Protein AF-0000000084814447 (afdb_homodimer)

pLDDT: mean 82.99, std 22.34, range [22.36, 98.75]

Foldseek 3Di:
DPVVPPVVVVVVLQQQLLQVLLQVVLPDPPAPPVVVVVPVDDDPPPPLPPQALQVLADDQVVLQVLLVVQPFGWDDSVCLNLAAAEEFEEDDAPVVLLLLQCVLCVSLHQAYQYEYEQATLNGHGDDPNCVVVVVSCVSCVNRYDYDYQDCVVLNPDGPVSNVLVVQLCSCPVGQVVQDDSRHHDWFHKYKRFYSQKHFHPSVSSSSSTTDAAQAAWEWAFEAEQAPFFTFPDTRRDDIMGTDDDVPRDGRSNNVVDDPHRYDYHGTYGYHLHDQALVVSLSCQSSNSNNVQNDPVLSPLQLVLVCSQQQADSSRDPPGGTDGDPPDPPDRPSCVVPCVVRVLRVALNPSNRNRPHGDDDPPDD/DPVVPPVVVVVVLQLQLLQVLLQVVLPDPPAPPVVVVVPVDDDPPPPLPPQALQVLADDQVVLQVLLVVQPFGWDDSVCLNLAAAEEFEEDDAPVVLLLLQCVLCVSLHQAYQYEYEQATSSGHGHDPNCVVVVVSCVSCVNRYDYDYQDCPVLNPDTSNSNVLVVQLCSCPVGQVVQDDSRHHDWFHKYKRFYSQKHFHPSVSSSSSTTDAAQAAWEWAFEAEQAPFFTFPDTRRDDIMGTDDDVPRDGRSNNVVDDPHRYDYHGTYGYHLHDQALVVSLSVQSSNSNNVQNDPVLSPLQLVLVCSQQQADSSRDPPGGTDGDPPDPPDRPSCVVPCVVRVLRVALNPQNRNRPPGDDDPPDD

InterPro domains:
  IPR006813 Glycosyl transferase, family 17 [PF04724] (81-345)
  IPR006813 Glycosyl transferase, family 17 [PTHR12224] (62-347)

Secondary structure (DSSP, 8-state):
-GGGSHHHHHHHHHHHHHHHHHHHHHH--THHHHHHHHTTS-----------GGGGPPPHHHHHHHHHTTT-PBPPHHHHHH--EEEEEEESS-HHHHHHHHHHHGGG-SEEEEEE-SB-TTS-B---HHHHTGGGGGGGGGGEEEEE--GGGGSSS-HHHHHHHHHHHHHHTTGGG--GGG---TT-EEEEE-TTEEE-HHHHHHHHHB---S-EEEEEEEEESSTTEEEEEEE---EEEE--GGGSPPHHHHHT--S-EEEEEEEEEEET--SSHHHHHHHHHHSS-GGG--GGGG-HHHHHHHHHHT--TT--TT-PPEE-TT---S-HHHHHTTTTTHHHH---STTTT-TT--------/-GGGSHHHHHHHHHHHHHHHHHHHHHH--THHHHHHHHTTS-----------GGGGPPPHHHHHHHHHTTT-PBPPHHHHHH--EEEEEEESS-HHHHHHHHHHHGGG-SEEEEEE-SB-TTS-B---HHHHTGGGGGGGGGGEEEEE--GGGGSSS-HHHHHHHHHHHHHHTTGGG--GGG---TT-EEEEE-TTEEE-HHHHHHHHHB---S-EEEEEEEEESSTTEEEEEEE---EEEE--GGGSPPHHHHTT--S-EEEEEEEEEEET--SSHHHHHHHHHHSS-GGG--GGGG-HHHHHHHHHHT--TT--TT-PPEE-TT---S-HHHHHTTTTTHHHH---STTTT-TT--------

Nearest PDB structures (foldseek):
  6ts2-assembly3_C  TM=4.412E-01  e=1.290E-02  Thermochaetoides thermophila DSM 1495
  5vm8-assembly3_A  TM=3.603E-01  e=4.529E+00  Neisseria gonorrhoeae
  8cev-assembly1_A  TM=2.292E-01  e=5.739E+00  Monkeypox virus
  8b07-assembly1_A  TM=2.409E-01  e=5.739E+00  Monkeypox virus
  6ts2-assembly3_C  TM=4.505E-01  e=1.113E-02  Thermochaetoides thermophila DSM 1495

Solvent-accessible surface area (backbone atoms only — not comparable to full-atom values): 39729 Å² total; per-residue (Å²): 130,75,80,67,60,63,69,58,54,57,57,53,52,51,58,57,16,32,40,60,16,40,48,57,61,53,69,63,78,73,67,68,69,64,59,60,70,67,62,74,64,77,80,73,84,63,76,77,77,75,62,58,51,70,74,60,60,60,54,71,71,56,22,41,58,55,17,42,55,71,78,34,48,45,38,56,64,75,52,40,76,70,48,46,32,36,40,35,32,59,54,69,81,58,60,68,47,43,48,48,40,47,64,56,39,47,53,63,38,58,32,40,39,38,34,32,43,51,47,43,90,58,69,27,81,42,72,50,52,62,74,75,45,48,74,81,44,55,96,46,51,93,30,52,47,78,47,72,58,72,53,79,78,38,68,68,67,54,56,64,49,32,51,39,46,54,44,30,38,62,48,70,69,40,54,84,70,39,57,76,94,64,34,83,48,80,66,17,33,38,34,40,31,55,54,48,34,39,70,34,68,68,46,46,41,42,60,57,34,22,52,73,59,66,40,30,31,28,21,11,50,32,20,44,30,20,64,35,15,37,48,97,52,85,34,78,38,31,29,35,29,38,39,44,75,92,70,32,74,46,50,46,66,53,70,63,63,72,96,47,48,74,40,66,78,24,26,41,25,50,45,75,57,54,51,32,55,64,55,46,32,51,49,46,44,51,31,18,40,44,88,63,53,41,70,73,55,49,31,61,70,51,46,38,49,24,48,46,59,27,44,34,72,82,66,50,83,93,51,56,39,44,55,39,79,88,58,66,87,58,62,62,46,46,66,78,37,36,85,83,38,37,25,44,69,43,28,71,55,87,36,21,49,24,79,79,48,77,65,77,76,76,82,129,131,75,78,70,59,63,66,60,54,58,57,53,51,57,56,56,11,44,34,60,12,35,40,57,61,42,70,61,78,72,67,68,70,64,58,61,70,67,61,73,65,75,80,71,86,62,76,77,79,76,62,59,49,71,74,59,59,61,55,69,70,56,22,42,57,55,18,42,55,71,77,34,49,45,38,58,64,76,53,39,76,69,48,45,34,36,40,35,31,61,52,70,81,57,59,69,46,42,48,49,39,48,63,54,39,47,53,64,39,58,33,41,38,39,34,32,44,51,47,38,85,56,69,21,77,42,73,49,51,63,75,75,45,47,74,82,43,55,95,46,50,92,28,52,45,78,45,70,58,74,54,77,77,37,67,69,68,55,48,60,48,32,52,39,45,55,43,29,37,61,49,72,70,39,54,84,71,38,56,77,94,64,34,81,47,81,64,16,34,38,33,43,32,55,54,48,34,40,69,35,68,70,47,46,41,42,61,56,35,22,52,71,60,66,40,29,31,27,21,11,48,31,19,44,31,20,65,35,16,38,49,95,52,85,34,80,39,32,28,35,30,37,39,45,76,92,72,32,77,46,51,45,66,54,71,63,63,69,99,45,47,74,40,67,79,24,25,39,26,50,45,74,57,54,52,32,54,65,55,47,32,49,49,44,48,42,33,12,45,58,86,62,54,42,72,71,54,47,31,60,71,49,46,37,48,24,48,46,58,28,43,34,71,82,66,50,82,92,51,56,38,43,53,37,78,86,59,66,87,59,62,61,47,45,65,77,36,35,86,81,39,36,25,43,68,44,26,73,57,88,37,22,49,24,76,79,48,75,65,77,76,75,84,129

Radius of gyration: 28.44 Å; Cα contacts (8 Å, |Δi|>4): 1309; chains: 2; bounding box: 79×79×68 Å

Sequence (728 aa):
MNKSRTSHQIKYLAVLASVVFIWLMWQLDLHQEVIEKTRQFGRPSGTPYYGHTSSNVLTPEKASDYCDHYRLKPADYDLVRNRKVFDLLLINTELEMLEVRMGQMAPYVDYFVILESDTTFTDHPKPLYVQENWDLFKPWHDKMIVRTIDLEELKAGGTWDREAKSRNAMYEQVFPTLVDEQAAATDDVLIVSDVDEIPKPEILRALRNCNIPPRVTIHSRIYYYSYQWLGNIDWAHPQATVYRGSDTVLPNDLRSSANDHHFAHGGWHCSYCFSTVEEMAQKITSFSHTEMDRPEFKDPDWVVDVARRGLDIFARDGSNFDRMENNRDVPEYVRDNAGRFKFLLDRDPPDGNFRDYRPKSKSAMNKSRTSHQIKYLAVLASVVFIWLMWQLDLHQEVIEKTRQFGRPSGTPYYGHTSSNVLTPEKASDYCDHYRLKPADYDLVRNRKVFDLLLINTELEMLEVRMGQMAPYVDYFVILESDTTFTDHPKPLYVQENWDLFKPWHDKMIVRTIDLEELKAGGTWDREAKSRNAMYEQVFPTLVDEQAAATDDVLIVSDVDEIPKPEILRALRNCNIPPRVTIHSRIYYYSYQWLGNIDWAHPQATVYRGSDTVLPNDLRSSANDHHFAHGGWHCSYCFSTVEEMAQKITSFSHTEMDRPEFKDPDWVVDVARRGLDIFARDGSNFDRMENNRDVPEYVRDNAGRFKFLLDRDPPDGNFRDYRPKSKSA

Structure (mmCIF, N/CA/C/O backbone):
data_AF-0000000084814447-model_v1
#
loop_
_entity.id
_entity.type
_entity.pdbx_description
1 polymer 'Glycosyltransferase family 17'
#
loop_
_atom_site.group_PDB
_atom_site.id
_atom_site.type_symbol
_atom_site.label_atom_id
_atom_site.label_alt_id
_atom_site.label_comp_id
_atom_site.label_asym_id
_atom_site.label_entity_id
_atom_site.label_seq_id
_atom_site.pdbx_PDB_ins_code
_atom_site.Cartn_x
_atom_site.Cartn_y
_atom_site.Cartn_z
_atom_site.occupancy
_atom_site.B_iso_or_equiv
_atom_site.auth_seq_id
_atom_site.auth_comp_id
_atom_site.auth_asym_id
_atom_site.auth_atom_id
_atom_site.pdbx_PDB_model_num
ATOM 1 N N . MET A 1 1 ? -14.156 22.547 -32.625 1 22.36 1 MET A N 1
ATOM 2 C CA . MET A 1 1 ? -14.094 23.719 -31.75 1 22.36 1 MET A CA 1
ATOM 3 C C . MET A 1 1 ? -14.859 23.453 -30.453 1 22.36 1 MET A C 1
ATOM 5 O O . MET A 1 1 ? -14.664 24.156 -29.469 1 22.36 1 MET A O 1
ATOM 9 N N . ASN A 1 2 ? -15.969 22.609 -30.531 1 23.33 2 ASN A N 1
ATOM 10 C CA . ASN A 1 2 ? -17.016 22.594 -29.5 1 23.33 2 ASN A CA 1
ATOM 11 C C . ASN A 1 2 ? -16.594 21.766 -28.281 1 23.33 2 ASN A C 1
ATOM 13 O O . ASN A 1 2 ? -17.422 21.484 -27.406 1 23.33 2 ASN A O 1
ATOM 17 N N . LYS A 1 3 ? -15.609 20.828 -28.438 1 31.02 3 LYS A N 1
ATOM 18 C CA . LYS A 1 3 ? -15.375 19.828 -27.406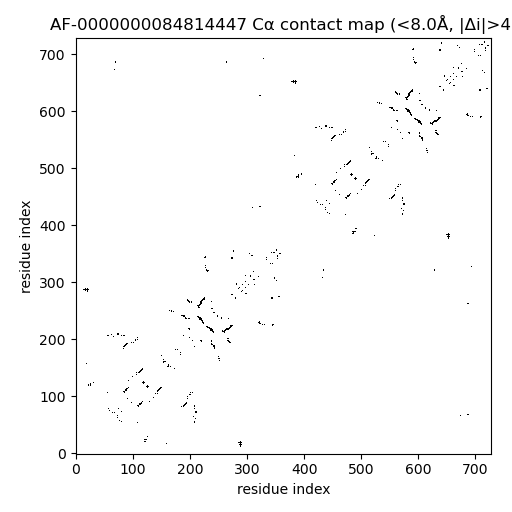 1 31.02 3 LYS A CA 1
ATOM 19 C C . LYS A 1 3 ? -14.805 20.453 -26.141 1 31.02 3 LYS A C 1
ATOM 21 O O . LYS A 1 3 ? -14.453 19.75 -25.188 1 31.02 3 LYS A O 1
ATOM 26 N N . SER A 1 4 ? -14.406 21.828 -26.266 1 32.66 4 SER A N 1
ATOM 27 C CA . SER A 1 4 ? -13.656 22.453 -25.188 1 32.66 4 SER A CA 1
ATOM 28 C C . SER A 1 4 ? -14.555 22.781 -24 1 32.66 4 SER A C 1
ATOM 30 O O . SER A 1 4 ? -14.086 23.25 -22.969 1 32.66 4 SER A O 1
ATOM 32 N N . ARG A 1 5 ? -15.953 22.906 -24.281 1 34.66 5 ARG A N 1
ATOM 33 C CA . ARG A 1 5 ? -16.875 23.547 -23.359 1 34.66 5 ARG A CA 1
ATOM 34 C C . ARG A 1 5 ? -17.203 22.625 -22.188 1 34.66 5 ARG A C 1
ATOM 36 O O . ARG A 1 5 ? -17.656 23.078 -21.125 1 34.66 5 ARG A O 1
ATOM 43 N N . THR A 1 6 ? -17.219 21.297 -22.516 1 35.03 6 THR A N 1
ATOM 44 C CA . THR A 1 6 ? -17.922 20.438 -21.578 1 35.03 6 THR A CA 1
ATOM 45 C C . THR A 1 6 ? -17.125 20.25 -20.297 1 35.03 6 THR A C 1
ATOM 47 O O . THR A 1 6 ? -17.703 20.047 -19.219 1 35.03 6 THR A O 1
ATOM 50 N N . SER A 1 7 ? -15.75 20.312 -20.438 1 36.31 7 SER A N 1
ATOM 51 C CA . SER A 1 7 ? -14.969 19.906 -19.281 1 36.31 7 SER A CA 1
ATOM 52 C C . SER A 1 7 ? -14.922 21 -18.219 1 36.31 7 SER A C 1
ATOM 54 O O . SER A 1 7 ? -14.641 20.719 -17.047 1 36.31 7 SER A O 1
ATOM 56 N N . HIS A 1 8 ? -15.062 22.312 -18.625 1 37.41 8 HIS A N 1
ATOM 57 C CA . HIS A 1 8 ? -15.023 23.438 -17.703 1 37.41 8 HIS A CA 1
ATOM 58 C C . HIS A 1 8 ? -16.297 23.516 -16.875 1 37.41 8 HIS A C 1
ATOM 60 O O . HIS A 1 8 ? -16.281 24.047 -15.758 1 37.41 8 HIS A O 1
ATOM 66 N N . GLN A 1 9 ? -17.469 23.141 -17.516 1 32.59 9 GLN A N 1
ATOM 67 C CA . GLN A 1 9 ? -18.734 23.266 -16.812 1 32.59 9 GLN A CA 1
ATOM 68 C C . GLN A 1 9 ? -18.844 22.281 -15.648 1 32.59 9 GLN A C 1
ATOM 70 O O . GLN A 1 9 ? -19.5 22.578 -14.641 1 32.59 9 GLN A O 1
ATOM 75 N N . ILE A 1 10 ? -18.156 21.125 -15.773 1 35.06 10 ILE A N 1
ATOM 76 C CA . ILE A 1 10 ? -18.312 20.141 -14.711 1 35.06 10 ILE A CA 1
ATOM 77 C C . ILE A 1 10 ? -17.516 20.594 -13.477 1 35.06 10 ILE A C 1
ATOM 79 O O . ILE A 1 10 ? -17.922 20.312 -12.344 1 35.06 10 ILE A O 1
ATOM 83 N N . LYS A 1 11 ? -16.391 21.312 -13.656 1 34.94 11 LYS A N 1
ATOM 84 C CA . LYS A 1 11 ? -15.648 21.812 -12.5 1 34.94 11 LYS A CA 1
ATOM 85 C C . LYS A 1 11 ? -16.422 22.906 -11.773 1 34.94 11 LYS A C 1
ATOM 87 O O . LYS A 1 11 ? -16.422 22.969 -10.547 1 34.94 11 LYS A O 1
ATOM 92 N N . TYR A 1 12 ? -17.156 23.812 -12.523 1 35.28 12 TYR A N 1
ATOM 93 C CA . TYR A 1 12 ? -17.891 24.906 -11.906 1 35.28 12 TYR A CA 1
ATOM 94 C C . TYR A 1 12 ? -19.078 24.375 -11.117 1 35.28 12 TYR A C 1
ATOM 96 O O . TYR A 1 12 ? -19.438 24.938 -10.078 1 35.28 12 TYR A O 1
ATOM 104 N N . LEU A 1 13 ? -19.625 23.266 -11.578 1 34.75 13 LEU A N 1
ATOM 105 C CA . LEU A 1 13 ? -20.797 22.75 -10.883 1 34.75 13 LEU A CA 1
ATOM 106 C C . LEU A 1 13 ? -20.406 22.125 -9.555 1 34.75 13 LEU A C 1
ATOM 108 O O . LEU A 1 13 ? -21.141 22.234 -8.57 1 34.75 13 LEU A O 1
ATOM 112 N N . ALA A 1 14 ? -19.125 21.703 -9.453 1 33.38 14 ALA A N 1
ATOM 113 C CA . ALA A 1 14 ? -18.703 21.125 -8.18 1 33.38 14 ALA A CA 1
ATOM 114 C C . ALA A 1 14 ? -18.484 22.188 -7.121 1 33.38 14 ALA A C 1
ATOM 116 O O . ALA A 1 14 ? -18.875 22.016 -5.961 1 33.38 14 ALA A O 1
ATOM 117 N N . VAL A 1 15 ? -18.062 23.375 -7.512 1 34.5 15 VAL A N 1
ATOM 118 C CA . VAL A 1 15 ? -17.828 24.469 -6.574 1 34.5 15 VAL A CA 1
ATOM 119 C C . VAL A 1 15 ? -19.156 25.062 -6.121 1 34.5 15 VAL A C 1
ATOM 121 O O . VAL A 1 15 ? -19.344 25.312 -4.93 1 34.5 15 VAL A O 1
ATOM 124 N N . LEU A 1 16 ? -20.156 25.266 -6.969 1 35.91 16 LEU A N 1
ATOM 125 C CA . LEU A 1 16 ? -21.438 25.875 -6.609 1 35.91 16 LEU A CA 1
ATOM 126 C C . LEU A 1 16 ? -22.234 24.953 -5.691 1 35.91 16 LEU A C 1
ATOM 128 O O . LEU A 1 16 ? -22.859 25.422 -4.734 1 35.91 16 LEU A O 1
ATOM 132 N N . ALA A 1 17 ? -22.094 23.719 -5.773 1 34.62 17 ALA A N 1
ATOM 133 C CA . ALA A 1 17 ? -22.859 22.797 -4.949 1 34.62 17 ALA A CA 1
ATOM 134 C C . ALA A 1 17 ? -22.344 22.781 -3.514 1 34.62 17 ALA A C 1
ATOM 136 O O . ALA A 1 17 ? -23.125 22.656 -2.568 1 34.62 17 ALA A O 1
ATOM 137 N N . SER A 1 18 ? -21.156 23.266 -3.221 1 33.25 18 SER A N 1
ATOM 138 C CA . SER A 1 18 ? -20.641 23.312 -1.858 1 33.25 18 SER A CA 1
ATOM 139 C C . SER A 1 18 ? -21.203 24.5 -1.089 1 33.25 18 SER A C 1
ATOM 141 O O . SER A 1 18 ? -21.5 24.391 0.105 1 33.25 18 SER A O 1
ATOM 143 N N . VAL A 1 19 ? -21.547 25.625 -1.717 1 35.56 19 VAL A N 1
ATOM 144 C CA . VAL A 1 19 ? -21.984 26.828 -1.019 1 35.56 19 VAL A CA 1
ATOM 145 C C . VAL A 1 19 ? -23.453 26.672 -0.615 1 35.56 19 VAL A C 1
ATOM 147 O O . VAL A 1 19 ? -23.828 27.031 0.504 1 35.56 19 VAL A O 1
ATOM 150 N N . VAL A 1 20 ? -24.328 26.188 -1.343 1 38.56 20 VAL A N 1
ATOM 151 C CA . VAL A 1 20 ? -25.75 26.094 -1.028 1 38.56 20 VAL A CA 1
ATOM 152 C C . VAL A 1 20 ? -25.984 25.094 0.099 1 38.56 20 VAL A C 1
ATOM 154 O O . VAL A 1 20 ? -26.859 25.281 0.937 1 38.56 20 VAL A O 1
ATOM 157 N N . PHE A 1 21 ? -25.109 24.141 0.256 1 34.59 21 PHE A N 1
ATOM 158 C CA . PHE A 1 21 ? -25.266 23.094 1.257 1 34.59 21 PHE A CA 1
ATOM 159 C C . PHE A 1 21 ? -25.031 23.641 2.658 1 34.59 21 PHE A C 1
ATOM 161 O O . PHE A 1 21 ? -25.797 23.359 3.578 1 34.59 21 PHE A O 1
ATOM 168 N N . ILE A 1 22 ? -24.266 24.672 2.861 1 34.66 22 ILE A N 1
ATOM 169 C CA . ILE A 1 22 ? -24.062 25.297 4.16 1 34.66 22 ILE A CA 1
ATOM 170 C C . ILE A 1 22 ? -25.344 26.016 4.598 1 34.66 22 ILE A C 1
ATOM 172 O O . ILE A 1 22 ? -25.75 25.922 5.758 1 34.66 22 ILE A O 1
ATOM 176 N N . TRP A 1 23 ? -26.172 26.516 3.727 1 38.78 23 TRP A N 1
ATOM 177 C CA . TRP A 1 23 ? -27.375 27.266 4.082 1 38.78 23 TRP A CA 1
ATOM 178 C C . TRP A 1 23 ? -28.453 26.344 4.633 1 38.78 23 TRP A C 1
ATOM 180 O O . TRP A 1 23 ? -29.062 26.625 5.668 1 38.78 23 TRP A O 1
ATOM 190 N N . LEU A 1 24 ? -28.641 25.156 4.082 1 33.94 24 LEU A N 1
ATOM 191 C CA . LEU A 1 24 ? -29.781 24.328 4.461 1 33.94 24 LEU A CA 1
ATOM 192 C C . LEU A 1 24 ? -29.516 23.594 5.766 1 33.94 24 LEU A C 1
ATOM 194 O O . LEU A 1 24 ? -30.406 23.422 6.59 1 33.94 24 LEU A O 1
ATOM 198 N N . MET A 1 25 ? -28.344 23.266 6.031 1 33.88 25 MET A N 1
ATOM 199 C CA . MET A 1 25 ? -28.047 22.562 7.277 1 33.88 25 MET A CA 1
ATOM 200 C C . MET A 1 25 ? -28.328 23.469 8.477 1 33.88 25 MET A C 1
ATOM 202 O O . MET A 1 25 ? -28.484 22.984 9.602 1 33.88 25 MET A O 1
ATOM 206 N N . TRP A 1 26 ? -28.312 24.797 8.266 1 34 26 TRP A N 1
ATOM 207 C CA . TRP A 1 26 ? -28.594 25.781 9.312 1 34 26 TRP A CA 1
ATOM 208 C C . TRP A 1 26 ? -30.031 25.656 9.797 1 34 26 TRP A C 1
ATOM 210 O O . TRP A 1 26 ? -30.312 25.828 10.984 1 34 26 TRP A O 1
ATOM 220 N N . GLN A 1 27 ? -30.938 25.344 8.898 1 32.97 27 GLN A N 1
ATOM 221 C CA . GLN A 1 27 ? -32.312 25.344 9.391 1 32.97 27 GLN A CA 1
ATOM 222 C C . GLN A 1 27 ? -32.562 24.125 10.289 1 32.97 27 GLN A C 1
ATOM 224 O O . GLN A 1 27 ? -33.344 24.203 11.227 1 32.97 27 GLN A O 1
ATOM 229 N N . LEU A 1 28 ? -32.031 22.844 9.898 1 33.19 28 LEU A N 1
ATOM 230 C CA . LEU A 1 28 ? -32.594 21.734 10.656 1 33.19 28 LEU A CA 1
ATOM 231 C C . LEU A 1 28 ? -31.812 21.547 11.961 1 33.19 28 LEU A C 1
ATOM 233 O O . LEU A 1 28 ? -30.578 21.562 11.977 1 33.19 28 LEU A O 1
ATOM 237 N N . ASP A 1 29 ? -32.281 21.906 13.242 1 32.41 29 ASP A N 1
ATOM 238 C CA . ASP A 1 29 ? -32.031 21.891 14.68 1 32.41 29 ASP A CA 1
ATOM 239 C C . ASP A 1 29 ? -31.5 20.531 15.133 1 32.41 29 ASP A C 1
ATOM 241 O O . ASP A 1 29 ? -31.609 20.188 16.312 1 32.41 29 ASP A O 1
ATOM 245 N N . LEU A 1 30 ? -31.141 19.594 14.242 1 33.5 30 LEU A N 1
ATOM 246 C CA . LEU A 1 30 ? -30.859 18.219 14.641 1 33.5 30 LEU A CA 1
ATOM 247 C C . LEU A 1 30 ? -29.578 18.141 15.453 1 33.5 30 LEU A C 1
ATOM 249 O O . LEU A 1 30 ? -29.094 17.047 15.766 1 33.5 30 LEU A O 1
ATOM 253 N N . HIS A 1 31 ? -29 19.109 16.031 1 32.94 31 HIS A N 1
ATOM 254 C CA . HIS A 1 31 ? -27.703 19.25 16.672 1 32.94 31 HIS A CA 1
ATOM 255 C C . HIS A 1 31 ? -27.672 18.547 18.031 1 32.94 31 HIS A C 1
ATOM 257 O O . HIS A 1 31 ? -26.688 17.906 18.375 1 32.94 31 HIS A O 1
ATOM 263 N N . GLN A 1 32 ? -28.75 18.547 18.844 1 33.72 32 GLN A N 1
ATOM 264 C CA . GLN A 1 32 ? -28.609 18.25 20.266 1 33.72 32 GLN A CA 1
ATOM 265 C C . GLN A 1 32 ? -28.438 16.75 20.516 1 33.72 32 GLN A C 1
ATOM 267 O O . GLN A 1 32 ? -27.672 16.344 21.391 1 33.72 32 GLN A O 1
ATOM 272 N N . GLU A 1 33 ? -29.219 15.93 19.828 1 34.44 33 GLU A N 1
ATOM 273 C CA . GLU A 1 33 ? -29.297 14.531 20.234 1 34.44 33 GLU A CA 1
ATOM 274 C C . GLU A 1 33 ? -28.031 13.773 19.875 1 34.44 33 GLU A C 1
ATOM 276 O O . GLU A 1 33 ? -27.703 12.758 20.516 1 34.44 33 GLU A O 1
ATOM 281 N N . VAL A 1 34 ? -27.297 14.203 18.938 1 33.41 34 VAL A N 1
ATOM 282 C CA . VAL A 1 34 ? -26.188 13.375 18.453 1 33.41 34 VAL A CA 1
ATOM 283 C C . VAL A 1 34 ? -25.031 13.445 19.438 1 33.41 34 VAL A C 1
ATOM 285 O O . VAL A 1 34 ? -24.297 12.469 19.609 1 33.41 34 VAL A O 1
ATOM 288 N N . ILE A 1 35 ? -24.844 14.477 20.266 1 34.03 35 ILE A N 1
ATOM 289 C CA . ILE A 1 35 ? -23.719 14.625 21.188 1 34.03 35 ILE A CA 1
ATOM 290 C C . ILE A 1 35 ? -23.906 13.719 22.391 1 34.03 35 ILE A C 1
ATOM 292 O O . ILE A 1 35 ? -22.938 13.156 22.922 1 34.03 35 ILE A O 1
ATOM 296 N N . GLU A 1 36 ? -25.078 13.5 22.875 1 33.44 36 GLU A N 1
ATOM 297 C CA . GLU A 1 36 ? -25.25 12.789 24.141 1 33.44 36 GLU A CA 1
ATOM 298 C C . GLU A 1 36 ? -24.891 11.32 24 1 33.44 36 GLU A C 1
ATOM 300 O O . GLU A 1 36 ? -24.297 10.734 24.906 1 33.44 36 GLU A O 1
ATOM 305 N N . LYS A 1 37 ? -25.219 10.688 22.906 1 34.72 37 LYS A N 1
ATOM 306 C CA . LYS A 1 37 ? -24.969 9.25 22.844 1 34.72 37 LYS A CA 1
ATOM 307 C C . LYS A 1 37 ? -23.469 8.977 22.625 1 34.72 37 LYS A C 1
ATOM 309 O O . LYS A 1 37 ? -23.016 7.859 22.875 1 34.72 37 LYS A O 1
ATOM 314 N N . THR A 1 38 ? -22.703 9.891 22.141 1 34.09 38 THR A N 1
ATOM 315 C CA . THR A 1 38 ? -21.281 9.625 21.969 1 34.09 38 THR A CA 1
ATOM 316 C C . THR A 1 38 ? -20.547 9.719 23.312 1 34.09 38 THR A C 1
ATOM 318 O O . THR A 1 38 ? -19.391 9.32 23.422 1 34.09 38 THR A O 1
ATOM 321 N N . ARG A 1 39 ? -21.109 10.219 24.422 1 32.88 39 ARG A N 1
ATOM 322 C CA . ARG A 1 39 ? -20.484 10.398 25.734 1 32.88 39 ARG A CA 1
ATOM 323 C C . ARG A 1 39 ? -20.312 9.055 26.438 1 32.88 39 ARG A C 1
ATOM 325 O O . ARG A 1 39 ? -19.531 8.953 27.391 1 32.88 39 ARG A O 1
ATOM 332 N N . GLN A 1 40 ? -21.281 8.133 26.328 1 32.44 40 GLN A N 1
ATOM 333 C CA . GLN A 1 40 ? -21.172 7.004 27.25 1 32.44 40 GLN A CA 1
ATOM 334 C C . GLN A 1 40 ? -19.984 6.105 26.875 1 32.44 40 GLN A C 1
ATOM 336 O O . GLN A 1 40 ? -19.828 5.023 27.453 1 32.44 40 GLN A O 1
ATOM 341 N N . PHE A 1 41 ? -19.391 6.258 25.844 1 32.69 41 PHE A N 1
ATOM 342 C CA . PHE A 1 41 ? -18.344 5.289 25.531 1 32.69 41 PHE A CA 1
ATOM 343 C C . PHE A 1 41 ? -17.125 5.484 26.422 1 32.69 41 PHE A C 1
ATOM 345 O O . PHE A 1 41 ? -16.797 6.617 26.781 1 32.69 41 PHE A O 1
ATOM 352 N N . GLY A 1 42 ? -16.641 4.273 27.094 1 31.81 42 GLY A N 1
ATOM 353 C CA . GLY A 1 42 ? -15.633 4.035 28.109 1 31.81 42 GLY A CA 1
ATOM 354 C C . GLY A 1 42 ? -14.312 4.719 27.828 1 31.81 42 GLY A C 1
ATOM 355 O O . GLY A 1 42 ? -14.031 5.074 26.672 1 31.81 42 GLY A O 1
ATOM 356 N N . ARG A 1 43 ? -13.672 5.195 28.922 1 33.16 43 ARG A N 1
ATOM 357 C CA . ARG A 1 43 ? -12.359 5.832 29.047 1 33.16 43 ARG A CA 1
ATOM 358 C C . ARG A 1 43 ? -11.281 4.996 28.375 1 33.16 43 ARG A C 1
ATOM 360 O O . ARG A 1 43 ? -11.125 3.811 28.672 1 33.16 43 ARG A O 1
ATOM 367 N N . PRO A 1 44 ? -10.844 5.348 27.188 1 34.75 44 PRO A N 1
ATOM 368 C CA . PRO A 1 44 ? -9.711 4.621 26.609 1 34.75 44 PRO A CA 1
ATOM 369 C C . PRO A 1 44 ? -8.547 4.461 27.594 1 34.75 44 PRO A C 1
ATOM 371 O O . PRO A 1 44 ? -8.25 5.383 28.359 1 34.75 44 PRO A O 1
ATOM 374 N N . SER A 1 45 ? -8.359 3.344 28.234 1 33.75 45 SER A N 1
ATOM 375 C CA . SER A 1 45 ? -7.094 3.1 28.922 1 33.75 45 SER A CA 1
ATOM 376 C C . SER A 1 45 ? -5.906 3.482 28.047 1 33.75 45 SER A C 1
ATOM 378 O O . SER A 1 45 ? -5.539 2.744 27.141 1 33.75 45 SER A O 1
ATOM 380 N N . GLY A 1 46 ? -5.875 4.664 27.5 1 36.56 46 GLY A N 1
ATOM 381 C CA . GLY A 1 46 ? -4.848 5.18 26.609 1 36.56 46 GLY A CA 1
ATOM 382 C C . GLY A 1 46 ? -3.445 5.039 27.172 1 36.56 46 GLY A C 1
ATOM 383 O O . GLY A 1 46 ? -3.203 5.367 28.328 1 36.56 46 GLY A O 1
ATOM 384 N N . THR A 1 47 ? -2.709 4.008 26.953 1 35.28 47 THR A N 1
ATOM 385 C CA . THR A 1 47 ? -1.287 4.121 27.25 1 35.28 47 THR A CA 1
ATOM 386 C C . THR A 1 47 ? -0.75 5.488 26.828 1 35.28 47 THR A C 1
ATOM 388 O O . THR A 1 47 ? -0.852 5.863 25.656 1 35.28 47 THR A O 1
ATOM 391 N N . PRO A 1 48 ? -0.589 6.387 27.797 1 37.12 48 PRO A N 1
ATOM 392 C CA . PRO A 1 48 ? 0.016 7.688 27.5 1 37.12 48 PRO A CA 1
ATOM 393 C C . PRO A 1 48 ? 1.281 7.566 26.656 1 37.12 48 PRO A C 1
ATOM 395 O O . PRO A 1 48 ? 2.137 6.723 26.922 1 37.12 48 PRO A O 1
ATOM 398 N N . TYR A 1 49 ? 1.248 7.648 25.438 1 37.75 49 TYR A N 1
ATOM 399 C CA . TYR A 1 49 ? 2.475 7.805 24.656 1 37.75 49 TYR A CA 1
ATOM 400 C C . TYR A 1 49 ? 3.305 8.969 25.188 1 37.75 49 TYR A C 1
ATOM 402 O O . TYR A 1 49 ? 2.875 10.125 25.109 1 37.75 49 TYR A O 1
ATOM 410 N N . TYR A 1 50 ? 4.141 8.758 26.156 1 38.28 50 TYR A N 1
ATOM 411 C CA . TYR A 1 50 ? 5.047 9.766 26.703 1 38.28 50 TYR A CA 1
ATOM 412 C C . TYR A 1 50 ? 6.191 10.047 25.734 1 38.28 50 TYR A C 1
ATOM 414 O O . TYR A 1 50 ? 7.277 10.453 26.156 1 38.28 50 TYR A O 1
ATOM 422 N N . GLY A 1 51 ? 6.254 9.641 24.5 1 41.03 51 GLY A N 1
ATOM 423 C CA . GLY A 1 51 ? 7.531 9.93 23.859 1 41.03 51 GLY A CA 1
ATOM 424 C C . GLY A 1 51 ? 7.699 11.383 23.484 1 41.03 51 GLY A C 1
ATOM 425 O O . GLY A 1 51 ? 6.75 12.031 23.031 1 41.03 51 GLY A O 1
ATOM 426 N N . HIS A 1 52 ? 8.648 12.07 24.094 1 49.16 52 HIS A N 1
ATOM 427 C CA . HIS A 1 52 ? 9.102 13.438 23.828 1 49.16 52 HIS A CA 1
ATOM 428 C C . HIS A 1 52 ? 9.477 13.625 22.375 1 49.16 52 HIS A C 1
ATOM 430 O O . HIS A 1 52 ? 10.055 12.734 21.75 1 49.16 52 HIS A O 1
ATOM 436 N N . THR A 1 53 ? 8.836 14.633 21.578 1 56.16 53 THR A N 1
ATOM 437 C CA . THR A 1 53 ? 9.133 15.078 20.219 1 56.16 53 THR A CA 1
ATOM 438 C C . THR A 1 53 ? 10.641 15.117 19.984 1 56.16 53 THR A C 1
ATOM 440 O O . THR A 1 53 ? 11.102 14.938 18.859 1 56.16 53 THR A O 1
ATOM 443 N N . SER A 1 54 ? 11.391 15.273 21.078 1 55.47 54 SER A N 1
ATOM 444 C CA . SER A 1 54 ? 12.836 15.406 20.953 1 55.47 54 SER A CA 1
ATOM 445 C C . SER A 1 54 ? 13.469 14.109 20.469 1 55.47 54 SER A C 1
ATOM 447 O O . SER A 1 54 ? 14.523 14.125 19.844 1 55.47 54 SER A O 1
ATOM 449 N N . SER A 1 55 ? 12.789 13.016 20.641 1 67.06 55 SER A N 1
ATOM 450 C CA . SER A 1 55 ? 13.312 11.711 20.25 1 67.06 55 SER A CA 1
ATOM 451 C C . SER A 1 55 ? 13.258 11.531 18.734 1 67.06 55 SER A C 1
ATOM 453 O O . SER A 1 55 ? 13.867 10.602 18.203 1 67.06 55 SER A O 1
ATOM 455 N N . ASN A 1 56 ? 12.766 12.547 18.094 1 83.81 56 ASN A N 1
ATOM 456 C CA . ASN A 1 56 ? 12.594 12.383 16.641 1 83.81 56 ASN A CA 1
ATOM 457 C C . ASN A 1 56 ? 13.672 13.133 15.867 1 83.81 56 ASN A C 1
ATOM 459 O O . ASN A 1 56 ? 13.648 13.164 14.633 1 83.81 56 ASN A O 1
ATOM 463 N N . VAL A 1 57 ? 14.625 13.703 16.672 1 93.56 57 VAL A N 1
ATOM 464 C CA . VAL A 1 57 ? 15.766 14.359 16.047 1 93.56 57 VAL A CA 1
ATOM 465 C C . VAL A 1 57 ? 16.844 13.328 15.719 1 93.56 57 VAL A C 1
ATOM 467 O O . VAL A 1 57 ? 17.297 12.602 16.594 1 93.56 57 VAL A O 1
ATOM 470 N N . LEU A 1 58 ? 17.188 13.273 14.5 1 94.88 58 LEU A N 1
ATOM 471 C CA . LEU A 1 58 ? 18.188 12.328 14.039 1 94.88 58 LEU A CA 1
ATOM 472 C C . LEU A 1 58 ? 19.594 12.922 14.148 1 94.88 58 LEU A C 1
ATOM 474 O O . LEU A 1 58 ? 19.766 14.141 14.039 1 94.88 58 LEU A O 1
ATOM 478 N N . THR A 1 59 ? 20.594 12.062 14.391 1 94.06 59 THR A N 1
ATOM 479 C CA . THR A 1 59 ? 21.984 12.508 14.273 1 94.06 59 THR A CA 1
ATOM 480 C C . THR A 1 59 ? 22.281 12.961 12.844 1 94.06 59 THR A C 1
ATOM 482 O O . THR A 1 59 ? 21.594 12.57 11.906 1 94.06 59 THR A O 1
ATOM 485 N N . PRO A 1 60 ? 23.281 13.789 12.711 1 94.31 60 PRO A N 1
ATOM 486 C CA . PRO A 1 60 ? 23.594 14.289 11.367 1 94.31 60 PRO A CA 1
ATOM 487 C C . PRO A 1 60 ? 23.812 13.164 10.352 1 94.31 60 PRO A C 1
ATOM 489 O O . PRO A 1 60 ? 23.328 13.25 9.219 1 94.31 60 PRO A O 1
ATOM 492 N N . GLU A 1 61 ? 24.469 12.125 10.75 1 92.75 61 GLU A N 1
ATOM 493 C CA . GLU A 1 61 ? 24.75 11.008 9.852 1 92.75 61 GLU A CA 1
ATOM 494 C C . GLU A 1 61 ? 23.453 10.289 9.469 1 92.75 61 GLU A C 1
ATOM 496 O O . GLU A 1 61 ? 23.219 10.016 8.289 1 92.75 61 GLU A O 1
ATOM 501 N N . LYS A 1 62 ? 22.625 10.039 10.43 1 94.44 62 LYS A N 1
ATOM 502 C CA . LYS A 1 62 ? 21.359 9.367 10.172 1 94.44 62 LYS A CA 1
ATOM 503 C C . LYS A 1 62 ? 20.422 10.25 9.344 1 94.44 62 LYS A C 1
ATOM 505 O O . LYS A 1 62 ? 19.688 9.75 8.492 1 94.44 62 LYS A O 1
ATOM 510 N N . ALA A 1 63 ? 20.516 11.555 9.656 1 96.88 63 ALA A N 1
ATOM 511 C CA . ALA A 1 63 ? 19.672 12.492 8.922 1 96.88 63 ALA A CA 1
ATOM 512 C C . ALA A 1 63 ? 20.062 12.539 7.445 1 96.88 63 ALA A C 1
ATOM 514 O O . ALA A 1 63 ? 19.203 12.633 6.57 1 96.88 63 ALA A O 1
ATOM 515 N N . SER A 1 64 ? 21.359 12.477 7.188 1 96.06 64 SER A N 1
ATOM 516 C CA . SER A 1 64 ? 21.844 12.492 5.809 1 96.06 64 SER A CA 1
ATOM 517 C C . SER A 1 64 ? 21.281 11.312 5.023 1 96.06 64 SER A C 1
ATOM 519 O O . SER A 1 64 ? 20.75 11.484 3.922 1 96.06 64 SER A O 1
ATOM 521 N N . ASP A 1 65 ? 21.359 10.133 5.59 1 93.88 65 ASP A N 1
ATOM 522 C CA . ASP A 1 65 ? 20.844 8.93 4.941 1 93.88 65 ASP A CA 1
ATOM 523 C C . ASP A 1 65 ? 19.328 8.992 4.789 1 93.88 65 ASP A C 1
ATOM 525 O O . ASP A 1 65 ? 18.797 8.719 3.713 1 93.88 65 ASP A O 1
ATOM 529 N N . TYR A 1 66 ? 18.688 9.422 5.82 1 96.19 66 TYR A N 1
ATOM 530 C CA . TYR A 1 66 ? 17.234 9.422 5.855 1 96.19 66 TYR A CA 1
ATOM 531 C C . TYR A 1 66 ? 16.656 10.398 4.836 1 96.19 66 TYR A C 1
ATOM 533 O O . TYR A 1 66 ? 15.727 10.062 4.102 1 96.19 66 TYR A O 1
ATOM 541 N N . CYS A 1 67 ? 17.188 11.578 4.828 1 97.94 67 CYS A N 1
ATOM 542 C CA . CYS A 1 67 ? 16.688 12.609 3.934 1 97.94 67 CYS A CA 1
ATOM 543 C C . CYS A 1 67 ? 16.969 12.258 2.479 1 97.94 67 CYS A C 1
ATOM 545 O O . CYS A 1 67 ? 16.188 12.594 1.591 1 97.94 67 CYS A O 1
ATOM 547 N N . ASP A 1 68 ? 18 11.492 2.232 1 96.12 68 ASP A N 1
ATOM 548 C CA . ASP A 1 68 ? 18.328 11.07 0.876 1 96.12 68 ASP A CA 1
ATOM 549 C C . ASP A 1 68 ? 17.266 10.125 0.319 1 96.12 68 ASP A C 1
ATOM 551 O O . ASP A 1 68 ? 17.031 10.086 -0.891 1 96.12 68 ASP A O 1
ATOM 555 N N . HIS A 1 69 ? 16.641 9.383 1.239 1 94.94 69 HIS A N 1
ATOM 556 C CA . HIS A 1 69 ? 15.555 8.5 0.821 1 94.94 69 HIS A CA 1
ATOM 557 C C . HIS A 1 69 ? 14.469 9.281 0.083 1 94.94 69 HIS A C 1
ATOM 559 O O . HIS A 1 69 ? 13.727 8.703 -0.715 1 94.94 69 HIS A O 1
ATOM 565 N N . TYR A 1 70 ? 14.406 10.586 0.344 1 96.12 70 TYR A N 1
ATOM 566 C CA . TYR A 1 70 ? 13.359 11.43 -0.224 1 96.12 70 TYR A CA 1
ATOM 567 C C . TYR A 1 70 ? 13.953 12.5 -1.128 1 96.12 70 TYR A C 1
ATOM 569 O O . TYR A 1 70 ? 13.297 13.508 -1.418 1 96.12 70 TYR A O 1
ATOM 577 N N . ARG A 1 71 ? 15.211 12.297 -1.521 1 95.88 71 ARG A N 1
ATOM 578 C CA . ARG A 1 71 ? 15.914 13.211 -2.414 1 95.88 71 ARG A CA 1
ATOM 579 C C . ARG A 1 71 ? 16.016 14.602 -1.802 1 95.88 71 ARG A C 1
ATOM 581 O O . ARG A 1 71 ? 15.852 15.609 -2.498 1 95.88 71 ARG A O 1
ATOM 588 N N . LEU A 1 72 ? 16.188 14.656 -0.481 1 97.75 72 LEU A N 1
ATOM 589 C CA . LEU A 1 72 ? 16.391 15.891 0.278 1 97.75 72 LEU A CA 1
ATOM 590 C C . LEU A 1 72 ? 17.75 15.875 0.98 1 97.75 72 LEU A C 1
ATOM 592 O O . LEU A 1 72 ? 18.359 14.812 1.142 1 97.75 72 LEU A O 1
ATOM 596 N N . LYS A 1 73 ? 18.203 17.031 1.318 1 97.94 73 LYS A N 1
ATOM 597 C CA . LYS A 1 73 ? 19.359 17.172 2.188 1 97.94 73 LYS A CA 1
ATOM 598 C C . LYS A 1 73 ? 18.938 17.375 3.643 1 97.94 73 LYS A C 1
ATOM 600 O O . LYS A 1 73 ? 17.844 17.844 3.916 1 97.94 73 LYS A O 1
ATOM 605 N N . PRO A 1 74 ? 19.797 16.891 4.562 1 97.88 74 PRO A N 1
ATOM 606 C CA . PRO A 1 74 ? 19.469 17.156 5.965 1 97.88 74 PRO A CA 1
ATOM 607 C C . PRO A 1 74 ? 19.469 18.641 6.312 1 97.88 74 PRO A C 1
ATOM 609 O O . PRO A 1 74 ? 20.281 19.406 5.773 1 97.88 74 PRO A O 1
ATOM 612 N N . ALA A 1 75 ? 18.547 19.047 7.16 1 97.38 75 ALA A N 1
ATOM 613 C CA . ALA A 1 75 ? 18.594 20.406 7.719 1 97.38 75 ALA A CA 1
ATOM 614 C C . ALA A 1 75 ? 19.734 20.531 8.727 1 97.38 75 ALA A C 1
ATOM 616 O O . ALA A 1 75 ? 20.266 19.531 9.211 1 97.38 75 ALA A O 1
ATOM 617 N N . ASP A 1 76 ? 20.094 21.797 8.953 1 95.81 76 ASP A N 1
ATOM 618 C CA . ASP A 1 76 ? 21.125 22.047 9.945 1 95.81 76 ASP A CA 1
ATOM 619 C C . ASP A 1 76 ? 20.734 21.469 11.305 1 95.81 76 ASP A C 1
ATOM 621 O O . ASP A 1 76 ? 19.609 21.641 11.766 1 95.81 76 ASP A O 1
ATOM 625 N N . TYR A 1 77 ? 21.703 20.812 11.898 1 94.12 77 TYR A N 1
ATOM 626 C CA . TYR A 1 77 ? 21.406 20.078 13.125 1 94.12 77 TYR A CA 1
ATOM 627 C C . TYR A 1 77 ? 20.953 21.031 14.234 1 94.12 77 TYR A C 1
ATOM 629 O O . TYR A 1 77 ? 20.047 20.688 15.008 1 94.12 77 TYR A O 1
ATOM 637 N N . ASP A 1 78 ? 21.562 22.172 14.344 1 92.38 78 ASP A N 1
ATOM 638 C CA . ASP A 1 78 ? 21.172 23.156 15.359 1 92.38 78 ASP A CA 1
ATOM 639 C C . ASP A 1 78 ? 19.75 23.672 15.125 1 92.38 78 ASP A C 1
ATOM 641 O O . ASP A 1 78 ? 19.031 23.953 16.078 1 92.38 78 ASP A O 1
ATOM 645 N N . LEU A 1 79 ? 19.422 23.766 13.914 1 92.88 79 LEU A N 1
ATOM 646 C CA . LEU A 1 79 ? 18.062 24.156 13.57 1 92.88 79 LEU A CA 1
ATOM 647 C C . LEU A 1 79 ? 17.062 23.078 13.984 1 92.88 79 LEU A C 1
ATOM 649 O O . LEU A 1 79 ? 16.031 23.375 14.594 1 92.88 79 LEU A O 1
ATOM 653 N N . VAL A 1 80 ? 17.359 21.812 13.656 1 94.38 80 VAL A N 1
ATOM 654 C CA . VAL A 1 80 ? 16.438 20.688 13.852 1 94.38 80 VAL A CA 1
ATOM 655 C C . VAL A 1 80 ? 16.156 20.516 15.336 1 94.38 80 VAL A C 1
ATOM 657 O O . VAL A 1 80 ? 15.039 20.188 15.727 1 94.38 80 VAL A O 1
ATOM 660 N N . ARG A 1 81 ? 17.125 20.766 16.141 1 92.25 81 ARG A N 1
ATOM 661 C CA . ARG A 1 81 ? 17 20.547 17.578 1 92.25 81 ARG A CA 1
ATOM 662 C C . ARG A 1 81 ? 15.977 21.516 18.188 1 92.25 81 ARG A C 1
ATOM 664 O O . ARG A 1 81 ? 15.391 21.219 19.234 1 92.25 81 ARG A O 1
ATOM 671 N N . ASN A 1 82 ? 15.773 22.625 17.562 1 92.44 82 ASN A N 1
ATOM 672 C CA . ASN A 1 82 ? 14.859 23.641 18.078 1 92.44 82 ASN A CA 1
ATOM 673 C C . ASN A 1 82 ? 13.633 23.797 17.172 1 92.44 82 ASN A C 1
ATOM 675 O O . ASN A 1 82 ? 12.742 24.594 17.469 1 92.44 82 ASN A O 1
ATOM 679 N N . ARG A 1 83 ? 13.586 23.078 16.141 1 96.19 83 ARG A N 1
ATOM 680 C CA . ARG A 1 83 ? 12.523 23.188 15.141 1 96.19 83 ARG A CA 1
ATOM 681 C C . ARG A 1 83 ? 11.203 22.641 15.68 1 96.19 83 ARG A C 1
ATOM 683 O O . ARG A 1 83 ? 11.156 21.516 16.188 1 96.19 83 ARG A O 1
ATOM 690 N N . LYS A 1 84 ? 10.188 23.422 15.547 1 97.62 84 LYS A N 1
ATOM 691 C CA . LYS A 1 84 ? 8.859 22.953 15.938 1 97.62 84 LYS A CA 1
ATOM 692 C C . LYS A 1 84 ? 8.047 22.531 14.719 1 97.62 84 LYS A C 1
ATOM 694 O O . LYS A 1 84 ? 8.227 23.078 13.625 1 97.62 84 LYS A O 1
ATOM 699 N N . VAL A 1 85 ? 7.207 21.531 14.898 1 98.31 85 VAL A N 1
ATOM 700 C CA . VAL A 1 85 ? 6.246 21.094 13.891 1 98.31 85 VAL A CA 1
ATOM 701 C C . VAL A 1 85 ? 4.832 21.453 14.336 1 98.31 85 VAL A C 1
ATOM 703 O O . VAL A 1 85 ? 4.363 20.984 15.375 1 98.31 85 VAL A O 1
ATOM 706 N N . PHE A 1 86 ? 4.156 22.328 13.547 1 98.62 86 PHE A N 1
ATOM 707 C CA . PHE A 1 86 ? 2.773 22.734 13.789 1 98.62 86 PHE A CA 1
ATOM 708 C C . PHE A 1 86 ? 1.826 22.016 12.844 1 98.62 86 PHE A C 1
ATOM 710 O O . PHE A 1 86 ? 2.072 21.953 11.633 1 98.62 86 PHE A O 1
ATOM 717 N N . ASP A 1 87 ? 0.835 21.438 13.359 1 98.5 87 ASP A N 1
ATOM 718 C CA . AS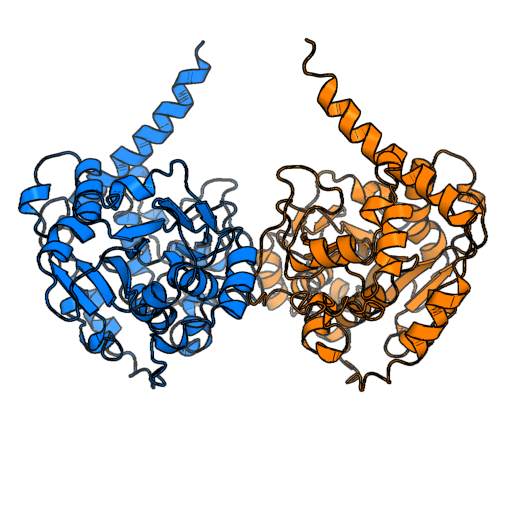P A 1 87 ? -0.238 20.812 12.594 1 98.5 87 ASP A CA 1
ATOM 719 C C . ASP A 1 87 ? -1.492 21.672 12.586 1 98.5 87 ASP A C 1
ATOM 721 O O . ASP A 1 87 ? -2.156 21.828 13.617 1 98.5 87 ASP A O 1
ATOM 725 N N . LEU A 1 88 ? -1.822 22.234 11.391 1 98.06 88 LEU A N 1
ATOM 726 C CA . LEU A 1 88 ? -2.934 23.172 11.266 1 98.06 88 LEU A CA 1
ATOM 727 C C . LEU A 1 88 ? -4.16 22.484 10.672 1 98.06 88 LEU A C 1
ATOM 729 O O . LEU A 1 88 ? -4.09 21.906 9.578 1 98.06 88 LEU A O 1
ATOM 733 N N . LEU A 1 89 ? -5.227 22.562 11.391 1 94.75 89 LEU A N 1
ATOM 734 C CA . LEU A 1 89 ? -6.414 21.938 10.812 1 94.75 89 LEU A CA 1
ATOM 735 C C . LEU A 1 89 ? -7.676 22.703 11.211 1 94.75 89 LEU A C 1
ATOM 737 O O . LEU A 1 89 ? -7.711 23.344 12.266 1 94.75 89 LEU A O 1
ATOM 741 N N . LEU A 1 90 ? -8.625 22.609 10.297 1 91.44 90 LEU A N 1
ATOM 742 C CA . LEU A 1 90 ? -10 23.031 10.555 1 91.44 90 LEU A CA 1
ATOM 743 C C . LEU A 1 90 ? -10.859 21.859 10.977 1 91.44 90 LEU A C 1
ATOM 745 O O . LEU A 1 90 ? -10.727 20.75 10.43 1 91.44 90 LEU A O 1
ATOM 749 N N . ILE A 1 91 ? -11.656 22.078 12.008 1 91.19 91 ILE A N 1
ATOM 750 C CA . ILE A 1 91 ? -12.492 20.969 12.469 1 91.19 91 ILE A CA 1
ATOM 751 C C . ILE A 1 91 ? -13.953 21.391 12.461 1 91.19 91 ILE A C 1
ATOM 753 O O . ILE A 1 91 ? -14.273 22.547 12.75 1 91.19 91 ILE A O 1
ATOM 757 N N . ASN A 1 92 ? -14.734 20.547 12.07 1 84 92 ASN A N 1
ATOM 758 C CA . ASN A 1 92 ? -16.172 20.734 12.164 1 84 92 ASN A CA 1
ATOM 759 C C . ASN A 1 92 ? -16.812 19.75 13.141 1 84 92 ASN A C 1
ATOM 761 O O . ASN A 1 92 ? -16.938 20.031 14.328 1 84 92 ASN A O 1
ATOM 765 N N . THR A 1 93 ? -17.109 18.562 12.695 1 86.69 93 THR A N 1
ATOM 766 C CA . THR A 1 93 ? -17.828 17.625 13.555 1 86.69 93 THR A CA 1
ATOM 767 C C . THR A 1 93 ? -17.016 16.344 13.766 1 86.69 93 THR A C 1
ATOM 769 O O . THR A 1 93 ? -17.406 15.469 14.531 1 86.69 93 THR A O 1
ATOM 772 N N . GLU A 1 94 ? -15.875 16.25 13.227 1 91.31 94 GLU A N 1
ATOM 773 C CA . GLU A 1 94 ? -15.18 14.977 13.125 1 91.31 94 GLU A CA 1
ATOM 774 C C . GLU A 1 94 ? -14.281 14.734 14.336 1 91.31 94 GLU A C 1
ATOM 776 O O . GLU A 1 94 ? -13.078 14.516 14.188 1 91.31 94 GLU A O 1
ATOM 781 N N . LEU A 1 95 ? -14.883 14.578 15.484 1 94.56 95 LEU A N 1
ATOM 782 C CA . LEU A 1 95 ? -14.133 14.469 16.734 1 94.56 95 LEU A CA 1
ATOM 783 C C . LEU A 1 95 ? -13.375 13.148 16.797 1 94.56 95 LEU A C 1
ATOM 785 O O . LEU A 1 95 ? -12.242 13.102 17.281 1 94.56 95 LEU A O 1
ATOM 789 N N . GLU A 1 96 ? -13.953 12.078 16.312 1 95.56 96 GLU A N 1
ATOM 790 C CA . GLU A 1 96 ? -13.281 10.781 16.359 1 95.56 96 GLU A CA 1
ATOM 791 C C . GLU A 1 96 ? -12.055 10.773 15.453 1 95.56 96 GLU A C 1
ATOM 793 O O . GLU A 1 96 ? -11.008 10.227 15.82 1 95.56 96 GLU A O 1
ATOM 798 N N . MET A 1 97 ? -12.227 11.367 14.312 1 96.81 97 MET A N 1
ATOM 799 C CA . MET A 1 97 ? -11.086 11.438 13.406 1 96.81 97 MET A CA 1
ATOM 800 C C . MET A 1 97 ? -10 12.344 13.977 1 96.81 97 MET A C 1
ATOM 802 O O . MET A 1 97 ? -8.805 12.078 13.781 1 96.81 97 MET A O 1
ATOM 806 N N . LEU A 1 98 ? -10.422 13.414 14.656 1 97.44 98 LEU A N 1
ATOM 807 C CA . LEU A 1 98 ? -9.453 14.266 15.32 1 97.44 98 LEU A CA 1
ATOM 808 C C . LEU A 1 98 ? -8.656 13.484 16.359 1 97.44 98 LEU A C 1
ATOM 810 O O . LEU A 1 98 ? -7.441 13.648 16.469 1 97.44 98 LEU A O 1
ATOM 814 N N . GLU A 1 99 ? -9.352 12.672 17.078 1 97.44 99 GLU A N 1
ATOM 815 C CA . GLU A 1 99 ? -8.664 11.828 18.047 1 97.44 99 GLU A CA 1
ATOM 816 C C . GLU A 1 99 ? -7.637 10.93 17.375 1 97.44 99 GLU A C 1
ATOM 818 O O . GLU A 1 99 ? -6.5 10.812 17.844 1 97.44 99 GLU A O 1
ATOM 823 N N . VAL A 1 100 ? -8.055 10.258 16.328 1 98.06 100 VAL A N 1
ATOM 824 C CA . VAL A 1 100 ? -7.152 9.383 15.578 1 98.06 100 VAL A CA 1
ATOM 825 C C . VAL A 1 100 ? -5.926 10.172 15.117 1 98.06 100 VAL A C 1
ATOM 827 O O . VAL A 1 100 ? -4.793 9.711 15.281 1 98.06 100 VAL A O 1
ATOM 830 N N . ARG A 1 101 ? -6.215 11.352 14.578 1 98.12 101 ARG A N 1
ATOM 831 C CA . ARG A 1 101 ? -5.141 12.203 14.062 1 98.12 101 ARG A CA 1
ATOM 832 C C . ARG A 1 101 ? -4.164 12.578 15.172 1 98.12 101 ARG A C 1
ATOM 834 O O . ARG A 1 101 ? -2.951 12.43 15.016 1 98.12 101 ARG A O 1
ATOM 841 N N . MET A 1 102 ? -4.676 13.078 16.25 1 97.56 102 MET A N 1
ATOM 842 C CA . MET A 1 102 ? -3.82 13.539 17.344 1 97.56 102 MET A CA 1
ATOM 843 C C . MET A 1 102 ? -3.061 12.367 17.953 1 97.56 102 MET A C 1
ATOM 845 O O . MET A 1 102 ? -1.862 12.477 18.234 1 97.56 102 MET A O 1
ATOM 849 N N . GLY A 1 103 ? -3.775 11.273 18.172 1 97.44 103 GLY A N 1
ATOM 850 C CA . GLY A 1 103 ? -3.098 10.102 18.688 1 97.44 103 GLY A CA 1
ATOM 851 C C . GLY A 1 103 ? -1.971 9.617 17.797 1 97.44 103 GLY A C 1
ATOM 852 O O . GLY A 1 103 ? -0.913 9.211 18.281 1 97.44 103 GLY A O 1
ATOM 853 N N . GLN A 1 104 ? -2.197 9.648 16.547 1 97.75 104 GLN A N 1
ATOM 854 C CA . GLN A 1 104 ? -1.236 9.148 15.562 1 97.75 104 GLN A CA 1
ATOM 855 C C . GLN A 1 104 ? -0.045 10.094 15.43 1 97.75 104 GLN A C 1
ATOM 857 O O . GLN A 1 104 ? 1.098 9.648 15.305 1 97.75 104 GLN A O 1
ATOM 862 N N . MET A 1 105 ? -0.291 11.414 15.516 1 98.06 105 MET A N 1
ATOM 863 C CA . MET A 1 105 ? 0.724 12.383 15.117 1 98.06 105 MET A CA 1
ATOM 864 C C . MET A 1 105 ? 1.421 12.969 16.344 1 98.06 105 MET A C 1
ATOM 866 O O . MET A 1 105 ? 2.488 13.578 16.219 1 98.06 105 MET A O 1
ATOM 870 N N . ALA A 1 106 ? 0.901 12.82 17.531 1 97.31 106 ALA A N 1
ATOM 871 C CA . ALA A 1 106 ? 1.336 13.516 18.734 1 97.31 106 ALA A CA 1
ATOM 872 C C . ALA A 1 106 ? 2.828 13.305 18.984 1 97.31 106 ALA A C 1
ATOM 874 O O . ALA A 1 106 ? 3.537 14.242 19.359 1 97.31 106 ALA A O 1
ATOM 875 N N . PRO A 1 107 ? 3.354 12.078 18.734 1 96 107 PRO A N 1
ATOM 876 C CA . PRO A 1 107 ? 4.785 11.898 19 1 96 107 PRO A CA 1
ATOM 877 C C . PRO A 1 107 ? 5.66 12.734 18.062 1 96 107 PRO A C 1
ATOM 879 O O . PRO A 1 107 ? 6.84 12.953 18.359 1 96 107 PRO A O 1
ATOM 882 N N . TYR A 1 108 ? 5.121 13.266 17.031 1 97 108 TYR A N 1
ATOM 883 C CA . TYR A 1 108 ? 5.949 13.867 16 1 97 108 TYR A CA 1
ATOM 884 C C . TYR A 1 108 ? 5.641 15.352 15.844 1 97 108 TYR A C 1
ATOM 886 O O . TYR A 1 108 ? 6.332 16.062 15.109 1 97 108 TYR A O 1
ATOM 894 N N . VAL A 1 109 ? 4.617 15.805 16.5 1 97.44 109 VAL A N 1
ATOM 895 C CA . VAL A 1 109 ? 4.141 17.172 16.359 1 97.44 109 VAL A CA 1
ATOM 896 C C . VAL A 1 109 ? 4.297 17.922 17.688 1 97.44 109 VAL A C 1
ATOM 898 O O . VAL A 1 109 ? 4.074 17.344 18.75 1 97.44 109 VAL A O 1
ATOM 901 N N . ASP A 1 110 ? 4.652 19.188 17.609 1 97.56 110 ASP A N 1
ATOM 902 C CA . ASP A 1 110 ? 4.809 20 18.828 1 97.56 110 ASP A CA 1
ATOM 903 C C . ASP A 1 110 ? 3.486 20.656 19.219 1 97.56 110 ASP A C 1
ATOM 905 O O . ASP A 1 110 ? 3.123 20.672 20.391 1 97.56 110 ASP A O 1
ATOM 909 N N . TYR A 1 111 ? 2.791 21.156 18.219 1 98.19 111 TYR A N 1
ATOM 910 C CA . TYR A 1 111 ? 1.518 21.797 18.531 1 98.19 111 TYR A CA 1
ATOM 911 C C . TYR A 1 111 ? 0.479 21.469 17.453 1 98.19 111 TYR A C 1
ATOM 913 O O . TYR A 1 111 ? 0.784 21.469 16.266 1 98.19 111 TYR A O 1
ATOM 921 N N . PHE A 1 112 ? -0.688 21.125 17.922 1 98.31 112 PHE A N 1
ATOM 922 C CA . PHE A 1 112 ? -1.875 21.047 17.078 1 98.31 112 PHE A CA 1
ATOM 923 C C . PHE A 1 112 ? -2.65 22.359 17.109 1 98.31 112 PHE A C 1
ATOM 925 O O . PHE A 1 112 ? -3.223 22.734 18.141 1 98.31 112 PHE A O 1
ATOM 932 N N . VAL A 1 113 ? -2.641 23.062 15.969 1 98.12 113 VAL A N 1
ATOM 933 C CA . VAL A 1 113 ? -3.414 24.281 15.844 1 98.12 113 VAL A CA 1
ATOM 934 C C . VAL A 1 113 ? -4.789 23.969 15.258 1 98.12 113 VAL A C 1
ATOM 936 O O . VAL A 1 113 ? -4.918 23.703 14.062 1 98.12 113 VAL A O 1
ATOM 939 N N . ILE A 1 114 ? -5.777 24.062 16.094 1 97.12 114 ILE A N 1
ATOM 940 C CA . ILE A 1 114 ? -7.121 23.609 15.734 1 97.12 114 ILE A CA 1
ATOM 941 C C . ILE A 1 114 ? -8.078 24.797 15.734 1 97.12 114 ILE A C 1
ATOM 943 O O . ILE A 1 114 ? -8.258 25.469 16.766 1 97.12 114 ILE A O 1
ATOM 947 N N . LEU A 1 115 ? -8.625 25.078 14.562 1 94.31 115 LEU A N 1
ATOM 948 C CA . LEU A 1 115 ? -9.609 26.156 14.445 1 94.31 115 LEU A CA 1
ATOM 949 C C . LEU A 1 115 ? -11.016 25.594 14.281 1 94.31 115 LEU A C 1
ATOM 951 O O . LEU A 1 115 ? -11.219 24.641 13.508 1 94.31 115 LEU A O 1
ATOM 955 N N . GLU A 1 116 ? -11.93 26.047 15.023 1 92.06 116 GLU A N 1
ATOM 956 C CA . GLU A 1 116 ? -13.344 25.703 14.883 1 92.06 116 GLU A CA 1
ATOM 957 C C . GLU A 1 116 ? -14.203 26.969 14.805 1 92.06 116 GLU A C 1
ATOM 959 O O . GLU A 1 116 ? -13.773 28.047 15.219 1 92.06 116 GLU A O 1
ATOM 964 N N . SER A 1 117 ? -15.234 26.812 14.148 1 86 117 SER A N 1
ATOM 965 C CA . SER A 1 117 ? -16.156 27.938 13.992 1 86 117 SER A CA 1
ATOM 966 C C . SER A 1 117 ? -17.422 27.734 14.812 1 86 117 SER A C 1
ATOM 968 O O . SER A 1 117 ? -17.922 26.609 14.93 1 86 117 SER A O 1
ATOM 970 N N . ASP A 1 118 ? -17.938 28.859 15.328 1 85.12 118 ASP A N 1
ATOM 971 C CA . ASP A 1 118 ? -19.188 28.781 16.078 1 85.12 118 ASP A CA 1
ATOM 972 C C . ASP A 1 118 ? -20.391 29.141 15.203 1 85.12 118 ASP A C 1
ATOM 974 O O . ASP A 1 118 ? -21.5 29.312 15.703 1 85.12 118 ASP A O 1
ATOM 978 N N . THR A 1 119 ? -20.078 29.391 13.977 1 78.38 119 THR A N 1
ATOM 979 C CA . THR A 1 119 ? -21.141 29.672 13.016 1 78.38 119 THR A CA 1
ATOM 980 C C . THR A 1 119 ? -20.922 28.922 11.711 1 78.38 119 THR A C 1
ATOM 982 O O . THR A 1 119 ? -19.781 28.562 11.391 1 78.38 119 THR A O 1
ATOM 985 N N . THR A 1 120 ? -21.984 28.562 11.078 1 72.31 120 THR A N 1
ATOM 986 C CA . THR A 1 120 ? -21.891 27.969 9.742 1 72.31 120 THR A CA 1
ATOM 987 C C . THR A 1 120 ? -21.594 29.047 8.703 1 72.31 120 THR A C 1
ATOM 989 O O . THR A 1 120 ? -21.609 30.234 9.016 1 72.31 120 THR A O 1
ATOM 992 N N . PHE A 1 121 ? -21.312 28.672 7.52 1 66 121 PHE A N 1
ATOM 993 C CA . PHE A 1 121 ? -21.062 29.625 6.441 1 66 121 PHE A CA 1
ATOM 994 C C . PHE A 1 121 ? -22.297 30.453 6.148 1 66 121 PHE A C 1
ATOM 996 O O . PHE A 1 121 ? -22.203 31.562 5.602 1 66 121 PHE A O 1
ATOM 1003 N N . THR A 1 122 ? -23.484 29.844 6.512 1 65.94 122 THR A N 1
ATOM 1004 C CA . THR A 1 122 ? -24.734 30.562 6.324 1 65.94 122 THR A CA 1
ATOM 1005 C C . THR A 1 122 ? -25.109 31.328 7.59 1 65.94 122 THR A C 1
ATOM 1007 O O . THR A 1 122 ? -26.281 31.672 7.781 1 65.94 122 THR A O 1
ATOM 1010 N N . ASP A 1 123 ? -24.266 31.406 8.516 1 67.5 123 ASP A N 1
ATOM 1011 C CA . ASP A 1 123 ? -24.375 32.281 9.68 1 67.5 123 ASP A CA 1
ATOM 1012 C C . ASP A 1 123 ? -25.328 31.672 10.719 1 67.5 123 ASP A C 1
ATOM 1014 O O . ASP A 1 123 ? -26.016 32.406 11.43 1 67.5 123 ASP A O 1
ATOM 1018 N N . HIS A 1 124 ? -25.391 30.438 10.711 1 76.69 124 HIS A N 1
ATOM 1019 C CA . HIS A 1 124 ? -26.125 29.781 11.797 1 76.69 124 HIS A CA 1
ATOM 1020 C C . HIS A 1 124 ? -25.172 29.328 12.898 1 76.69 124 HIS A C 1
ATOM 1022 O O . HIS A 1 124 ? -24.062 28.859 12.609 1 76.69 124 HIS A O 1
ATOM 1028 N N . PRO A 1 125 ? -25.719 29.578 14.055 1 81.62 125 PRO A N 1
ATOM 1029 C CA . PRO A 1 125 ? -24.859 29.156 15.164 1 81.62 125 PRO A CA 1
ATOM 1030 C C . PRO A 1 125 ? -24.656 27.641 15.188 1 81.62 125 PRO A C 1
ATOM 1032 O O . PRO A 1 125 ? -25.562 26.875 14.852 1 81.62 125 PRO A O 1
ATOM 1035 N N . LYS A 1 126 ? -23.516 27.188 15.453 1 82.25 126 LYS A N 1
ATOM 1036 C CA . LYS A 1 126 ? -23.203 25.781 15.641 1 82.25 126 LYS A CA 1
ATOM 1037 C C . LYS A 1 126 ? -22.297 25.562 16.844 1 82.25 126 LYS A C 1
ATOM 1039 O O . LYS A 1 126 ? -21.547 26.469 17.234 1 82.25 126 LYS A O 1
ATOM 1044 N N . PRO A 1 127 ? -22.359 24.453 17.484 1 87 127 PRO A N 1
ATOM 1045 C CA . PRO A 1 127 ? -21.531 24.172 18.672 1 87 127 PRO A CA 1
ATOM 1046 C C . PRO A 1 127 ? -20.047 24.188 18.359 1 87 127 PRO A C 1
ATOM 1048 O O . PRO A 1 127 ? -19.641 23.922 17.219 1 87 127 PRO A O 1
ATOM 1051 N N . LEU A 1 128 ? -19.328 24.641 19.391 1 92.12 128 LEU A N 1
ATOM 1052 C CA . LEU A 1 128 ? -17.891 24.438 19.359 1 92.12 128 LEU A CA 1
ATOM 1053 C C . LEU A 1 128 ? -17.531 23.016 19.812 1 92.12 128 LEU A C 1
ATOM 1055 O O . LEU A 1 128 ? -17.297 22.781 20.984 1 92.12 128 LEU A O 1
ATOM 1059 N N . TYR A 1 129 ? -17.422 22.172 18.906 1 91.44 129 TYR A N 1
ATOM 1060 C CA . TYR A 1 129 ? -17.391 20.734 19.141 1 91.44 129 TYR A CA 1
ATOM 1061 C C . TYR A 1 129 ? -16.141 20.344 19.938 1 91.44 129 TYR A C 1
ATOM 1063 O O . TYR A 1 129 ? -16.219 19.516 20.844 1 91.44 129 TYR A O 1
ATOM 1071 N N . VAL A 1 130 ? -15 20.922 19.625 1 94.94 130 VAL A N 1
ATOM 1072 C CA . VAL A 1 130 ? -13.758 20.562 20.312 1 94.94 130 VAL A CA 1
ATOM 1073 C C . VAL A 1 130 ? -13.781 21.078 21.75 1 94.94 130 VAL A C 1
ATOM 1075 O O . VAL A 1 130 ? -13.523 20.312 22.688 1 94.94 130 VAL A O 1
ATOM 1078 N N . GLN A 1 131 ? -14.203 22.297 21.844 1 94 131 GLN A N 1
ATOM 1079 C CA . GLN A 1 131 ? -14.242 22.906 23.188 1 94 131 GLN A CA 1
ATOM 1080 C C . GLN A 1 131 ? -15.266 22.203 24.078 1 94 131 GLN A C 1
ATOM 1082 O O . GLN A 1 131 ? -15.031 22.016 25.266 1 94 131 GLN A O 1
ATOM 1087 N N . GLU A 1 132 ? -16.312 21.812 23.516 1 94.31 132 GLU A N 1
ATOM 1088 C CA . GLU A 1 132 ? -17.375 21.156 24.266 1 94.31 132 GLU A CA 1
ATOM 1089 C C . GLU A 1 132 ? -17.016 19.719 24.609 1 94.31 132 GLU A C 1
ATOM 1091 O O . GLU A 1 132 ? -17.641 19.094 25.469 1 94.31 132 GLU A O 1
ATOM 1096 N N . ASN A 1 133 ? -16.047 19.172 23.922 1 94.75 133 ASN A N 1
ATOM 1097 C CA . ASN A 1 133 ? -15.578 17.812 24.188 1 94.75 133 ASN A CA 1
ATOM 1098 C C . ASN A 1 133 ? -14.094 17.781 24.531 1 94.75 133 ASN A C 1
ATOM 1100 O O . ASN A 1 133 ? -13.367 16.875 24.125 1 94.75 133 ASN A O 1
ATOM 1104 N N . TRP A 1 134 ? -13.711 18.719 25.297 1 94.94 134 TRP A N 1
ATOM 1105 C CA . TRP A 1 134 ? -12.312 18.984 25.594 1 94.94 134 TRP A CA 1
ATOM 1106 C C . TRP A 1 134 ? -11.664 17.797 26.281 1 94.94 134 TRP A C 1
ATOM 1108 O O . TRP A 1 134 ? -10.5 17.469 26.016 1 94.94 134 TRP A O 1
ATOM 1118 N N . ASP A 1 135 ? -12.367 17.016 27.062 1 94.81 135 ASP A N 1
ATOM 1119 C CA . ASP A 1 135 ? -11.844 15.922 27.859 1 94.81 135 ASP A CA 1
ATOM 1120 C C . ASP A 1 135 ? -11.43 14.742 26.984 1 94.81 135 ASP A C 1
ATOM 1122 O O . ASP A 1 135 ? -10.594 13.93 27.375 1 94.81 135 ASP A O 1
ATOM 1126 N N . LEU A 1 136 ? -12 14.68 25.812 1 93.62 136 LEU A N 1
ATOM 1127 C CA . LEU A 1 136 ? -11.664 13.609 24.875 1 93.62 136 LEU A CA 1
ATOM 1128 C C . LEU A 1 136 ? -10.203 13.695 24.453 1 93.62 136 LEU A C 1
ATOM 1130 O O . LEU A 1 136 ? -9.609 12.695 24.047 1 93.62 136 LEU A O 1
ATOM 1134 N N . PHE A 1 137 ? -9.703 14.844 24.656 1 96.81 137 PHE A N 1
ATOM 1135 C CA . PHE A 1 137 ? -8.367 15.086 24.125 1 96.81 137 PHE A CA 1
ATOM 1136 C C . PHE A 1 137 ? -7.371 15.344 25.25 1 96.81 137 PHE A C 1
ATOM 1138 O O . PHE A 1 137 ? -6.285 15.875 25.016 1 96.81 137 PHE A O 1
ATOM 1145 N N . LYS A 1 138 ? -7.617 14.938 26.39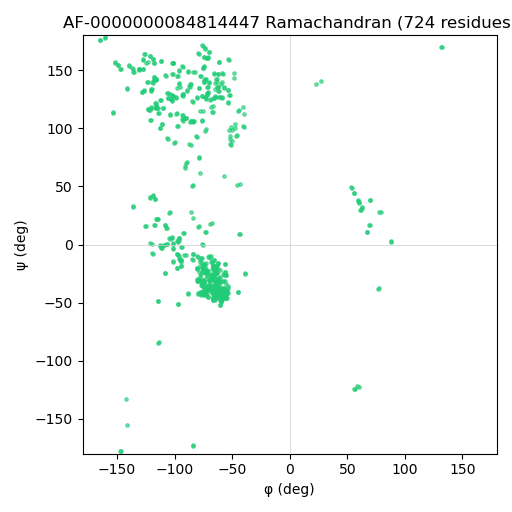1 1 96.44 138 LYS A N 1
ATOM 1146 C CA . LYS A 1 138 ? -6.867 15.219 27.609 1 96.44 138 LYS A CA 1
ATOM 1147 C C . LYS A 1 138 ? -5.398 14.844 27.453 1 96.44 138 LYS A C 1
ATOM 1149 O O . LYS A 1 138 ? -4.512 15.602 27.859 1 96.44 138 LYS A O 1
ATOM 1154 N N . PRO A 1 139 ? -5.113 13.703 26.812 1 95.62 139 PRO A N 1
ATOM 1155 C CA . PRO A 1 139 ? -3.703 13.312 26.703 1 95.62 139 PRO A CA 1
ATOM 1156 C C . PRO A 1 139 ? -2.865 14.32 25.922 1 95.62 139 PRO A C 1
ATOM 1158 O O . PRO A 1 139 ? -1.64 14.344 26.062 1 95.62 139 PRO A O 1
ATOM 1161 N N . TRP A 1 140 ? -3.547 15.227 25.172 1 97.06 140 TRP A N 1
ATOM 1162 C CA . TRP A 1 140 ? -2.773 16.062 24.25 1 97.06 140 TRP A CA 1
ATOM 1163 C C . TRP A 1 140 ? -3.041 17.531 24.5 1 97.06 140 TRP A C 1
ATOM 1165 O O . TRP A 1 140 ? -2.67 18.391 23.688 1 97.06 140 TRP A O 1
ATOM 1175 N N . HIS A 1 141 ? -3.627 17.891 25.641 1 97.5 141 HIS A N 1
ATOM 1176 C CA . HIS A 1 141 ? -3.965 19.266 25.969 1 97.5 141 HIS A CA 1
ATOM 1177 C C . HIS A 1 141 ? -2.738 20.172 25.875 1 97.5 141 HIS A C 1
ATOM 1179 O O . HIS A 1 141 ? -2.828 21.297 25.391 1 97.5 141 HIS A O 1
ATOM 1185 N N . ASP A 1 142 ? -1.649 19.672 26.312 1 96.19 142 ASP A N 1
ATOM 1186 C CA . ASP A 1 142 ? -0.426 20.469 26.375 1 96.19 142 ASP A CA 1
ATOM 1187 C C . ASP A 1 142 ? 0.066 20.828 24.969 1 96.19 142 ASP A C 1
ATOM 1189 O O . ASP A 1 142 ? 0.868 21.75 24.812 1 96.19 142 ASP A O 1
ATOM 1193 N N . LYS A 1 143 ? -0.435 20.094 23.969 1 97.38 143 LYS A N 1
ATOM 1194 C CA . LYS A 1 143 ? -0.001 20.344 22.594 1 97.38 143 LYS A CA 1
ATOM 1195 C C . LYS A 1 143 ? -1.09 21.047 21.781 1 97.38 143 LYS A C 1
ATOM 1197 O O . LYS A 1 143 ? -0.891 21.359 20.609 1 97.38 143 LYS A O 1
ATOM 1202 N N . MET A 1 144 ? -2.199 21.344 22.344 1 97.62 144 MET A N 1
ATOM 1203 C CA . MET A 1 144 ? -3.35 21.844 21.609 1 97.62 144 MET A CA 1
ATOM 1204 C C . MET A 1 144 ? -3.443 23.359 21.719 1 97.62 144 MET A C 1
ATOM 1206 O O . MET A 1 144 ? -3.346 23.922 22.812 1 97.62 144 MET A O 1
ATOM 1210 N N . ILE A 1 145 ? -3.502 23.984 20.641 1 97.62 145 ILE A N 1
ATOM 1211 C CA . ILE A 1 145 ? -3.854 25.391 20.516 1 97.62 145 ILE A CA 1
ATOM 1212 C C . ILE A 1 145 ? -5.195 25.531 19.797 1 97.62 145 ILE A C 1
ATOM 1214 O O . ILE A 1 145 ? -5.27 25.422 18.578 1 97.62 145 ILE A O 1
ATOM 1218 N N . VAL A 1 146 ? -6.238 25.75 20.578 1 96.5 146 VAL A N 1
ATOM 1219 C CA . VAL A 1 146 ? -7.59 25.766 20.031 1 96.5 146 VAL A CA 1
ATOM 1220 C C . VAL A 1 146 ? -8.102 27.203 19.969 1 96.5 146 VAL A C 1
ATOM 1222 O O . VAL A 1 146 ? -8.016 27.953 20.953 1 96.5 146 VAL A O 1
ATOM 1225 N N . ARG A 1 147 ? -8.539 27.625 18.797 1 94.81 147 ARG A N 1
ATOM 1226 C CA . ARG A 1 147 ? -9.07 28.969 18.578 1 94.81 147 ARG A CA 1
ATOM 1227 C C . ARG A 1 147 ? -10.414 28.906 17.844 1 94.81 147 ARG A C 1
ATOM 1229 O O . ARG A 1 147 ? -10.68 27.969 17.094 1 94.81 147 ARG A O 1
ATOM 1236 N N . THR A 1 148 ? -11.227 29.906 18.125 1 92.38 148 THR A N 1
ATOM 1237 C CA . THR A 1 148 ? -12.453 30.094 17.359 1 92.38 148 THR A CA 1
ATOM 1238 C C . THR A 1 148 ? -12.219 31.062 16.203 1 92.38 148 THR A C 1
ATOM 1240 O O . THR A 1 148 ? -11.664 32.156 16.406 1 92.38 148 THR A O 1
ATOM 1243 N N . ILE A 1 149 ? -12.617 30.609 15.07 1 88.38 149 ILE A N 1
ATOM 1244 C CA . ILE A 1 149 ? -12.414 31.438 13.891 1 88.38 149 ILE A CA 1
ATOM 1245 C C . ILE A 1 149 ? -13.242 32.719 14.008 1 88.38 149 ILE A C 1
ATOM 1247 O O . ILE A 1 149 ? -14.391 32.688 14.461 1 88.38 149 ILE A O 1
ATOM 1251 N N . ASP A 1 150 ? -12.625 33.812 13.719 1 81.62 150 ASP A N 1
ATOM 1252 C CA . ASP A 1 150 ? -13.352 35.094 13.594 1 81.62 150 ASP A CA 1
ATOM 1253 C C . ASP A 1 150 ? -13.945 35.25 12.195 1 81.62 150 ASP A C 1
ATOM 1255 O O . ASP A 1 150 ? -13.219 35.469 11.227 1 81.62 150 ASP A O 1
ATOM 1259 N N . LEU A 1 151 ? -15.148 35.094 12.109 1 74.31 151 LEU A N 1
ATOM 1260 C CA . LEU A 1 151 ? -15.805 35.031 10.812 1 74.31 151 LEU A CA 1
ATOM 1261 C C . LEU A 1 151 ? -16.109 36.406 10.281 1 74.31 151 LEU A C 1
ATOM 1263 O O . LEU A 1 151 ? -16.547 36.562 9.141 1 74.31 151 LEU A O 1
ATOM 1267 N N . GLU A 1 152 ? -16 37.375 11.117 1 68.88 152 GLU A N 1
ATOM 1268 C CA . GLU A 1 152 ? -16.312 38.75 10.656 1 68.88 152 GLU A CA 1
ATOM 1269 C C . GLU A 1 152 ? -15.492 39.094 9.406 1 68.88 152 GLU A C 1
ATOM 1271 O O . GLU A 1 152 ? -16.016 39.719 8.484 1 68.88 152 GLU A O 1
ATOM 1276 N N . GLU A 1 153 ? -14.414 38.625 9.414 1 63.22 153 GLU A N 1
ATOM 1277 C CA . GLU A 1 153 ? -13.547 38.906 8.273 1 63.22 153 GLU A CA 1
ATOM 1278 C C . GLU A 1 153 ? -13.898 38.062 7.074 1 63.22 153 GLU A C 1
ATOM 1280 O O . GLU A 1 153 ? -13.523 38.375 5.941 1 63.22 153 GLU A O 1
ATOM 1285 N N . LEU A 1 154 ? -14.695 37 7.328 1 64.5 154 LEU A N 1
ATOM 1286 C CA . LEU A 1 154 ? -14.984 36.031 6.293 1 64.5 154 LEU A CA 1
ATOM 1287 C C . LEU A 1 154 ? -16.297 36.344 5.578 1 64.5 154 LEU A C 1
ATOM 1289 O O . LEU A 1 154 ? -16.609 35.75 4.547 1 64.5 154 LEU A O 1
ATOM 1293 N N . LYS A 1 155 ? -17.078 37.219 6.152 1 62.91 155 LYS A N 1
ATOM 1294 C CA . LYS A 1 155 ? -18.422 37.5 5.664 1 62.91 155 LYS A CA 1
ATOM 1295 C C . LYS A 1 155 ? -18.375 38.062 4.242 1 62.91 155 LYS A C 1
ATOM 1297 O O . LYS A 1 155 ? -19.344 37.938 3.49 1 62.91 155 LYS A O 1
ATOM 1302 N N . ALA A 1 156 ? -17.219 38.594 3.861 1 58.84 156 ALA A N 1
ATOM 1303 C CA . ALA A 1 156 ? -17.203 39.125 2.51 1 58.84 156 ALA A CA 1
ATOM 1304 C C . ALA A 1 156 ? -16.75 38.094 1.494 1 58.84 156 ALA A C 1
ATOM 1306 O O . ALA A 1 156 ? -15.727 37.438 1.702 1 58.84 156 ALA A O 1
ATOM 1307 N N . GLY A 1 157 ? -17.781 37.562 0.577 1 61.31 157 GLY A N 1
ATOM 1308 C CA . GLY A 1 157 ? -17.359 36.781 -0.57 1 61.31 157 GLY A CA 1
ATOM 1309 C C . GLY A 1 157 ? -18.125 35.469 -0.713 1 61.31 157 GLY A C 1
ATOM 1310 O O . GLY A 1 157 ? -18.969 35.156 0.13 1 61.31 157 GLY A O 1
ATOM 1311 N N . GLY A 1 158 ? -17.984 34.781 -1.79 1 61.78 158 GLY A N 1
ATOM 1312 C CA . GLY A 1 158 ? -18.625 33.531 -2.121 1 61.78 158 GLY A CA 1
ATOM 1313 C C . GLY A 1 158 ? -18.109 32.375 -1.298 1 61.78 158 GLY A C 1
ATOM 1314 O O . GLY A 1 158 ? -17.219 32.531 -0.458 1 61.78 158 GLY A O 1
ATOM 1315 N N . THR A 1 159 ? -18.797 31.188 -1.268 1 61.97 159 THR A N 1
ATOM 1316 C CA . THR A 1 159 ? -18.484 29.984 -0.515 1 61.97 159 THR A CA 1
ATOM 1317 C C . THR A 1 159 ? -17 29.641 -0.627 1 61.97 159 THR A C 1
ATOM 1319 O O . THR A 1 159 ? -16.359 29.328 0.376 1 61.97 159 THR A O 1
ATOM 1322 N N . TRP A 1 160 ? -16.484 29.797 -1.786 1 64.62 160 TRP A N 1
ATOM 1323 C CA . TRP A 1 160 ? -15.086 29.469 -2.002 1 64.62 160 TRP A CA 1
ATOM 1324 C C . TRP A 1 160 ? -14.172 30.484 -1.317 1 64.62 160 TRP A C 1
ATOM 1326 O O . TRP A 1 160 ? -13.125 30.109 -0.773 1 64.62 160 TRP A O 1
ATOM 1336 N N . ASP A 1 161 ? -14.602 31.641 -1.414 1 72.31 161 ASP A N 1
ATOM 1337 C CA . ASP A 1 161 ? -13.852 32.688 -0.737 1 72.31 161 ASP A CA 1
ATOM 1338 C C . ASP A 1 161 ? -13.82 32.469 0.772 1 72.31 161 ASP A C 1
ATOM 1340 O O . ASP A 1 161 ? -12.789 32.656 1.418 1 72.31 161 ASP A O 1
ATOM 1344 N N . ARG A 1 162 ? -14.898 31.891 1.218 1 73.88 162 ARG A N 1
ATOM 1345 C CA . ARG A 1 162 ? -14.992 31.625 2.65 1 73.88 162 ARG A CA 1
ATOM 1346 C C . ARG A 1 162 ? -14.102 30.469 3.055 1 73.88 162 ARG A C 1
ATOM 1348 O O . ARG A 1 162 ? -13.445 30.5 4.102 1 73.88 162 ARG A O 1
ATOM 1355 N N . GLU A 1 163 ? -14.117 29.484 2.189 1 74.69 163 GLU A N 1
ATOM 1356 C CA . GLU A 1 163 ? -13.242 28.344 2.447 1 74.69 163 GLU A CA 1
ATOM 1357 C C . GLU A 1 163 ? -11.781 28.766 2.465 1 74.69 163 GLU A C 1
ATOM 1359 O O . GLU A 1 163 ? -11.023 28.359 3.354 1 74.69 163 GLU A O 1
ATOM 1364 N N . ALA A 1 164 ? -11.453 29.547 1.5 1 81.94 164 ALA A N 1
ATOM 1365 C CA . ALA A 1 164 ? -10.078 30.031 1.42 1 81.94 164 ALA A CA 1
ATOM 1366 C C . ALA A 1 164 ? -9.719 30.859 2.646 1 81.94 164 ALA A C 1
ATOM 1368 O O . ALA A 1 164 ? -8.641 30.688 3.223 1 81.94 164 ALA A O 1
ATOM 1369 N N . LYS A 1 165 ? -10.602 31.688 3.02 1 83.38 165 LYS A N 1
ATOM 1370 C CA . LYS A 1 165 ? -10.367 32.562 4.176 1 83.38 165 LYS A CA 1
ATOM 1371 C C . LYS A 1 165 ? -10.281 31.734 5.461 1 83.38 165 LYS A C 1
ATOM 1373 O O . LYS A 1 165 ? -9.484 32.062 6.348 1 83.38 165 LYS A O 1
ATOM 1378 N N . SER A 1 166 ? -11.102 30.734 5.48 1 85.25 166 SER A N 1
ATOM 1379 C CA . SER A 1 166 ? -11.07 29.875 6.652 1 85.25 166 SER A CA 1
ATOM 1380 C C . SER A 1 166 ? -9.734 29.141 6.762 1 85.25 166 SER A C 1
ATOM 1382 O O . SER A 1 166 ? -9.18 29.016 7.855 1 85.25 166 SER A O 1
ATOM 1384 N N . ARG A 1 167 ? -9.258 28.703 5.664 1 89.44 167 ARG A N 1
ATOM 1385 C CA . ARG A 1 167 ? -7.969 28.016 5.66 1 89.44 167 ARG A CA 1
ATOM 1386 C C . ARG A 1 167 ? -6.84 28.969 6.055 1 89.44 167 ARG A C 1
ATOM 1388 O O . ARG A 1 167 ? -5.957 28.594 6.836 1 89.44 167 ARG A O 1
ATOM 1395 N N . ASN A 1 168 ? -6.887 30.141 5.492 1 93.12 168 ASN A N 1
ATOM 1396 C CA . ASN A 1 168 ? -5.84 31.109 5.797 1 93.12 168 ASN A CA 1
ATOM 1397 C C . ASN A 1 168 ? -5.906 31.562 7.25 1 93.12 168 ASN A C 1
ATOM 1399 O O . ASN A 1 168 ? -4.887 31.953 7.832 1 93.12 168 ASN A O 1
ATOM 1403 N N . ALA A 1 169 ? -7.098 31.516 7.824 1 92.69 169 ALA A N 1
ATOM 1404 C CA . ALA A 1 169 ? -7.293 31.938 9.211 1 92.69 169 ALA A CA 1
ATOM 1405 C C . ALA A 1 169 ? -6.457 31.094 10.164 1 92.69 169 ALA A C 1
ATOM 1407 O O . ALA A 1 169 ? -6.039 31.578 11.219 1 92.69 169 ALA A O 1
ATOM 1408 N N . MET A 1 170 ? -6.172 29.859 9.805 1 93.62 170 MET A N 1
ATOM 1409 C CA . MET A 1 170 ? -5.367 28.984 10.648 1 93.62 170 MET A CA 1
ATOM 1410 C C . MET A 1 170 ? -3.998 29.594 10.922 1 93.62 170 MET A C 1
ATOM 1412 O O . MET A 1 170 ? -3.416 29.375 11.984 1 93.62 170 MET A O 1
ATOM 1416 N N . TYR A 1 171 ? -3.561 30.328 9.945 1 96 171 TYR A N 1
ATOM 1417 C CA . TYR A 1 171 ? -2.271 30.984 10.078 1 96 171 TYR A CA 1
ATOM 1418 C C . TYR A 1 171 ? -2.449 32.438 10.531 1 96 171 TYR A C 1
ATOM 1420 O O . TYR A 1 171 ? -1.918 32.844 11.562 1 96 171 TYR A O 1
ATOM 1428 N N . GLU A 1 172 ? -3.285 33.188 9.859 1 94.56 172 GLU A N 1
ATOM 1429 C CA . GLU A 1 172 ? -3.379 34.656 10.008 1 94.56 172 GLU A CA 1
ATOM 1430 C C . GLU A 1 172 ? -3.977 35.031 11.359 1 94.56 172 GLU A C 1
ATOM 1432 O O . GLU A 1 172 ? -3.609 36.031 11.938 1 94.56 172 GLU A O 1
ATOM 1437 N N . GLN A 1 173 ? -4.824 34.188 11.812 1 93.31 173 GLN A N 1
ATOM 1438 C CA . GLN A 1 173 ? -5.5 34.562 13.055 1 93.31 173 GLN A CA 1
ATOM 1439 C C . GLN A 1 173 ? -4.828 33.906 14.258 1 93.31 173 GLN A C 1
ATOM 1441 O O . GLN A 1 173 ? -5.133 34.219 15.406 1 93.31 173 GLN A O 1
ATOM 1446 N N . VAL A 1 174 ? -3.918 33.031 14.039 1 95.81 174 VAL A N 1
ATOM 1447 C CA . VAL A 1 174 ? -3.396 32.25 15.164 1 95.81 174 VAL A CA 1
ATOM 1448 C C . VAL A 1 174 ? -1.926 32.594 15.391 1 95.81 174 VAL A C 1
ATOM 1450 O O . VAL A 1 174 ? -1.536 33 16.484 1 95.81 174 VAL A O 1
ATOM 1453 N N . PHE A 1 175 ? -1.14 32.594 14.414 1 96.69 175 PHE A N 1
ATOM 1454 C CA . PHE A 1 175 ? 0.31 32.594 14.578 1 96.69 175 PHE A CA 1
ATOM 1455 C C . PHE A 1 175 ? 0.782 33.938 15.141 1 96.69 175 PHE A C 1
ATOM 1457 O O . PHE A 1 175 ? 1.687 33.969 15.977 1 96.69 175 PHE A O 1
ATOM 1464 N N . PRO A 1 176 ? 0.148 35.094 14.727 1 94.69 176 PRO A N 1
ATOM 1465 C CA . PRO A 1 176 ? 0.568 36.375 15.32 1 94.69 176 PRO A CA 1
ATOM 1466 C C . PRO A 1 176 ? 0.304 36.438 16.828 1 94.69 176 PRO A C 1
ATOM 1468 O O . PRO A 1 176 ? 0.879 37.281 17.516 1 94.69 176 PRO A O 1
ATOM 1471 N N . THR A 1 177 ? -0.55 35.562 17.328 1 95 177 THR A N 1
ATOM 1472 C CA . THR A 1 177 ? -0.939 35.625 18.734 1 95 177 THR A CA 1
ATOM 1473 C C . THR A 1 177 ? -0.09 34.656 19.562 1 95 177 THR A C 1
ATOM 1475 O O . THR A 1 177 ? -0.17 34.656 20.797 1 95 177 THR A O 1
ATOM 1478 N N . LEU A 1 178 ? 0.637 33.781 18.938 1 96.94 178 LEU A N 1
ATOM 1479 C CA . LEU A 1 178 ? 1.437 32.781 19.656 1 96.94 178 LEU A CA 1
ATOM 1480 C C . LEU A 1 178 ? 2.666 33.438 20.281 1 96.94 178 LEU A C 1
ATOM 1482 O O . LEU A 1 178 ? 3.445 34.094 19.594 1 96.94 178 LEU A O 1
ATOM 1486 N N . VAL A 1 179 ? 2.84 33.219 21.641 1 95.62 179 VAL A N 1
ATOM 1487 C CA . VAL A 1 179 ? 3.938 33.844 22.375 1 95.62 179 VAL A CA 1
ATOM 1488 C C . VAL A 1 179 ? 4.73 32.781 23.125 1 95.62 179 VAL A C 1
ATOM 1490 O O . VAL A 1 179 ? 4.309 31.609 23.188 1 95.62 179 VAL A O 1
ATOM 1493 N N . ASP A 1 180 ? 5.883 33.094 23.562 1 95.12 180 ASP A N 1
ATOM 1494 C CA . ASP A 1 180 ? 6.75 32.25 24.375 1 95.12 180 ASP A CA 1
ATOM 1495 C C . ASP A 1 180 ? 7.027 30.906 23.703 1 95.12 180 ASP A C 1
ATOM 1497 O O . ASP A 1 180 ? 7.41 30.859 22.531 1 95.12 180 ASP A O 1
ATOM 1501 N N . GLU A 1 181 ? 6.723 29.781 24.406 1 93.94 181 GLU A N 1
ATOM 1502 C CA . GLU A 1 181 ? 7.07 28.469 23.906 1 93.94 181 GLU A CA 1
ATOM 1503 C C . GLU A 1 181 ? 6.281 28.125 22.641 1 93.94 181 GLU A C 1
ATOM 1505 O O . GLU A 1 181 ? 6.719 27.312 21.828 1 93.94 181 GLU A O 1
ATOM 1510 N N . GLN A 1 182 ? 5.215 28.844 22.438 1 96.38 182 GLN A N 1
ATOM 1511 C CA . GLN A 1 182 ? 4.348 28.531 21.312 1 96.38 182 GLN A CA 1
ATOM 1512 C C . GLN A 1 182 ? 4.672 29.406 20.109 1 96.38 182 GLN A C 1
ATOM 1514 O O . GLN A 1 182 ? 4.18 29.172 19 1 96.38 182 GLN A O 1
ATOM 1519 N N . ALA A 1 183 ? 5.5 30.406 20.344 1 97.12 183 ALA A N 1
ATOM 1520 C CA . ALA A 1 183 ? 5.844 31.297 19.234 1 97.12 183 ALA A CA 1
ATOM 1521 C C . ALA A 1 183 ? 6.57 30.547 18.125 1 97.12 183 ALA A C 1
ATOM 1523 O O . ALA A 1 183 ? 7.473 29.75 18.406 1 97.12 183 ALA A O 1
ATOM 1524 N N . ALA A 1 184 ? 6.172 30.812 16.938 1 97.19 184 ALA A N 1
ATOM 1525 C CA . ALA A 1 184 ? 6.836 30.172 15.805 1 97.19 184 ALA A CA 1
ATOM 1526 C C . ALA A 1 184 ? 8.172 30.844 15.508 1 97.19 184 ALA A C 1
ATOM 1528 O O . ALA A 1 184 ? 8.328 32.062 15.711 1 97.19 184 ALA A O 1
ATOM 1529 N N . ALA A 1 185 ? 9.086 30.078 15.102 1 96.88 185 ALA A N 1
ATOM 1530 C CA . ALA A 1 185 ? 10.398 30.547 14.656 1 96.88 185 ALA A CA 1
ATOM 1531 C C . ALA A 1 185 ? 10.641 30.203 13.195 1 96.88 185 ALA A C 1
ATOM 1533 O O . ALA A 1 185 ? 10.016 29.297 12.648 1 96.88 185 ALA A O 1
ATOM 1534 N N . THR A 1 186 ? 11.547 31 12.586 1 96.75 186 THR A N 1
ATOM 1535 C CA . THR A 1 186 ? 11.906 30.75 11.188 1 96.75 186 THR A CA 1
ATOM 1536 C C . THR A 1 186 ? 12.312 29.297 10.992 1 96.75 186 THR A C 1
ATOM 1538 O O . THR A 1 186 ? 13.078 28.734 11.781 1 96.75 186 THR A O 1
ATOM 1541 N N . ASP A 1 187 ? 11.734 28.594 10.016 1 97.19 187 ASP A N 1
ATOM 1542 C CA . ASP A 1 187 ? 12.039 27.25 9.562 1 97.19 187 ASP A CA 1
ATOM 1543 C C . ASP A 1 187 ? 11.258 26.203 10.367 1 97.19 187 ASP A C 1
ATOM 1545 O O . ASP A 1 187 ? 11.43 25 10.164 1 97.19 187 ASP A O 1
ATOM 1549 N N . ASP A 1 188 ? 10.383 26.688 11.32 1 98.31 188 ASP A N 1
ATOM 1550 C CA . ASP A 1 188 ? 9.414 25.75 11.867 1 98.31 188 ASP A CA 1
ATOM 1551 C C . ASP A 1 188 ? 8.539 25.156 10.766 1 98.31 188 ASP A C 1
ATOM 1553 O O . ASP A 1 188 ? 8.289 25.812 9.742 1 98.31 188 ASP A O 1
ATOM 1557 N N . VAL A 1 189 ? 8.141 23.922 10.93 1 98.56 189 VAL A N 1
ATOM 1558 C CA . VAL A 1 189 ? 7.34 23.234 9.922 1 98.56 189 VAL A CA 1
ATOM 1559 C C . VAL A 1 189 ? 5.855 23.469 10.188 1 98.56 189 VAL A C 1
ATOM 1561 O O . VAL A 1 189 ? 5.406 23.375 11.328 1 98.56 189 VAL A O 1
ATOM 1564 N N . LEU A 1 190 ? 5.102 23.812 9.18 1 98.75 190 LEU A N 1
ATOM 1565 C CA . LEU A 1 190 ? 3.648 23.953 9.234 1 98.75 190 LEU A CA 1
ATOM 1566 C C . LEU A 1 190 ? 2.975 22.922 8.328 1 98.75 190 LEU A C 1
ATOM 1568 O O . LEU A 1 190 ? 3.23 22.906 7.117 1 98.75 190 LEU A O 1
ATOM 1572 N N . ILE A 1 191 ? 2.182 22.078 8.883 1 98.62 191 ILE A N 1
ATOM 1573 C CA . ILE A 1 191 ? 1.405 21.125 8.109 1 98.62 191 ILE A CA 1
ATOM 1574 C C . ILE A 1 191 ? -0.037 21.609 7.977 1 98.62 191 ILE A C 1
ATOM 1576 O O . ILE A 1 191 ? -0.661 22 8.969 1 98.62 191 ILE A O 1
ATOM 1580 N N . VAL A 1 192 ? -0.514 21.656 6.77 1 97.25 192 VAL A N 1
ATOM 1581 C CA . VAL A 1 192 ? -1.876 22.078 6.477 1 97.25 192 VAL A CA 1
ATOM 1582 C C . VAL A 1 192 ? -2.68 20.906 5.91 1 97.25 192 VAL A C 1
ATOM 1584 O O . VAL A 1 192 ? -2.346 20.375 4.852 1 97.25 192 VAL A O 1
ATOM 1587 N N . SER A 1 193 ? -3.713 20.5 6.605 1 93.69 193 SER A N 1
ATOM 1588 C CA . SER A 1 193 ? -4.449 19.312 6.211 1 93.69 193 SER A CA 1
ATOM 1589 C C . SER A 1 193 ? -5.906 19.391 6.648 1 93.69 193 SER A C 1
ATOM 1591 O O . SER A 1 193 ? -6.258 20.188 7.516 1 93.69 193 SER A O 1
ATOM 1593 N N . ASP A 1 194 ? -6.762 18.625 5.949 1 93.56 194 ASP A N 1
ATOM 1594 C CA . ASP A 1 194 ? -8.039 18.25 6.551 1 93.56 194 ASP A CA 1
ATOM 1595 C C . ASP A 1 194 ? -7.844 17.234 7.672 1 93.56 194 ASP A C 1
ATOM 1597 O O . ASP A 1 194 ? -6.805 16.578 7.75 1 93.56 194 ASP A O 1
ATOM 1601 N N . VAL A 1 195 ? -8.82 17.172 8.469 1 96 195 VAL A N 1
ATOM 1602 C CA . VAL A 1 195 ? -8.703 16.359 9.68 1 96 195 VAL A CA 1
ATOM 1603 C C . VAL A 1 195 ? -8.492 14.891 9.297 1 96 195 VAL A C 1
ATOM 1605 O O . VAL A 1 195 ? -7.824 14.148 10.016 1 96 195 VAL A O 1
ATOM 1608 N N . ASP A 1 196 ? -9.023 14.453 8.148 1 97 196 ASP A N 1
ATOM 1609 C CA . ASP A 1 196 ? -8.992 13.047 7.762 1 97 196 ASP A CA 1
ATOM 1610 C C . ASP A 1 196 ? -7.816 12.758 6.828 1 97 196 ASP A C 1
ATOM 1612 O O . ASP A 1 196 ? -7.734 11.672 6.242 1 97 196 ASP A O 1
ATOM 1616 N N . GLU A 1 197 ? -6.984 13.75 6.625 1 97.88 197 GLU A N 1
ATOM 1617 C CA . GLU A 1 197 ? -5.711 13.602 5.93 1 97.88 197 GLU A CA 1
ATOM 1618 C C . GLU A 1 197 ? -4.555 13.461 6.918 1 97.88 197 GLU A C 1
ATOM 1620 O O . GLU A 1 197 ? -4.066 14.461 7.449 1 97.88 197 GLU A O 1
ATOM 1625 N N . ILE A 1 198 ? -4.074 12.258 7.125 1 98.44 198 ILE A N 1
ATOM 1626 C CA . ILE A 1 198 ? -3.129 12.023 8.211 1 98.44 198 ILE A CA 1
ATOM 1627 C C . ILE A 1 198 ? -1.771 11.633 7.633 1 98.44 198 ILE A C 1
ATOM 1629 O O . ILE A 1 198 ? -1.625 10.562 7.039 1 98.44 198 ILE A O 1
ATOM 1633 N N . PRO A 1 199 ? -0.778 12.484 7.801 1 98.31 199 PRO A N 1
ATOM 1634 C CA . PRO A 1 199 ? 0.568 12.109 7.359 1 98.31 199 PRO A CA 1
ATOM 1635 C C . PRO A 1 199 ? 1.145 10.938 8.148 1 98.31 199 PRO A C 1
ATOM 1637 O O . PRO A 1 199 ? 0.92 10.836 9.359 1 98.31 199 PRO A O 1
ATOM 1640 N N . LYS A 1 200 ? 1.943 10.133 7.488 1 97.69 200 LYS A N 1
ATOM 1641 C CA . LYS A 1 200 ? 2.621 9.016 8.133 1 97.69 200 LYS A CA 1
ATOM 1642 C C . LYS A 1 200 ? 3.781 9.5 9 1 97.69 200 LYS A C 1
ATOM 1644 O O . LYS A 1 200 ? 4.371 10.547 8.727 1 97.69 200 LYS A O 1
ATOM 1649 N N . PRO A 1 201 ? 4.125 8.742 10.023 1 97.19 201 PRO A N 1
ATOM 1650 C CA . PRO A 1 201 ? 5.234 9.094 10.914 1 97.19 201 PRO A CA 1
ATOM 1651 C C . PRO A 1 201 ? 6.543 9.328 10.164 1 97.19 201 PRO A C 1
ATOM 1653 O O . PRO A 1 201 ? 7.301 10.242 10.5 1 97.19 201 PRO A O 1
ATOM 1656 N N . GLU A 1 202 ? 6.801 8.516 9.141 1 96.88 202 GLU A N 1
ATOM 1657 C CA . GLU A 1 202 ? 8.062 8.633 8.406 1 96.88 202 GLU A CA 1
ATOM 1658 C C . GLU A 1 202 ? 8.156 9.969 7.684 1 96.88 202 GLU A C 1
ATOM 1660 O O . GLU A 1 202 ? 9.25 10.531 7.543 1 96.88 202 GLU A O 1
ATOM 1665 N N . ILE A 1 203 ? 7.008 10.453 7.254 1 98.06 203 ILE A N 1
ATOM 1666 C CA . ILE A 1 203 ? 6.988 11.742 6.574 1 98.06 203 ILE A CA 1
ATOM 1667 C C . ILE A 1 203 ? 7.188 12.867 7.59 1 98.06 203 ILE A C 1
ATOM 1669 O O . ILE A 1 203 ? 7.918 13.828 7.332 1 98.06 203 ILE A O 1
ATOM 1673 N N . LEU A 1 204 ? 6.535 12.75 8.766 1 98.25 204 LEU A N 1
ATOM 1674 C CA . LEU A 1 204 ? 6.719 13.734 9.828 1 98.25 204 LEU A CA 1
ATOM 1675 C C . LEU A 1 204 ? 8.18 13.797 10.258 1 98.25 204 LEU A C 1
ATOM 1677 O O . LEU A 1 204 ? 8.703 14.883 10.516 1 98.25 204 LEU A O 1
ATOM 1681 N N . ARG A 1 205 ? 8.805 12.672 10.305 1 97.38 205 ARG A N 1
ATOM 1682 C CA . ARG A 1 205 ? 10.227 12.617 10.625 1 97.38 205 ARG A CA 1
ATOM 1683 C C . ARG A 1 205 ? 11.047 13.344 9.562 1 97.38 205 ARG A C 1
ATOM 1685 O O . ARG A 1 205 ? 12 14.062 9.883 1 97.38 205 ARG A O 1
ATOM 1692 N N . ALA A 1 206 ? 10.711 13.102 8.32 1 98.06 206 ALA A N 1
ATOM 1693 C CA . ALA A 1 206 ? 11.414 13.789 7.238 1 98.06 206 ALA A CA 1
ATOM 1694 C C . ALA A 1 206 ? 11.211 15.297 7.328 1 98.06 206 ALA A C 1
ATOM 1696 O O . ALA A 1 206 ? 12.164 16.062 7.176 1 98.06 206 ALA A O 1
ATOM 1697 N N . LEU A 1 207 ? 9.984 15.742 7.621 1 98.44 207 LEU A N 1
ATOM 1698 C CA . LEU A 1 207 ? 9.672 17.172 7.715 1 98.44 207 LEU A CA 1
ATOM 1699 C C . LEU A 1 207 ? 10.492 17.828 8.82 1 98.44 207 LEU A C 1
ATOM 1701 O O . LEU A 1 207 ? 10.906 18.984 8.68 1 98.44 207 LEU A O 1
ATOM 1705 N N . ARG A 1 208 ? 10.719 17.172 9.875 1 98 208 ARG A N 1
ATOM 1706 C CA . ARG A 1 208 ? 11.477 17.719 10.992 1 98 208 ARG A CA 1
ATOM 1707 C C . ARG A 1 208 ? 12.969 17.766 10.664 1 98 208 ARG A C 1
ATOM 1709 O O . ARG A 1 208 ? 13.633 18.766 10.945 1 98 208 ARG A O 1
ATOM 1716 N N . ASN A 1 209 ? 13.531 16.703 10.055 1 98.06 209 ASN A N 1
ATOM 1717 C CA . ASN A 1 209 ? 14.977 16.516 10.023 1 98.06 209 ASN A CA 1
ATOM 1718 C C . ASN A 1 209 ? 15.578 17 8.703 1 98.06 209 ASN A C 1
ATOM 1720 O O . ASN A 1 209 ? 16.781 17.188 8.594 1 98.06 209 ASN A O 1
ATOM 1724 N N . CYS A 1 210 ? 14.75 17.109 7.645 1 98.44 210 CYS A N 1
ATOM 1725 C CA . CYS A 1 210 ? 15.281 17.406 6.316 1 98.44 210 CYS A CA 1
ATOM 1726 C C . CYS A 1 210 ? 15.086 18.875 5.965 1 98.44 210 CYS A C 1
ATOM 1728 O O . CYS A 1 210 ? 14.266 19.562 6.578 1 98.44 210 CYS A O 1
ATOM 1730 N N . ASN A 1 211 ? 15.93 19.359 5.055 1 97.88 211 ASN A N 1
ATOM 1731 C CA . ASN A 1 211 ? 15.711 20.656 4.438 1 97.88 211 ASN A CA 1
ATOM 1732 C C . ASN A 1 211 ? 14.562 20.609 3.434 1 97.88 211 ASN A C 1
ATOM 1734 O O . ASN A 1 211 ? 14.758 20.25 2.271 1 97.88 211 ASN A O 1
ATOM 1738 N N . ILE A 1 212 ? 13.375 21.031 3.916 1 97.19 212 ILE A N 1
ATOM 1739 C CA . ILE A 1 212 ? 12.211 20.938 3.033 1 97.19 212 ILE A CA 1
ATOM 1740 C C . ILE A 1 212 ? 11.977 22.297 2.352 1 97.19 212 ILE A C 1
ATOM 1742 O O . ILE A 1 212 ? 12.203 23.344 2.951 1 97.19 212 ILE A O 1
ATOM 1746 N N . PRO A 1 213 ? 11.531 22.281 1.113 1 97 213 PRO A N 1
ATOM 1747 C CA . PRO A 1 213 ? 11.188 23.531 0.424 1 97 213 PRO A CA 1
ATOM 1748 C C . PRO A 1 213 ? 9.883 24.141 0.937 1 97 213 PRO A C 1
ATOM 1750 O O . PRO A 1 213 ? 9.156 23.516 1.706 1 97 213 PRO A O 1
ATOM 1753 N N . PRO A 1 214 ? 9.586 25.391 0.55 1 96.56 214 PRO A N 1
ATOM 1754 C CA . PRO A 1 214 ? 8.414 26.094 1.062 1 96.56 214 PRO A CA 1
ATOM 1755 C C . PRO A 1 214 ? 7.098 25.438 0.649 1 96.56 214 PRO A C 1
ATOM 1757 O O . PRO A 1 214 ? 6.055 25.703 1.253 1 96.56 214 PRO A O 1
ATOM 1760 N N . ARG A 1 215 ? 7.191 24.688 -0.392 1 97.5 215 ARG A N 1
ATOM 1761 C CA . ARG A 1 215 ? 5.984 23.984 -0.831 1 97.5 215 ARG A CA 1
ATOM 1762 C C . ARG A 1 215 ? 6.211 22.484 -0.882 1 97.5 215 ARG A C 1
ATOM 1764 O O . ARG A 1 215 ? 7.055 22 -1.642 1 97.5 215 ARG A O 1
ATOM 1771 N N . VAL A 1 216 ? 5.5 21.797 -0.083 1 97.94 216 VAL A N 1
ATOM 1772 C CA . VAL A 1 216 ? 5.578 20.344 0.004 1 97.94 216 VAL A CA 1
ATOM 1773 C C . VAL A 1 216 ? 4.176 19.734 -0.115 1 97.94 216 VAL A C 1
ATOM 1775 O O . VAL A 1 216 ? 3.232 20.219 0.511 1 97.94 216 VAL A O 1
ATOM 1778 N N . THR A 1 217 ? 4.043 18.75 -0.968 1 98 217 THR A N 1
ATOM 1779 C CA . THR A 1 217 ? 2.809 17.984 -1.07 1 98 217 THR A CA 1
ATOM 1780 C C . THR A 1 217 ? 3.027 16.547 -0.6 1 98 217 THR A C 1
ATOM 1782 O O . THR A 1 217 ? 3.949 15.867 -1.062 1 98 217 THR A O 1
ATOM 1785 N N . ILE A 1 218 ? 2.26 16.125 0.345 1 97.94 218 ILE A N 1
ATOM 1786 C CA . ILE A 1 218 ? 2.25 14.75 0.829 1 97.94 218 ILE A CA 1
ATOM 1787 C C . ILE A 1 218 ? 1.104 13.984 0.176 1 97.94 218 ILE A C 1
ATOM 1789 O O . ILE A 1 218 ? -0.069 14.281 0.42 1 97.94 218 ILE A O 1
ATOM 1793 N N . HIS A 1 219 ? 1.476 13.023 -0.659 1 97.12 219 HIS A N 1
ATOM 1794 C CA . HIS A 1 219 ? 0.451 12.227 -1.318 1 97.12 219 HIS A CA 1
ATOM 1795 C C . HIS A 1 219 ? -0.1 11.156 -0.381 1 97.12 219 HIS A C 1
ATOM 1797 O O . HIS A 1 219 ? 0.664 10.453 0.286 1 97.12 219 HIS A O 1
ATOM 1803 N N . SER A 1 220 ? -1.476 11.047 -0.392 1 97.69 220 SER A N 1
ATOM 1804 C CA . SER A 1 220 ? -2.129 10.094 0.493 1 97.69 220 SER A CA 1
ATOM 1805 C C . SER A 1 220 ? -2.889 9.031 -0.301 1 97.69 220 SER A C 1
ATOM 1807 O O . SER A 1 220 ? -3.383 9.305 -1.396 1 97.69 220 SER A O 1
ATOM 1809 N N . ARG A 1 221 ? -2.859 7.82 0.234 1 96.44 221 ARG A N 1
ATOM 1810 C CA . ARG A 1 221 ? -3.852 6.855 -0.226 1 96.44 221 ARG A CA 1
ATOM 1811 C C . ARG A 1 221 ? -5.242 7.215 0.283 1 96.44 221 ARG A C 1
ATOM 1813 O O . ARG A 1 221 ? -5.43 7.469 1.476 1 96.44 221 ARG A O 1
ATOM 1820 N N . ILE A 1 222 ? -6.188 7.223 -0.633 1 97.69 222 ILE A N 1
ATOM 1821 C CA . ILE A 1 222 ? -7.527 7.641 -0.228 1 97.69 222 ILE A CA 1
ATOM 1822 C C . ILE A 1 222 ? -8.43 6.418 -0.074 1 97.69 222 ILE A C 1
ATOM 1824 O O . ILE A 1 222 ? -8.508 5.582 -0.978 1 97.69 222 ILE A O 1
ATOM 1828 N N . TYR A 1 223 ? -9 6.305 1.054 1 98.06 223 TYR A N 1
ATOM 1829 C CA . TYR A 1 223 ? -9.953 5.262 1.405 1 98.06 223 TYR A CA 1
ATOM 1830 C C . TYR A 1 223 ? -11.352 5.844 1.604 1 98.06 223 TYR A C 1
ATOM 1832 O O . TYR A 1 223 ? -11.5 7.043 1.847 1 98.06 223 TYR A O 1
ATOM 1840 N N . TYR A 1 224 ? -12.352 4.938 1.463 1 97.44 224 TYR A N 1
ATOM 1841 C CA . TYR A 1 224 ? -13.734 5.348 1.685 1 97.44 224 TYR A CA 1
ATOM 1842 C C . TYR A 1 224 ? -14.422 4.434 2.697 1 97.44 224 TYR A C 1
ATOM 1844 O O . TYR A 1 224 ? -14.266 3.213 2.643 1 97.44 224 TYR A O 1
ATOM 1852 N N . TYR A 1 225 ? -15.117 4.984 3.693 1 97.94 225 TYR A N 1
ATOM 1853 C CA . TYR A 1 225 ? -15.961 4.324 4.684 1 97.94 225 TYR A CA 1
ATOM 1854 C C . TYR A 1 225 ? -15.117 3.66 5.762 1 97.94 225 TYR A C 1
ATOM 1856 O O . TYR A 1 225 ? -15.523 3.594 6.926 1 97.94 225 TYR A O 1
ATOM 1864 N N . SER A 1 226 ? -14.039 3.113 5.426 1 98.5 226 SER A N 1
ATOM 1865 C CA . SER A 1 226 ? -13.031 2.449 6.246 1 98.5 226 SER A CA 1
ATOM 1866 C C . SER A 1 226 ? -11.727 2.262 5.48 1 98.5 226 SER A C 1
ATOM 1868 O O . SER A 1 226 ? -11.648 2.588 4.293 1 98.5 226 SER A O 1
ATOM 1870 N N . TYR A 1 227 ? -10.719 1.741 6.176 1 98.31 227 TYR A N 1
ATOM 1871 C CA . TYR A 1 227 ? -9.445 1.451 5.527 1 98.31 227 TYR A CA 1
ATOM 1872 C C . TYR A 1 227 ? -9.523 0.143 4.75 1 98.31 227 TYR A C 1
ATOM 1874 O O . TYR A 1 227 ? -8.5 -0.363 4.277 1 98.31 227 TYR A O 1
ATOM 1882 N N . GLN A 1 228 ? -10.766 -0.387 4.488 1 97.88 228 GLN A N 1
ATOM 1883 C CA . GLN A 1 228 ? -10.945 -1.613 3.717 1 97.88 228 GLN A CA 1
ATOM 1884 C C . GLN A 1 228 ? -11.188 -1.306 2.242 1 97.88 228 GLN A C 1
ATOM 1886 O O . GLN A 1 228 ? -11.086 -2.195 1.394 1 97.88 228 GLN A O 1
ATOM 1891 N N . TRP A 1 229 ? -11.57 -0.06 1.938 1 98.19 229 TRP A N 1
ATOM 1892 C CA . TRP A 1 229 ? -11.969 0.275 0.574 1 98.19 229 TRP A CA 1
ATOM 1893 C C . TRP A 1 229 ? -11.086 1.387 0.009 1 98.19 229 TRP A C 1
ATOM 1895 O O . TRP A 1 229 ? -11.227 2.551 0.395 1 98.19 229 TRP A O 1
ATOM 1905 N N . LEU A 1 230 ? -10.242 0.976 -0.899 1 97.5 230 LEU A N 1
ATOM 1906 C CA . LEU A 1 230 ? -9.25 1.884 -1.47 1 97.5 230 LEU A CA 1
ATOM 1907 C C . LEU A 1 230 ? -9.781 2.529 -2.746 1 97.5 230 LEU A C 1
ATOM 1909 O O . LEU A 1 230 ? -10.336 1.846 -3.611 1 97.5 230 LEU A O 1
ATOM 1913 N N . GLY A 1 231 ? -9.648 3.879 -2.754 1 95 231 GLY A N 1
ATOM 1914 C CA . GLY A 1 231 ? -9.961 4.598 -3.979 1 95 231 GLY A CA 1
ATOM 1915 C C . GLY A 1 231 ? -8.852 4.539 -5.008 1 95 231 GLY A C 1
ATOM 1916 O O . GLY A 1 231 ? -7.703 4.223 -4.676 1 95 231 GLY A O 1
ATOM 1917 N N . ASN A 1 232 ? -9.086 4.863 -6.258 1 88.25 232 ASN A N 1
ATOM 1918 C CA . ASN A 1 232 ? -8.117 4.754 -7.34 1 88.25 232 ASN A CA 1
ATOM 1919 C C . ASN A 1 232 ? -7.555 6.121 -7.73 1 88.25 232 ASN A C 1
ATOM 1921 O O . ASN A 1 232 ? -7.113 6.312 -8.867 1 88.25 232 ASN A O 1
ATOM 1925 N N . ILE A 1 233 ? -7.543 6.984 -6.797 1 89.44 233 ILE A N 1
ATOM 1926 C CA . ILE A 1 233 ? -7.027 8.32 -7.086 1 89.44 233 ILE A CA 1
ATOM 1927 C C . ILE A 1 233 ? -5.828 8.609 -6.188 1 89.44 233 ILE A C 1
ATOM 1929 O O . ILE A 1 233 ? -5.805 8.211 -5.023 1 89.44 233 ILE A O 1
ATOM 1933 N N . ASP A 1 234 ? -4.859 9.234 -6.793 1 88.69 234 ASP A N 1
ATOM 1934 C CA . ASP A 1 234 ? -3.77 9.797 -6.004 1 88.69 234 ASP A CA 1
ATOM 1935 C C . ASP A 1 234 ? -4.203 11.094 -5.316 1 88.69 234 ASP A C 1
ATOM 1937 O O . ASP A 1 234 ? -4.398 12.117 -5.973 1 88.69 234 ASP A O 1
ATOM 1941 N N . TRP A 1 235 ? -4.379 11.008 -4.055 1 95.56 235 TRP A N 1
ATOM 1942 C CA . TRP A 1 235 ? -4.801 12.18 -3.291 1 95.56 235 TRP A CA 1
ATOM 1943 C C . TRP A 1 235 ? -3.6 13.047 -2.924 1 95.56 235 TRP A C 1
ATOM 1945 O O . TRP A 1 235 ? -2.834 12.703 -2.018 1 95.56 235 TRP A O 1
ATOM 1955 N N . ALA A 1 236 ? -3.5 14.18 -3.623 1 96.25 236 ALA A N 1
ATOM 1956 C CA . ALA A 1 236 ? -2.318 15.031 -3.477 1 96.25 236 ALA A CA 1
ATOM 1957 C C . ALA A 1 236 ? -2.455 15.961 -2.275 1 96.25 236 ALA A C 1
ATOM 1959 O O . ALA A 1 236 ? -2.332 17.172 -2.41 1 96.25 236 ALA A O 1
ATOM 1960 N N . HIS A 1 237 ? -2.787 15.391 -1.125 1 96.5 237 HIS A N 1
ATOM 1961 C CA . HIS A 1 237 ? -2.896 16.062 0.167 1 96.5 237 HIS A CA 1
ATOM 1962 C C . HIS A 1 237 ? -2.551 15.117 1.31 1 96.5 237 HIS A C 1
ATOM 1964 O O . HIS A 1 237 ? -2.693 13.898 1.177 1 96.5 237 HIS A O 1
ATOM 1970 N N . PRO A 1 238 ? -2.074 15.891 2.461 1 97.12 238 PRO A N 1
ATOM 1971 C CA . PRO A 1 238 ? -1.982 17.297 2.832 1 97.12 238 PRO A CA 1
ATOM 1972 C C . PRO A 1 238 ? -0.73 17.984 2.275 1 97.12 238 PRO A C 1
ATOM 1974 O O . PRO A 1 238 ? -0.03 17.391 1.442 1 97.12 238 PRO A O 1
ATOM 1977 N N . GLN A 1 239 ? -0.567 19.281 2.762 1 97.88 239 GLN A N 1
ATOM 1978 C CA . GLN A 1 239 ? 0.601 20.062 2.379 1 97.88 239 GLN A CA 1
ATOM 1979 C C . GLN A 1 239 ? 1.407 20.484 3.604 1 97.88 239 GLN A C 1
ATOM 1981 O O . GLN A 1 239 ? 0.926 20.391 4.734 1 97.88 239 GLN A O 1
ATOM 1986 N N . ALA A 1 240 ? 2.631 20.859 3.344 1 98.31 240 ALA A N 1
ATOM 1987 C CA . ALA A 1 240 ? 3.484 21.422 4.383 1 98.31 240 ALA A CA 1
ATOM 1988 C C . ALA A 1 240 ? 4.305 22.594 3.846 1 98.31 240 ALA A C 1
ATOM 1990 O O . ALA A 1 240 ? 4.488 22.734 2.633 1 98.31 240 ALA A O 1
ATOM 1991 N N . THR A 1 241 ? 4.672 23.469 4.719 1 98.19 241 THR A N 1
ATOM 1992 C CA . THR A 1 241 ? 5.555 24.594 4.418 1 98.19 241 THR A CA 1
ATOM 1993 C C . THR A 1 241 ? 6.43 24.922 5.625 1 98.19 241 THR A C 1
ATOM 1995 O O . THR A 1 241 ? 6.43 24.203 6.617 1 98.19 241 THR A O 1
ATOM 1998 N N . VAL A 1 242 ? 7.262 25.953 5.523 1 98.25 242 VAL A N 1
ATOM 1999 C CA . VAL A 1 242 ? 8.094 26.422 6.621 1 98.25 242 VAL A CA 1
ATOM 2000 C C . VAL A 1 242 ? 7.703 27.859 6.984 1 98.25 242 VAL A C 1
ATOM 2002 O O . VAL A 1 242 ? 7.375 28.656 6.109 1 98.25 242 VAL A O 1
ATOM 2005 N N . TYR A 1 243 ? 7.727 28.125 8.273 1 98.38 243 TYR A N 1
ATOM 2006 C CA . TYR A 1 243 ? 7.406 29.453 8.773 1 98.38 243 TYR A CA 1
ATOM 2007 C C . TYR A 1 243 ? 8.445 30.469 8.32 1 98.38 243 TYR A C 1
ATOM 2009 O O . TYR A 1 243 ? 9.648 30.281 8.531 1 98.38 243 TYR A O 1
ATOM 2017 N N . ARG A 1 244 ? 7.98 31.547 7.691 1 97.62 244 ARG A N 1
ATOM 2018 C CA . ARG A 1 244 ? 8.82 32.625 7.223 1 97.62 244 ARG A CA 1
ATOM 2019 C C . ARG A 1 244 ? 8.203 34 7.559 1 97.62 244 ARG A C 1
ATOM 2021 O O . ARG A 1 244 ? 8.25 34.906 6.746 1 97.62 244 ARG A O 1
ATOM 2028 N N . GLY A 1 245 ? 7.488 34.062 8.711 1 95.62 245 GLY A N 1
ATOM 2029 C CA . GLY A 1 245 ? 6.824 35.281 9.055 1 95.62 245 GLY A CA 1
ATOM 2030 C C . GLY A 1 245 ? 5.82 35.75 8.016 1 95.62 245 GLY A C 1
ATOM 2031 O O . GLY A 1 245 ? 4.934 34.969 7.625 1 95.62 245 GLY A O 1
ATOM 2032 N N . SER A 1 246 ? 6.004 36.906 7.504 1 93.75 246 SER A N 1
ATOM 2033 C CA . SER A 1 246 ? 5.078 37.5 6.531 1 93.75 246 SER A CA 1
ATOM 2034 C C . SER A 1 246 ? 5.223 36.812 5.168 1 93.75 246 SER A C 1
ATOM 2036 O O . SER A 1 246 ? 4.336 36.938 4.32 1 93.75 246 SER A O 1
ATOM 2038 N N . ASP A 1 247 ? 6.309 36.125 4.984 1 95.69 247 ASP A N 1
ATOM 2039 C CA . ASP A 1 247 ? 6.57 35.5 3.691 1 95.69 247 ASP A CA 1
ATOM 2040 C C . ASP A 1 247 ? 6.133 34.031 3.691 1 95.69 247 ASP A C 1
ATOM 2042 O O . ASP A 1 247 ? 6.359 33.312 2.717 1 95.69 247 ASP A O 1
ATOM 2046 N N . THR A 1 248 ? 5.539 33.594 4.773 1 97.44 248 THR A N 1
ATOM 2047 C CA . THR A 1 248 ? 5.055 32.219 4.848 1 97.44 248 THR A CA 1
ATOM 2048 C C . THR A 1 248 ? 3.988 31.969 3.787 1 97.44 248 THR A C 1
ATOM 2050 O O . THR A 1 248 ? 3.107 32.812 3.572 1 97.44 248 THR A O 1
ATOM 2053 N N . VAL A 1 249 ? 4.125 30.844 3.043 1 96.56 249 VAL A N 1
ATOM 2054 C CA . VAL A 1 249 ? 3.068 30.469 2.109 1 96.56 249 VAL A CA 1
ATOM 2055 C C . VAL A 1 249 ? 1.771 30.219 2.873 1 96.56 249 VAL A C 1
ATOM 2057 O O . VAL A 1 249 ? 1.742 29.422 3.816 1 96.56 249 VAL A O 1
ATOM 2060 N N . LEU A 1 250 ? 0.733 30.859 2.479 1 96.25 250 LEU A N 1
ATOM 2061 C CA . LEU A 1 250 ? -0.527 30.734 3.205 1 96.25 250 LEU A CA 1
ATOM 2062 C C . LEU A 1 250 ? -1.192 29.391 2.916 1 96.25 250 LEU A C 1
ATOM 2064 O O . LEU A 1 250 ? -1.02 28.828 1.834 1 96.25 250 LEU A O 1
ATOM 2068 N N . PRO A 1 251 ? -1.96 28.938 3.877 1 95.5 251 PRO A N 1
ATOM 2069 C CA . PRO A 1 251 ? -2.561 27.594 3.783 1 95.5 251 PRO A CA 1
ATOM 2070 C C . PRO A 1 251 ? -3.371 27.406 2.504 1 95.5 251 PRO A C 1
ATOM 2072 O O . PRO A 1 251 ? -3.256 26.375 1.849 1 95.5 251 PRO A O 1
ATOM 2075 N N . ASN A 1 252 ? -4.172 28.328 2.152 1 93 252 ASN A N 1
ATOM 2076 C CA . ASN A 1 252 ? -4.984 28.156 0.952 1 93 252 ASN A CA 1
ATOM 2077 C C . ASN A 1 252 ? -4.121 28.047 -0.301 1 93 252 ASN A C 1
ATOM 2079 O O . ASN A 1 252 ? -4.414 27.25 -1.19 1 93 252 ASN A O 1
ATOM 2083 N N . ASP A 1 253 ? -3.105 28.844 -0.412 1 93.31 253 ASP A N 1
ATOM 2084 C CA . ASP A 1 253 ? -2.195 28.812 -1.553 1 93.31 253 ASP A CA 1
ATOM 2085 C C . ASP A 1 253 ? -1.436 27.5 -1.611 1 93.31 253 ASP A C 1
ATOM 2087 O O . ASP A 1 253 ? -1.13 27 -2.697 1 93.31 253 ASP A O 1
ATOM 2091 N N . LEU A 1 254 ? -1.105 26.984 -0.499 1 93.5 254 LEU A N 1
ATOM 2092 C CA . LEU A 1 254 ? -0.381 25.719 -0.411 1 93.5 254 LEU A CA 1
ATOM 2093 C C . LEU A 1 254 ? -1.185 24.594 -1.039 1 93.5 254 LEU A C 1
ATOM 2095 O O . LEU A 1 254 ? -0.612 23.656 -1.606 1 93.5 254 LEU A O 1
ATOM 2099 N N . ARG A 1 255 ? -2.457 24.641 -0.95 1 90.56 255 ARG A N 1
ATOM 2100 C CA . ARG A 1 255 ? -3.322 23.562 -1.418 1 90.56 255 ARG A CA 1
ATOM 2101 C C . ARG A 1 255 ? -3.441 23.578 -2.938 1 90.56 255 ARG A C 1
ATOM 2103 O O . ARG A 1 255 ? -3.861 22.578 -3.543 1 90.56 255 ARG A O 1
ATOM 2110 N N . SER A 1 256 ? -3.166 24.594 -3.686 1 86.12 256 SER A N 1
ATOM 2111 C CA . SER A 1 256 ? -3.238 24.688 -5.141 1 86.12 256 SER A CA 1
ATOM 2112 C C . SER A 1 256 ? -1.962 24.156 -5.789 1 86.12 256 SER A C 1
ATOM 2114 O O . SER A 1 256 ? -1.877 24.078 -7.016 1 86.12 256 SER A O 1
ATOM 2116 N N . SER A 1 257 ? -1.282 23.406 -5.223 1 73.75 257 SER A N 1
ATOM 2117 C CA . SER A 1 257 ? -0.027 22.828 -5.707 1 73.75 257 SER A CA 1
ATOM 2118 C C . SER A 1 257 ? 0.652 23.766 -6.707 1 73.75 257 SER A C 1
ATOM 2120 O O . SER A 1 257 ? -0.021 24.453 -7.473 1 73.75 257 SER A O 1
ATOM 2122 N N . ALA A 1 258 ? 1.796 23.891 -6.691 1 81.88 258 ALA A N 1
ATOM 2123 C CA . ALA A 1 258 ? 2.711 24.547 -7.621 1 81.88 258 ALA A CA 1
ATOM 2124 C C . ALA A 1 258 ? 4.012 23.75 -7.754 1 81.88 258 ALA A C 1
ATOM 2126 O O . ALA A 1 258 ? 3.992 22.547 -8.008 1 81.88 258 ALA A O 1
ATOM 2127 N N . ASN A 1 259 ? 5.223 24.266 -7.695 1 86 259 ASN A N 1
ATOM 2128 C CA . ASN A 1 259 ? 6.512 23.594 -7.766 1 86 259 ASN A CA 1
ATOM 2129 C C . ASN A 1 259 ? 6.863 22.922 -6.441 1 86 259 ASN A C 1
ATOM 2131 O O . ASN A 1 259 ? 7.922 23.188 -5.867 1 86 259 ASN A O 1
ATOM 2135 N N . ASP A 1 260 ? 5.961 21.969 -6.098 1 91.44 260 ASP A N 1
ATOM 2136 C CA . ASP A 1 260 ? 6.09 21.344 -4.789 1 91.44 260 ASP A CA 1
ATOM 2137 C C . ASP A 1 260 ? 7.098 20.203 -4.828 1 91.44 260 ASP A C 1
ATOM 2139 O O . ASP A 1 260 ? 7.34 19.609 -5.887 1 91.44 260 ASP A O 1
ATOM 2143 N N . HIS A 1 261 ? 7.758 20 -3.74 1 96.44 261 HIS A N 1
ATOM 2144 C CA . HIS A 1 261 ? 8.336 18.688 -3.477 1 96.44 261 HIS A CA 1
ATOM 2145 C C . HIS A 1 261 ? 7.266 17.688 -3.078 1 96.44 261 HIS A C 1
ATOM 2147 O O . HIS A 1 261 ? 6.363 18 -2.301 1 96.44 261 HIS A O 1
ATOM 2153 N N . HIS A 1 262 ? 7.41 16.516 -3.578 1 96.31 262 HIS A N 1
ATOM 2154 C CA . HIS A 1 262 ? 6.355 15.531 -3.381 1 96.31 262 HIS A CA 1
ATOM 2155 C C . HIS A 1 262 ? 6.855 14.344 -2.562 1 96.31 262 HIS A C 1
ATOM 2157 O O . HIS A 1 262 ? 7.883 13.75 -2.889 1 96.31 262 HIS A O 1
ATOM 2163 N N . PHE A 1 263 ? 6.223 14.078 -1.451 1 97.12 263 PHE A N 1
ATOM 2164 C CA . PHE A 1 263 ? 6.348 12.797 -0.758 1 97.12 263 PHE A CA 1
ATOM 2165 C C . PHE A 1 263 ? 5.297 11.812 -1.25 1 97.12 263 PHE A C 1
ATOM 2167 O O . PHE A 1 263 ? 4.113 11.953 -0.942 1 97.12 263 PHE A O 1
ATOM 2174 N N . ALA A 1 264 ? 5.785 10.82 -1.985 1 94.62 264 ALA A N 1
ATOM 2175 C CA . ALA A 1 264 ? 4.852 9.805 -2.469 1 94.62 264 ALA A CA 1
ATOM 2176 C C . ALA A 1 264 ? 4.418 8.875 -1.339 1 94.62 264 ALA A C 1
ATOM 2178 O O . ALA A 1 264 ? 5.215 8.539 -0.458 1 94.62 264 ALA A O 1
ATOM 2179 N N . HIS A 1 265 ? 3.143 8.469 -1.319 1 94.12 265 HIS A N 1
ATOM 2180 C CA . HIS A 1 265 ? 2.594 7.492 -0.386 1 94.12 265 HIS A CA 1
ATOM 2181 C C . HIS A 1 265 ? 2.846 7.91 1.06 1 94.12 265 HIS A C 1
ATOM 2183 O O . HIS A 1 265 ? 3.25 7.09 1.886 1 94.12 265 HIS A O 1
ATOM 2189 N N . GLY A 1 266 ? 2.615 9.211 1.325 1 97.56 266 GLY A N 1
ATOM 2190 C CA . GLY A 1 266 ? 3.066 9.766 2.59 1 97.56 266 GLY A CA 1
ATOM 2191 C C . GLY A 1 266 ? 1.952 9.906 3.611 1 97.56 266 GLY A C 1
ATOM 2192 O O . GLY A 1 266 ? 2.195 10.305 4.75 1 97.56 266 GLY A O 1
ATOM 2193 N N . GLY A 1 267 ? 0.748 9.5 3.23 1 97.81 267 GLY A N 1
ATOM 2194 C CA . GLY A 1 267 ? -0.334 9.695 4.18 1 97.81 267 GLY A CA 1
ATOM 2195 C C . GLY A 1 267 ? -1.537 8.812 3.908 1 97.81 267 GLY A C 1
ATOM 2196 O O . GLY A 1 267 ? -1.496 7.953 3.021 1 97.81 267 GLY A O 1
ATOM 2197 N N . TRP A 1 268 ? -2.523 8.93 4.777 1 98.31 268 TRP A N 1
ATOM 2198 C CA . TRP A 1 268 ? -3.826 8.281 4.66 1 98.31 268 TRP A CA 1
ATOM 2199 C C . TRP A 1 268 ? -4.945 9.32 4.609 1 98.31 268 TRP A C 1
ATOM 2201 O O . TRP A 1 268 ? -4.902 10.328 5.32 1 98.31 268 TRP A O 1
ATOM 2211 N N . HIS A 1 269 ? -5.812 9.188 3.75 1 98.31 269 HIS A N 1
ATOM 2212 C CA . HIS A 1 269 ? -7.066 9.938 3.734 1 98.31 269 HIS A CA 1
ATOM 2213 C C . HIS A 1 269 ? -8.266 9 3.771 1 98.31 269 HIS A C 1
ATOM 2215 O O . HIS A 1 269 ? -8.43 8.164 2.883 1 98.31 269 HIS A O 1
ATOM 2221 N N . CYS A 1 270 ? -9.047 9.055 4.801 1 97.69 270 CYS A N 1
ATOM 2222 C CA . CYS A 1 270 ? -10.242 8.219 4.875 1 97.69 270 CYS A CA 1
ATOM 2223 C C . CYS A 1 270 ? -11.5 9.07 4.762 1 97.69 270 CYS A C 1
ATOM 2225 O O . CYS A 1 270 ? -11.945 9.656 5.746 1 97.69 270 CYS A O 1
ATOM 2227 N N . SER A 1 271 ? -12.094 9.031 3.619 1 95.31 271 SER A N 1
ATOM 2228 C CA . SER A 1 271 ? -13.289 9.812 3.332 1 95.31 271 SER A CA 1
ATOM 2229 C C . SER A 1 271 ? -14.547 9.07 3.766 1 95.31 271 SER A C 1
ATOM 2231 O O . SER A 1 271 ? -14.648 7.855 3.598 1 95.31 271 SER A O 1
ATOM 2233 N N . TYR A 1 272 ? -15.516 9.789 4.391 1 94.88 272 TYR A N 1
ATOM 2234 C CA . TYR A 1 272 ? -16.781 9.242 4.855 1 94.88 272 TYR A CA 1
ATOM 2235 C C . TYR A 1 272 ? -16.562 8.125 5.867 1 94.88 272 TYR A C 1
ATOM 2237 O O . TYR A 1 272 ? -17.25 7.105 5.84 1 94.88 272 TYR A O 1
ATOM 2245 N N . CYS A 1 273 ? -15.609 8.305 6.668 1 97.38 273 CYS A N 1
ATOM 2246 C CA . CYS A 1 273 ? -15.305 7.32 7.699 1 97.38 273 CYS A CA 1
ATOM 2247 C C . CYS A 1 273 ? -15.852 7.754 9.047 1 97.38 273 CYS A C 1
ATOM 2249 O O . CYS A 1 273 ? -15.148 8.391 9.836 1 97.38 273 CYS A O 1
ATOM 2251 N N . PHE A 1 274 ? -17.078 7.383 9.234 1 97 274 PHE A N 1
ATOM 2252 C CA . PHE A 1 274 ? -17.797 7.754 10.445 1 97 274 PHE A CA 1
ATOM 2253 C C . PHE A 1 274 ? -18.312 6.52 11.164 1 97 274 PHE A C 1
ATOM 2255 O O . PHE A 1 274 ? -18.516 5.473 10.547 1 97 274 PHE A O 1
ATOM 2262 N N . SER A 1 275 ? -18.547 6.66 12.43 1 97.5 275 SER A N 1
ATOM 2263 C CA . SER A 1 275 ? -18.969 5.527 13.242 1 97.5 275 SER A CA 1
ATOM 2264 C C . SER A 1 275 ? -20.5 5.438 13.297 1 97.5 275 SER A C 1
ATOM 2266 O O . SER A 1 275 ? -21.047 4.426 13.734 1 97.5 275 SER A O 1
ATOM 2268 N N . THR A 1 276 ? -21.188 6.488 12.773 1 96.69 276 THR A N 1
ATOM 2269 C CA . THR A 1 276 ? -22.641 6.465 12.789 1 96.69 276 THR A CA 1
ATOM 2270 C C . THR A 1 276 ? -23.203 6.801 11.414 1 96.69 276 THR A C 1
ATOM 2272 O O . THR A 1 276 ? -22.594 7.566 10.656 1 96.69 276 THR A O 1
ATOM 2275 N N . VAL A 1 277 ? -24.375 6.254 11.148 1 96.31 277 VAL A N 1
ATOM 2276 C CA . VAL A 1 277 ? -25.078 6.535 9.898 1 96.31 277 VAL A CA 1
ATOM 2277 C C . VAL A 1 277 ? -25.484 8.008 9.859 1 96.31 277 VAL A C 1
ATOM 2279 O O . VAL A 1 277 ? -25.484 8.633 8.797 1 96.31 277 VAL A O 1
ATOM 2282 N N . GLU A 1 278 ? -25.812 8.469 10.969 1 93.75 278 GLU A N 1
ATOM 2283 C CA . GLU A 1 278 ? -26.234 9.859 11.078 1 93.75 278 GLU A CA 1
ATOM 2284 C C . GLU A 1 278 ? -25.125 10.797 10.609 1 93.75 278 GLU A C 1
ATOM 2286 O O . GLU A 1 278 ? -25.375 11.75 9.867 1 93.75 278 GLU A O 1
ATOM 2291 N N . GLU A 1 279 ? -23.953 10.586 11.078 1 92.06 279 GLU A N 1
ATOM 2292 C CA . GLU A 1 279 ? -22.828 11.414 10.664 1 92.06 279 GLU A CA 1
ATOM 2293 C C . GLU A 1 279 ? -22.594 11.312 9.156 1 92.06 279 GLU A C 1
ATOM 2295 O O . GLU A 1 279 ? -22.25 12.305 8.508 1 92.06 279 GLU A O 1
ATOM 2300 N N . MET A 1 280 ? -22.75 10.141 8.641 1 92.19 280 MET A N 1
ATOM 2301 C CA . MET A 1 280 ? -22.641 9.945 7.199 1 92.19 280 MET A CA 1
ATOM 2302 C C . MET A 1 280 ? -23.641 10.812 6.453 1 92.19 280 MET A C 1
ATOM 2304 O O . MET A 1 280 ? -23.297 11.477 5.477 1 92.19 280 MET A O 1
ATOM 2308 N N . ALA A 1 281 ? -24.812 10.758 6.945 1 88.56 281 ALA A N 1
ATOM 2309 C CA . ALA A 1 281 ? -25.875 11.539 6.332 1 88.56 281 ALA A CA 1
ATOM 2310 C C . ALA A 1 281 ? -25.594 13.039 6.422 1 88.56 281 ALA A C 1
ATOM 2312 O O . ALA A 1 281 ? -25.812 13.773 5.461 1 88.56 281 ALA A O 1
ATOM 2313 N N . GLN A 1 282 ? -25.094 13.414 7.516 1 84.44 282 GLN A N 1
ATOM 2314 C CA . GLN A 1 282 ? -24.766 14.82 7.711 1 84.44 282 GLN A CA 1
ATOM 2315 C C . GLN A 1 282 ? -23.672 15.266 6.754 1 84.44 282 GLN A C 1
ATOM 2317 O O . GLN A 1 282 ? -23.703 16.391 6.242 1 84.44 282 GLN A O 1
ATOM 2322 N N . LYS A 1 283 ? -22.734 14.398 6.594 1 86 283 LYS A N 1
ATOM 2323 C CA . LYS A 1 283 ? -21.656 14.711 5.668 1 86 283 LYS A CA 1
ATOM 2324 C C . LYS A 1 283 ? -22.172 14.875 4.242 1 86 283 LYS A C 1
ATOM 2326 O O . LYS A 1 283 ? -21.734 15.758 3.508 1 86 283 LYS A O 1
ATOM 2331 N N . ILE A 1 284 ? -23.047 14.023 3.873 1 83.62 284 ILE A N 1
ATOM 2332 C CA . ILE A 1 284 ? -23.625 14.086 2.537 1 83.62 284 ILE A CA 1
ATOM 2333 C C . ILE A 1 284 ? -24.375 15.398 2.361 1 83.62 284 ILE A C 1
ATOM 2335 O O . ILE A 1 284 ? -24.281 16.047 1.316 1 83.62 284 ILE A O 1
ATOM 2339 N N . THR A 1 285 ? -25 15.703 3.395 1 77.75 285 THR A N 1
ATOM 2340 C CA . THR A 1 285 ? -25.781 16.938 3.375 1 77.75 285 THR A CA 1
ATOM 2341 C C . THR A 1 285 ? -24.875 18.156 3.289 1 77.75 285 THR A C 1
ATOM 2343 O O . THR A 1 285 ? -25.188 19.125 2.598 1 77.75 285 THR A O 1
ATOM 2346 N N . SER A 1 286 ? -23.812 18.031 3.965 1 70.06 286 SER A N 1
ATOM 2347 C CA . SER A 1 286 ? -22.891 19.172 4.031 1 70.06 286 SER A CA 1
ATOM 2348 C C . SER A 1 286 ? -22.016 19.25 2.783 1 70.06 286 SER A C 1
ATOM 2350 O O . SER A 1 286 ? -21.406 20.281 2.516 1 70.06 286 SER A O 1
ATOM 2352 N N . PHE A 1 287 ? -22.156 18.141 2.023 1 61.94 287 PHE A N 1
ATOM 2353 C CA . PHE A 1 287 ? -21.344 18.094 0.818 1 61.94 287 PHE A CA 1
ATOM 2354 C C . PHE A 1 287 ? -21.812 19.125 -0.198 1 61.94 287 PHE A C 1
ATOM 2356 O O . PHE A 1 287 ? -23.016 19.312 -0.384 1 61.94 287 PHE A O 1
ATOM 2363 N N . SER A 1 288 ? -20.922 19.906 -0.592 1 48.5 288 SER A N 1
ATOM 2364 C CA . SER A 1 288 ? -21.156 21.109 -1.381 1 48.5 288 SER A CA 1
ATOM 2365 C C . SER A 1 288 ? -21.906 20.781 -2.668 1 48.5 288 SER A C 1
ATOM 2367 O O . SER A 1 288 ? -22.422 21.688 -3.34 1 48.5 288 SER A O 1
ATOM 2369 N N . HIS A 1 289 ? -21.891 19.484 -2.988 1 55.75 289 HIS A N 1
ATOM 2370 C CA . HIS A 1 289 ? -22.641 19.156 -4.199 1 55.75 289 HIS A CA 1
ATOM 2371 C C . HIS A 1 289 ? -24.109 18.891 -3.896 1 55.75 289 HIS A C 1
ATOM 2373 O O . HIS A 1 289 ? -24.5 17.75 -3.652 1 55.75 289 HIS A O 1
ATOM 2379 N N . THR A 1 290 ? -24.766 19.875 -3.891 1 59.62 290 THR A N 1
ATOM 2380 C CA . THR A 1 290 ? -26.172 19.875 -3.5 1 59.62 290 THR A CA 1
ATOM 2381 C C . THR A 1 290 ? -26.984 18.875 -4.324 1 59.62 290 THR A C 1
ATOM 2383 O O . THR A 1 290 ? -27.938 18.297 -3.83 1 59.62 290 THR A O 1
ATOM 2386 N N . GLU A 1 291 ? -26.5 18.625 -5.492 1 63.06 291 GLU A N 1
ATOM 2387 C CA . GLU A 1 291 ? -27.219 17.688 -6.352 1 63.06 291 GLU A CA 1
ATOM 2388 C C . GLU A 1 291 ? -27.172 16.266 -5.789 1 63.06 291 GLU A C 1
ATOM 2390 O O . GLU A 1 291 ? -28.031 15.445 -6.102 1 63.06 291 GLU A O 1
ATOM 2395 N N . MET A 1 292 ? -26.344 16.188 -4.953 1 69.62 292 MET A N 1
ATOM 2396 C CA . MET A 1 292 ? -26.156 14.836 -4.418 1 69.62 292 MET A CA 1
ATOM 2397 C C . MET A 1 292 ? -26.844 14.695 -3.064 1 69.62 292 MET A C 1
ATOM 2399 O O . MET A 1 292 ? -26.875 13.602 -2.488 1 69.62 292 MET A O 1
ATOM 2403 N N . ASP A 1 293 ? -27.359 15.844 -2.678 1 75.06 293 ASP A N 1
ATOM 2404 C CA . ASP A 1 293 ? -28.094 15.797 -1.421 1 75.06 293 ASP A CA 1
ATOM 2405 C C . ASP A 1 293 ? -29.5 15.219 -1.633 1 75.06 293 ASP A C 1
ATOM 2407 O O . ASP A 1 293 ? -30.484 15.953 -1.588 1 75.06 293 ASP A O 1
ATOM 2411 N N . ARG A 1 294 ? -29.578 13.969 -1.815 1 81.19 294 ARG A N 1
ATOM 2412 C CA . ARG A 1 294 ? -30.828 13.25 -2.055 1 81.19 294 ARG A CA 1
ATOM 2413 C C . ARG A 1 294 ? -31.109 12.266 -0.93 1 81.19 294 ARG A C 1
ATOM 2415 O O . ARG A 1 294 ? -30.203 11.617 -0.413 1 81.19 294 ARG A O 1
ATOM 2422 N N . PRO A 1 295 ? -32.312 12.195 -0.611 1 85.06 295 PRO A N 1
ATOM 2423 C CA . PRO A 1 295 ? -32.719 11.328 0.51 1 85.06 295 PRO A CA 1
ATOM 2424 C C . PRO A 1 295 ? -32.25 9.883 0.318 1 85.06 295 PRO A C 1
ATOM 2426 O O . PRO A 1 295 ? -31.938 9.195 1.293 1 85.06 295 PRO A O 1
ATOM 2429 N N . GLU A 1 296 ? -32.219 9.461 -0.851 1 86.56 296 GLU A N 1
ATOM 2430 C CA . GLU A 1 296 ? -31.891 8.062 -1.11 1 86.56 296 GLU A CA 1
ATOM 2431 C C . GLU A 1 296 ? -30.453 7.766 -0.691 1 86.56 296 GLU A C 1
ATOM 2433 O O . GLU A 1 296 ? -30.141 6.645 -0.289 1 86.56 296 GLU A O 1
ATOM 2438 N N . PHE A 1 297 ? -29.609 8.688 -0.751 1 88.25 297 PHE A N 1
ATOM 2439 C CA . PHE A 1 297 ? -28.203 8.484 -0.425 1 88.25 297 PHE A CA 1
ATOM 2440 C C . PHE A 1 297 ? -27.984 8.594 1.078 1 88.25 297 PHE A C 1
ATOM 2442 O O . PHE A 1 297 ? -26.891 8.258 1.573 1 88.25 297 PHE A O 1
ATOM 2449 N N . LYS A 1 298 ? -29 9 1.802 1 90 298 LYS A N 1
ATOM 2450 C CA . LYS A 1 298 ? -28.891 9.156 3.25 1 90 298 LYS A CA 1
ATOM 2451 C C . LYS A 1 298 ? -29.688 8.086 3.98 1 90 298 LYS A C 1
ATOM 2453 O O . LYS A 1 298 ? -29.75 8.078 5.211 1 90 298 LYS A O 1
ATOM 2458 N N . ASP A 1 299 ? -30.328 7.238 3.139 1 93.12 299 ASP A N 1
ATOM 2459 C CA . ASP A 1 299 ? -31.016 6.09 3.711 1 93.12 299 ASP A CA 1
ATOM 2460 C C . ASP A 1 299 ? -30.062 5.199 4.492 1 93.12 299 ASP A C 1
ATOM 2462 O O . ASP A 1 299 ? -29.016 4.793 3.975 1 93.12 299 ASP A O 1
ATOM 2466 N N . PRO A 1 300 ? -30.422 4.93 5.746 1 95.06 300 PRO A N 1
ATOM 2467 C CA . PRO A 1 300 ? -29.516 4.145 6.586 1 95.06 300 PRO A CA 1
ATOM 2468 C C . PRO A 1 300 ? -29.156 2.803 5.953 1 95.06 300 PRO A C 1
ATOM 2470 O O . PRO A 1 300 ? -27.984 2.385 6.023 1 95.06 300 PRO A O 1
ATOM 2473 N N . ASP A 1 301 ? -30.094 2.146 5.402 1 95.62 301 ASP A N 1
ATOM 2474 C CA . ASP A 1 301 ? -29.812 0.858 4.777 1 95.62 301 ASP A CA 1
ATOM 2475 C C . ASP A 1 301 ? -28.844 1.019 3.613 1 95.62 301 ASP A C 1
ATOM 2477 O O . ASP A 1 301 ? -27.953 0.178 3.412 1 95.62 301 ASP A O 1
ATOM 2481 N N . TRP A 1 302 ? -29.031 2.035 2.844 1 95.12 302 TRP A N 1
ATOM 2482 C CA . TRP A 1 302 ? -28.141 2.307 1.72 1 95.12 302 TRP A CA 1
ATOM 2483 C C . TRP A 1 302 ? -26.734 2.631 2.205 1 95.12 302 TRP A C 1
ATOM 2485 O O . TRP A 1 302 ? -25.75 2.086 1.694 1 95.12 302 TRP A O 1
ATOM 2495 N N . VAL A 1 303 ? -26.625 3.488 3.213 1 95.88 303 VAL A N 1
ATOM 2496 C CA . VAL A 1 303 ? -25.359 3.918 3.768 1 95.88 303 VAL A CA 1
ATOM 2497 C C . VAL A 1 303 ? -24.562 2.705 4.254 1 95.88 303 VAL A C 1
ATOM 2499 O O . VAL A 1 303 ? -23.375 2.572 3.963 1 95.88 303 VAL A O 1
ATOM 2502 N N . VAL A 1 304 ? -25.234 1.827 4.945 1 97.12 304 VAL A N 1
ATOM 2503 C CA . VAL A 1 304 ? -24.578 0.635 5.473 1 97.12 304 VAL A CA 1
ATOM 2504 C C . VAL A 1 304 ? -24.156 -0.276 4.324 1 97.12 304 VAL A C 1
ATOM 2506 O O . VAL A 1 304 ? -23.047 -0.818 4.328 1 97.12 304 VAL A O 1
ATOM 2509 N N . ASP A 1 305 ? -25.031 -0.397 3.35 1 95.88 305 ASP A N 1
ATOM 2510 C CA . ASP A 1 305 ? -24.75 -1.269 2.213 1 95.88 305 ASP A CA 1
ATOM 2511 C C . ASP A 1 305 ? -23.516 -0.794 1.445 1 95.88 305 ASP A C 1
ATOM 2513 O O . ASP A 1 305 ? -22.641 -1.595 1.106 1 95.88 305 ASP A O 1
ATOM 2517 N N . VAL A 1 306 ? -23.438 0.483 1.183 1 96 306 VAL A N 1
ATOM 2518 C CA . VAL A 1 306 ? -22.328 0.996 0.394 1 96 306 VAL A CA 1
ATOM 2519 C C . VAL A 1 306 ? -21.031 0.889 1.196 1 96 306 VAL A C 1
ATOM 2521 O O . VAL A 1 306 ? -19.969 0.623 0.635 1 96 306 VAL A O 1
ATOM 2524 N N . ALA A 1 307 ? -21.094 1.089 2.494 1 97.69 307 ALA A N 1
ATOM 2525 C CA . ALA A 1 307 ? -19.906 0.991 3.342 1 97.69 307 ALA A CA 1
ATOM 2526 C C . ALA A 1 307 ? -19.391 -0.445 3.406 1 97.69 307 ALA A C 1
ATOM 2528 O O . ALA A 1 307 ? -18.188 -0.678 3.455 1 97.69 307 ALA A O 1
ATOM 2529 N N . ARG A 1 308 ? -20.328 -1.405 3.41 1 97.5 308 ARG A N 1
ATOM 2530 C CA . ARG A 1 308 ? -19.969 -2.816 3.512 1 97.5 308 ARG A CA 1
ATOM 2531 C C . ARG A 1 308 ? -19.391 -3.33 2.199 1 97.5 308 ARG A C 1
ATOM 2533 O O . ARG A 1 308 ? -18.516 -4.191 2.199 1 97.5 308 ARG A O 1
ATOM 2540 N N . ARG A 1 309 ? -19.875 -2.768 1.123 1 96.5 309 ARG A N 1
ATOM 2541 C CA . ARG A 1 309 ? -19.594 -3.398 -0.163 1 96.5 309 ARG A CA 1
ATOM 2542 C C . ARG A 1 309 ? -18.641 -2.541 -1.001 1 96.5 309 ARG A C 1
ATOM 2544 O O . ARG A 1 309 ? -18.234 -2.945 -2.09 1 96.5 309 ARG A O 1
ATOM 2551 N N . GLY A 1 310 ? -18.297 -1.393 -0.487 1 96.94 310 GLY A N 1
ATOM 2552 C CA . GLY A 1 310 ? -17.391 -0.516 -1.204 1 96.94 310 GLY A CA 1
ATOM 2553 C C . GLY A 1 310 ? -18 0.088 -2.455 1 96.94 310 GLY A C 1
ATOM 2554 O O . GLY A 1 310 ? -17.344 0.188 -3.49 1 96.94 310 GLY A O 1
ATOM 2555 N N . LEU A 1 311 ? -19.266 0.442 -2.383 1 95.38 311 LEU A N 1
ATOM 2556 C CA . LEU A 1 311 ? -19.969 1.059 -3.504 1 95.38 311 LEU A CA 1
ATOM 2557 C C . LEU A 1 311 ? -19.906 2.58 -3.408 1 95.38 311 LEU A C 1
ATOM 2559 O O . LEU A 1 311 ? -19.766 3.133 -2.316 1 95.38 311 LEU A O 1
ATOM 2563 N N . ASP A 1 312 ? -19.984 3.203 -4.547 1 93.75 312 ASP A N 1
ATOM 2564 C CA . ASP A 1 312 ? -20.078 4.66 -4.551 1 93.75 312 ASP A CA 1
ATOM 2565 C C . ASP A 1 312 ? -21.359 5.137 -3.891 1 93.75 312 ASP A C 1
ATOM 2567 O O . ASP A 1 312 ? -22.453 4.707 -4.27 1 93.75 312 ASP A O 1
ATOM 2571 N N . ILE A 1 313 ? -21.234 5.969 -2.998 1 90.75 313 ILE A N 1
ATOM 2572 C CA . ILE A 1 313 ? -22.375 6.395 -2.191 1 90.75 313 ILE A CA 1
ATOM 2573 C C . ILE A 1 313 ? -23.391 7.121 -3.07 1 90.75 313 ILE A C 1
ATOM 2575 O O . ILE A 1 313 ? -24.578 7.168 -2.75 1 90.75 313 ILE A O 1
ATOM 2579 N N . PHE A 1 314 ? -23.031 7.645 -4.133 1 88.5 314 PHE A N 1
ATOM 2580 C CA . PHE A 1 314 ? -23.922 8.383 -5.023 1 88.5 314 PHE A CA 1
ATOM 2581 C C . PHE A 1 314 ? -24.312 7.535 -6.223 1 88.5 314 PHE A C 1
ATOM 2583 O O . PHE A 1 314 ? -24.891 8.039 -7.188 1 88.5 314 PHE A O 1
ATOM 2590 N N . ALA A 1 315 ? -23.891 6.27 -6.168 1 84.88 315 ALA A N 1
ATOM 2591 C CA . ALA A 1 315 ? -24.281 5.246 -7.141 1 84.88 315 ALA A CA 1
ATOM 2592 C C . ALA A 1 315 ? -23.781 5.602 -8.539 1 84.88 315 ALA A C 1
ATOM 2594 O O . ALA A 1 315 ? -24.5 5.391 -9.523 1 84.88 315 ALA A O 1
ATOM 2595 N N . ARG A 1 316 ? -22.734 6.238 -8.586 1 84.19 316 ARG A N 1
ATOM 2596 C CA . ARG A 1 316 ? -22.156 6.543 -9.891 1 84.19 316 ARG A CA 1
ATOM 2597 C C . ARG A 1 316 ? -21.547 5.297 -10.523 1 84.19 316 ARG A C 1
ATOM 2599 O O . ARG A 1 316 ? -20.906 4.5 -9.844 1 84.19 316 ARG A O 1
ATOM 2606 N N . ASP A 1 317 ? -21.672 5.176 -11.703 1 76.75 317 ASP A N 1
ATOM 2607 C CA . ASP A 1 317 ? -21.219 3.984 -12.414 1 76.75 317 ASP A CA 1
ATOM 2608 C C . ASP A 1 317 ? -19.688 3.926 -12.453 1 76.75 317 ASP A C 1
ATOM 2610 O O . ASP A 1 317 ? -19.031 4.934 -12.711 1 76.75 317 ASP A O 1
ATOM 2614 N N . GLY A 1 318 ? -19.203 2.771 -12.266 1 77.12 318 GLY A N 1
ATOM 2615 C CA . GLY A 1 318 ? -17.781 2.521 -12.422 1 77.12 318 GLY A CA 1
ATOM 2616 C C . GLY A 1 318 ? -16.938 3.166 -11.336 1 77.12 318 GLY A C 1
ATOM 2617 O O . GLY A 1 318 ? -15.727 3.299 -11.477 1 77.12 318 GLY A O 1
ATOM 2618 N N . SER A 1 319 ? -17.562 3.562 -10.234 1 80.94 319 SER A N 1
ATOM 2619 C CA . SER A 1 319 ? -16.844 4.332 -9.219 1 80.94 319 SER A CA 1
ATOM 2620 C C . SER A 1 319 ? -16.734 3.561 -7.91 1 80.94 319 SER A C 1
ATOM 2622 O O . SER A 1 319 ? -16.547 4.156 -6.848 1 80.94 319 SER A O 1
ATOM 2624 N N . ASN A 1 320 ? -16.859 2.287 -8.008 1 89.19 320 ASN A N 1
ATOM 2625 C CA . ASN A 1 320 ? -16.703 1.477 -6.809 1 89.19 320 ASN A CA 1
ATOM 2626 C C . ASN A 1 320 ? -15.234 1.368 -6.387 1 89.19 320 ASN A C 1
ATOM 2628 O O . ASN A 1 320 ? -14.344 1.729 -7.148 1 89.19 320 ASN A O 1
ATOM 2632 N N . PHE A 1 321 ? -15.094 1.001 -5.152 1 95.75 321 PHE A N 1
ATOM 2633 C CA . PHE A 1 321 ? -13.766 1.021 -4.547 1 95.75 321 PHE A CA 1
ATOM 2634 C C . PHE A 1 321 ? -13.18 -0.384 -4.488 1 95.75 321 PHE A C 1
ATOM 2636 O O . PHE A 1 321 ? -13.906 -1.373 -4.594 1 95.75 321 PHE A O 1
ATOM 2643 N N . ASP A 1 322 ? -11.898 -0.451 -4.438 1 95.75 322 ASP A N 1
ATOM 2644 C CA . ASP A 1 322 ? -11.18 -1.721 -4.406 1 95.75 322 ASP A CA 1
ATOM 2645 C C . ASP A 1 322 ? -11.023 -2.225 -2.971 1 95.75 322 ASP A C 1
ATOM 2647 O O . ASP A 1 322 ? -10.68 -1.454 -2.072 1 95.75 322 ASP A O 1
ATOM 2651 N N . ARG A 1 323 ? -11.25 -3.496 -2.789 1 96.94 323 ARG A N 1
ATOM 2652 C CA . ARG A 1 323 ? -11.133 -4.102 -1.466 1 96.94 323 ARG A CA 1
ATOM 2653 C C . ARG A 1 323 ? -9.664 -4.297 -1.086 1 96.94 323 ARG A C 1
ATOM 2655 O O . ARG A 1 323 ? -8.875 -4.801 -1.886 1 96.94 323 ARG A O 1
ATOM 2662 N N . MET A 1 324 ? -9.297 -3.824 0.063 1 95.75 324 MET A N 1
ATOM 2663 C CA . MET A 1 324 ? -8.016 -4.145 0.687 1 95.75 324 MET A CA 1
ATOM 2664 C C . MET A 1 324 ? -8.203 -5.105 1.856 1 95.75 324 MET A C 1
ATOM 2666 O O . MET A 1 324 ? -8.375 -4.672 2.998 1 95.75 324 MET A O 1
ATOM 2670 N N . GLU A 1 325 ? -8.109 -6.395 1.517 1 92.62 325 GLU A N 1
ATOM 2671 C CA . GLU A 1 325 ? -8.234 -7.406 2.564 1 92.62 325 GLU A CA 1
ATOM 2672 C C . GLU A 1 325 ? -7.004 -7.414 3.471 1 92.62 325 GLU A C 1
ATOM 2674 O O . GLU A 1 325 ? -5.871 -7.324 2.992 1 92.62 325 GLU A O 1
ATOM 2679 N N . ASN A 1 326 ? -7.191 -7.488 4.781 1 89.69 326 ASN A N 1
ATOM 2680 C CA . ASN A 1 326 ? -6.102 -7.531 5.75 1 89.69 326 ASN A CA 1
ATOM 2681 C C . ASN A 1 326 ? -5.129 -6.371 5.555 1 89.69 326 ASN A C 1
ATOM 2683 O O . ASN A 1 326 ? -3.92 -6.578 5.441 1 89.69 326 ASN A O 1
ATOM 2687 N N . ASN A 1 327 ? -5.68 -5.164 5.465 1 94.56 327 ASN A N 1
ATOM 2688 C CA . ASN A 1 327 ? -4.871 -3.969 5.254 1 94.56 327 ASN A CA 1
ATOM 2689 C C . ASN A 1 327 ? -4 -3.662 6.469 1 94.56 327 ASN A C 1
ATOM 2691 O O . ASN A 1 327 ? -4.512 -3.314 7.535 1 94.56 327 ASN A O 1
ATOM 2695 N N . ARG A 1 328 ? -2.719 -3.773 6.246 1 90.62 328 ARG A N 1
ATOM 2696 C CA . ARG A 1 328 ? -1.795 -3.523 7.352 1 90.62 328 ARG A CA 1
ATOM 2697 C C . ARG A 1 328 ? -1.305 -2.078 7.34 1 90.62 328 ARG A C 1
ATOM 2699 O O . ARG A 1 328 ? -0.725 -1.606 8.32 1 90.62 328 ARG A O 1
ATOM 2706 N N . ASP A 1 329 ? -1.541 -1.419 6.258 1 93.56 329 ASP A N 1
ATOM 2707 C CA . ASP A 1 329 ? -1.134 -0.023 6.125 1 93.56 329 ASP A CA 1
ATOM 2708 C C . ASP A 1 329 ? -2.232 0.918 6.613 1 93.56 329 ASP A C 1
ATOM 2710 O O . ASP A 1 329 ? -2.865 1.61 5.812 1 93.56 329 ASP A O 1
ATOM 2714 N N . VAL A 1 330 ? -2.48 0.975 7.922 1 97.06 330 VAL A N 1
ATOM 2715 C CA . VAL A 1 330 ? -3.426 1.861 8.594 1 97.06 330 VAL A CA 1
ATOM 2716 C C . VAL A 1 330 ? -2.725 2.607 9.727 1 97.06 330 VAL A C 1
ATOM 2718 O O . VAL A 1 330 ? -1.656 2.191 10.18 1 97.06 330 VAL A O 1
ATOM 2721 N N . PRO A 1 331 ? -3.297 3.771 10.172 1 97.62 331 PRO A N 1
ATOM 2722 C CA . PRO A 1 331 ? -2.668 4.438 11.32 1 97.62 331 PRO A CA 1
ATOM 2723 C C . PRO A 1 331 ? -2.49 3.508 12.516 1 97.62 331 PRO A C 1
ATOM 2725 O O . PRO A 1 331 ? -3.418 2.785 12.891 1 97.62 331 PRO A O 1
ATOM 2728 N N . GLU A 1 332 ? -1.303 3.537 13.078 1 96.88 332 GLU A N 1
ATOM 2729 C CA . GLU A 1 332 ? -0.996 2.67 14.211 1 96.88 332 GLU A CA 1
ATOM 2730 C C . GLU A 1 332 ? -1.971 2.9 15.367 1 96.88 332 GLU A C 1
ATOM 2732 O O . GLU A 1 332 ? -2.359 1.956 16.062 1 96.88 332 GLU A O 1
ATOM 2737 N N . TYR A 1 333 ? -2.324 4.133 15.594 1 97.75 333 TYR A N 1
ATOM 2738 C CA . TYR A 1 333 ? -3.26 4.465 16.656 1 97.75 333 TYR A CA 1
ATOM 2739 C C . TYR A 1 333 ? -4.57 3.703 16.5 1 97.75 333 TYR A C 1
ATOM 2741 O O . TYR A 1 333 ? -5.16 3.246 17.469 1 97.75 333 TYR A O 1
ATOM 2749 N N . VAL A 1 334 ? -5.07 3.596 15.297 1 98.06 334 VAL A N 1
ATOM 2750 C CA . VAL A 1 334 ? -6.305 2.875 15.008 1 98.06 334 VAL A CA 1
ATOM 2751 C C . VAL A 1 334 ? -6.117 1.388 15.297 1 98.06 334 VAL A C 1
ATOM 2753 O O . VAL A 1 334 ? -6.961 0.764 15.945 1 98.06 334 VAL A O 1
ATOM 2756 N N . ARG A 1 335 ? -4.984 0.844 14.797 1 95.88 335 ARG A N 1
ATOM 2757 C CA . ARG A 1 335 ? -4.68 -0.566 15.023 1 95.88 335 ARG A CA 1
ATOM 2758 C C . ARG A 1 335 ? -4.609 -0.878 16.516 1 95.88 335 ARG A C 1
ATOM 2760 O O . ARG A 1 335 ? -5.133 -1.9 16.969 1 95.88 335 ARG A O 1
ATOM 2767 N N . ASP A 1 336 ? -3.951 -0.022 17.266 1 96.06 336 ASP A N 1
ATOM 2768 C CA . ASP A 1 336 ? -3.719 -0.238 18.688 1 96.06 336 ASP A CA 1
ATOM 2769 C C . ASP A 1 336 ? -5.004 -0.035 19.5 1 96.06 336 ASP A C 1
ATOM 2771 O O . ASP A 1 336 ? -5.09 -0.454 20.656 1 96.06 336 ASP A O 1
ATOM 2775 N N . ASN A 1 337 ? -5.934 0.66 18.953 1 96.5 337 ASN A N 1
ATOM 2776 C CA . ASN A 1 337 ? -7.23 0.892 19.578 1 96.5 337 ASN A CA 1
ATOM 2777 C C . ASN A 1 337 ? -8.367 0.329 18.734 1 96.5 337 ASN A C 1
ATOM 2779 O O . ASN A 1 337 ? -9.391 0.994 18.547 1 96.5 337 ASN A O 1
ATOM 2783 N N . ALA A 1 338 ? -8.133 -0.823 18.234 1 94.56 338 ALA A N 1
ATOM 2784 C CA . ALA A 1 338 ? -9.031 -1.448 17.266 1 94.56 338 ALA A CA 1
ATOM 2785 C C . ALA A 1 338 ? -10.438 -1.58 17.828 1 94.56 338 ALA A C 1
ATOM 2787 O O . ALA A 1 338 ? -11.422 -1.499 17.078 1 94.56 338 ALA A O 1
ATOM 2788 N N . GLY A 1 339 ? -10.57 -1.89 19.078 1 93.94 339 GLY A N 1
ATOM 2789 C CA . GLY A 1 339 ? -11.891 -1.994 19.688 1 93.94 339 GLY A CA 1
ATOM 2790 C C . GLY A 1 339 ? -12.711 -0.725 19.562 1 93.94 339 GLY A C 1
ATOM 2791 O O . GLY A 1 339 ? -13.891 -0.777 19.219 1 93.94 339 GLY A O 1
ATOM 2792 N N . ARG A 1 340 ? -12.047 0.387 19.719 1 93.88 340 ARG A N 1
ATOM 2793 C CA . ARG A 1 340 ? -12.711 1.685 19.688 1 93.88 340 ARG A CA 1
ATOM 2794 C C . ARG A 1 340 ? -12.969 2.131 18.25 1 93.88 340 ARG A C 1
ATOM 2796 O O . ARG A 1 340 ? -13.953 2.818 17.969 1 93.88 340 ARG A O 1
ATOM 2803 N N . PHE A 1 341 ? -12.133 1.738 17.391 1 97.44 341 PHE A N 1
ATOM 2804 C CA . PHE A 1 341 ? -12.211 2.225 16.031 1 97.44 341 PHE A CA 1
ATOM 2805 C C . PHE A 1 341 ? -12.484 1.078 15.055 1 97.44 341 PHE A C 1
ATOM 2807 O O . PHE A 1 341 ? -11.961 1.064 13.938 1 97.44 341 PHE A O 1
ATOM 2814 N N . LYS A 1 342 ? -13.32 0.163 15.453 1 96.62 342 LYS A N 1
ATOM 2815 C CA . LYS A 1 342 ? -13.656 -1.014 14.656 1 96.62 342 LYS A CA 1
ATOM 2816 C C . LYS A 1 342 ? -14.211 -0.614 13.289 1 96.62 342 LYS A C 1
ATOM 2818 O O . LYS A 1 342 ? -13.938 -1.28 12.281 1 96.62 342 LYS A O 1
ATOM 2823 N N . PHE A 1 343 ? -14.984 0.451 13.258 1 97.62 343 PHE A N 1
ATOM 2824 C CA . PHE A 1 343 ? -15.641 0.877 12.023 1 97.62 343 PHE A CA 1
ATOM 2825 C C . PHE A 1 343 ? -14.617 1.281 10.977 1 97.62 343 PHE A C 1
ATOM 2827 O O . PHE A 1 343 ? -14.891 1.21 9.773 1 97.62 343 PHE A O 1
ATOM 2834 N N . LEU A 1 344 ? -13.422 1.669 11.391 1 98.56 344 LEU A N 1
ATOM 2835 C CA . LEU A 1 344 ? -12.375 2.072 10.461 1 98.56 344 LEU A CA 1
ATOM 2836 C C . LEU A 1 344 ? -11.672 0.854 9.875 1 98.56 344 LEU A C 1
ATOM 2838 O O . LEU A 1 344 ? -11.031 0.947 8.82 1 98.56 344 LEU A O 1
ATOM 2842 N N . LEU A 1 345 ? -11.781 -0.287 10.547 1 98 345 LEU A N 1
ATOM 2843 C CA . LEU A 1 345 ? -10.992 -1.46 10.195 1 98 345 LEU A CA 1
ATOM 2844 C C . LEU A 1 345 ? -11.859 -2.533 9.547 1 98 345 LEU A C 1
ATOM 2846 O O . LEU A 1 345 ? -11.359 -3.391 8.82 1 98 345 LEU A O 1
ATOM 2850 N N . ASP A 1 346 ? -13.148 -2.488 9.852 1 97.81 346 ASP A N 1
ATOM 2851 C CA . ASP A 1 346 ? -14 -3.596 9.43 1 97.81 346 ASP A CA 1
ATOM 2852 C C . ASP A 1 346 ? -15.445 -3.141 9.266 1 97.81 346 ASP A C 1
ATOM 2854 O O . ASP A 1 346 ? -16.125 -2.824 10.25 1 97.81 346 ASP A O 1
ATOM 2858 N N . ARG A 1 347 ? -15.922 -3.158 8.039 1 98.12 347 ARG A N 1
ATOM 2859 C CA . ARG A 1 347 ? -17.312 -2.824 7.746 1 98.12 347 ARG A CA 1
ATOM 2860 C C . ARG A 1 347 ? -18.109 -4.074 7.383 1 98.12 347 ARG A C 1
ATOM 2862 O O . ARG A 1 347 ? -19.25 -3.977 6.945 1 98.12 347 ARG A O 1
ATOM 2869 N N . ASP A 1 348 ? -17.656 -5.27 7.613 1 96.31 348 ASP A N 1
ATOM 2870 C CA . ASP A 1 348 ? -18.203 -6.512 7.07 1 96.31 348 ASP A CA 1
ATOM 2871 C C . ASP A 1 348 ? -19.469 -6.926 7.816 1 96.31 348 ASP A C 1
ATOM 2873 O O . ASP A 1 348 ? -20.422 -7.414 7.207 1 96.31 348 ASP A O 1
ATOM 2877 N N . PRO A 1 349 ? -19.5 -6.793 9.172 1 95.75 349 PRO A N 1
ATOM 2878 C CA . PRO A 1 349 ? -20.703 -7.238 9.875 1 95.75 349 PRO A CA 1
ATOM 2879 C C . PRO A 1 349 ? -21.984 -6.621 9.305 1 95.75 349 PRO A C 1
ATOM 2881 O O . PRO A 1 349 ? -21.938 -5.555 8.68 1 95.75 349 PRO A O 1
ATOM 2884 N N . PRO A 1 350 ? -23.109 -7.223 9.531 1 95.31 350 PRO A N 1
ATOM 2885 C CA . PRO A 1 350 ? -24.375 -6.773 8.945 1 95.31 350 PRO A CA 1
ATOM 2886 C C . PRO A 1 350 ? -24.703 -5.324 9.289 1 95.31 350 PRO A C 1
ATOM 2888 O O . PRO A 1 350 ? -25.375 -4.641 8.508 1 95.31 350 PRO A O 1
ATOM 2891 N N . ASP A 1 351 ? -24.203 -4.848 10.375 1 97.06 351 ASP A N 1
ATOM 2892 C CA . ASP A 1 351 ? -24.484 -3.465 10.75 1 97.06 351 ASP A CA 1
ATOM 2893 C C . ASP A 1 351 ? -23.375 -2.531 10.25 1 97.06 351 ASP A C 1
ATOM 2895 O O . ASP A 1 351 ? -23.406 -1.327 10.516 1 97.06 351 ASP A O 1
ATOM 2899 N N . GLY A 1 352 ? -22.344 -3.102 9.609 1 97.38 352 GLY A N 1
ATOM 2900 C CA . GLY A 1 352 ? -21.234 -2.305 9.094 1 97.38 352 GLY A CA 1
ATOM 2901 C C . GLY A 1 352 ? -20.391 -1.665 10.188 1 97.38 352 GLY A C 1
ATOM 2902 O O . GLY A 1 352 ? -19.641 -0.733 9.93 1 97.38 352 GLY A O 1
ATOM 2903 N N . ASN A 1 353 ? -20.656 -2.1 11.414 1 97.69 353 ASN A N 1
ATOM 2904 C CA . ASN A 1 353 ? -20.047 -1.517 12.602 1 97.69 353 ASN A CA 1
ATOM 2905 C C . ASN A 1 353 ? -20.422 -0.047 12.766 1 97.69 353 ASN A C 1
ATOM 2907 O O . ASN A 1 353 ? -19.609 0.763 13.211 1 97.69 353 ASN A O 1
ATOM 2911 N N . PHE A 1 354 ? -21.609 0.298 12.273 1 98 354 PHE A N 1
ATOM 2912 C CA . PHE A 1 354 ? -22.25 1.551 12.656 1 98 354 PHE A CA 1
ATOM 2913 C C . PHE A 1 354 ? -22.938 1.417 14 1 98 354 PHE A C 1
ATOM 2915 O O . PHE A 1 354 ? -23.781 0.539 14.188 1 98 354 PHE A O 1
ATOM 2922 N N . ARG A 1 355 ? -22.641 2.273 14.891 1 96.62 355 ARG A N 1
ATOM 2923 C CA . ARG A 1 355 ? -23.109 2.123 16.25 1 96.62 355 ARG A CA 1
ATOM 2924 C C . ARG A 1 355 ? -24.609 2.41 16.344 1 96.62 355 ARG A C 1
ATOM 2926 O O . ARG A 1 355 ? -25.281 1.95 17.281 1 96.62 355 ARG A O 1
ATOM 2933 N N . ASP A 1 356 ? -25.156 3.152 15.445 1 97.06 356 ASP A N 1
ATOM 2934 C CA . ASP A 1 356 ? -26.547 3.59 15.547 1 97.06 356 ASP A CA 1
ATOM 2935 C C . ASP A 1 356 ? -27.422 2.867 14.523 1 97.06 356 ASP A C 1
ATOM 2937 O O . ASP A 1 356 ? -28.484 3.377 14.133 1 97.06 356 ASP A O 1
ATOM 2941 N N . TYR A 1 357 ? -26.922 1.748 13.969 1 96.44 357 TYR A N 1
ATOM 2942 C CA . TYR A 1 357 ? -27.672 0.988 12.977 1 96.44 357 TYR A CA 1
ATOM 2943 C C . TYR A 1 357 ? -27.922 -0.438 13.453 1 96.44 357 TYR A C 1
ATOM 2945 O O . TYR A 1 357 ? -27.016 -1.097 13.969 1 96.44 357 TYR A O 1
ATOM 2953 N N . ARG A 1 358 ? -29.156 -0.943 13.336 1 92.06 358 ARG A N 1
ATOM 2954 C CA . ARG A 1 358 ? -29.547 -2.324 13.602 1 92.06 358 ARG A CA 1
ATOM 2955 C C . ARG A 1 358 ? -30.141 -2.971 12.352 1 92.06 358 ARG A C 1
ATOM 2957 O O . ARG A 1 358 ? -31.156 -2.498 11.82 1 92.06 358 ARG A O 1
ATOM 2964 N N . PRO A 1 359 ? -29.453 -3.988 11.945 1 89.5 359 PRO A N 1
ATOM 2965 C CA . PRO A 1 359 ? -29.969 -4.652 10.742 1 89.5 359 PRO A CA 1
ATOM 2966 C C . PRO A 1 359 ? -31.391 -5.188 10.93 1 89.5 359 PRO A C 1
ATOM 2968 O O . PRO A 1 359 ? -31.75 -5.625 12.023 1 89.5 359 PRO A O 1
ATOM 2971 N N . LYS A 1 360 ? -32.219 -5.031 9.961 1 78.69 360 LYS A N 1
ATOM 2972 C CA . LYS A 1 360 ? -33.562 -5.562 9.992 1 78.69 360 LYS A CA 1
ATOM 2973 C C . LYS A 1 360 ? -33.562 -7.09 9.969 1 78.69 360 LYS A C 1
ATOM 2975 O O . LYS A 1 360 ? -32.719 -7.703 9.336 1 78.69 360 LYS A O 1
ATOM 2980 N N . SER A 1 361 ? -34.156 -7.766 11.094 1 66.38 361 SER A N 1
ATOM 2981 C CA . SER A 1 361 ? -34.281 -9.219 11.18 1 66.38 361 SER A CA 1
ATOM 2982 C C . SER A 1 361 ? -34.781 -9.805 9.875 1 66.38 361 SER A C 1
ATOM 2984 O O . SER A 1 361 ? -35.688 -9.227 9.234 1 66.38 361 SER A O 1
ATOM 2986 N N . LYS A 1 362 ? -34.062 -10.562 9.195 1 55 362 LYS A N 1
ATOM 2987 C CA . LYS A 1 362 ? -34.656 -11.352 8.117 1 55 362 LYS A CA 1
ATOM 2988 C C . LYS A 1 362 ? -35.906 -12.109 8.602 1 55 362 LYS A C 1
ATOM 2990 O O . LYS A 1 362 ? -35.875 -12.734 9.664 1 55 362 LYS A O 1
ATOM 2995 N N . SER A 1 363 ? -37.25 -11.664 8.406 1 36.16 363 SER A N 1
ATOM 2996 C CA . SER A 1 363 ? -38.344 -12.57 8.719 1 36.16 363 SER A CA 1
ATOM 2997 C C . SER A 1 363 ? -38.031 -13.992 8.273 1 36.16 363 SER A C 1
ATOM 2999 O O . SER A 1 363 ? -37.688 -14.227 7.117 1 36.16 363 SER A O 1
ATOM 3001 N N . ALA A 1 364 ? -37.969 -14.977 9.188 1 26.44 364 ALA A N 1
ATOM 3002 C CA . ALA A 1 364 ? -38.094 -16.391 8.852 1 26.44 364 ALA A CA 1
ATOM 3003 C C . ALA A 1 364 ? -39.344 -16.656 8.016 1 26.44 364 ALA A C 1
ATOM 3005 O O . ALA A 1 364 ? -40.438 -16.156 8.336 1 26.44 364 ALA A O 1
ATOM 3006 N N . MET B 1 1 ? 0.763 13.539 -38.875 1 22.86 1 MET B N 1
ATOM 3007 C CA . MET B 1 1 ? 0.781 12.125 -39.25 1 22.86 1 MET B CA 1
ATOM 3008 C C . MET B 1 1 ? 1.92 11.391 -38.562 1 22.86 1 MET B C 1
ATOM 3010 O O . MET B 1 1 ? 1.958 10.156 -38.562 1 22.86 1 MET B O 1
ATOM 3014 N N . ASN B 1 2 ? 3.045 12.156 -38.219 1 23.39 2 ASN B N 1
ATOM 3015 C CA . ASN B 1 2 ? 4.344 11.562 -37.875 1 23.39 2 ASN B CA 1
ATOM 3016 C C . ASN B 1 2 ? 4.379 11.031 -36.469 1 23.39 2 ASN B C 1
ATOM 3018 O O . ASN B 1 2 ? 5.441 10.641 -35.969 1 23.39 2 ASN B O 1
ATOM 3022 N N . LYS B 1 3 ? 3.498 11.547 -35.531 1 31.08 3 LYS B N 1
ATOM 3023 C CA . LYS B 1 3 ? 3.67 11.281 -34.125 1 31.08 3 LYS B CA 1
ATOM 3024 C C . LYS B 1 3 ? 3.389 9.812 -33.781 1 31.08 3 LYS B C 1
ATOM 3026 O O . LYS B 1 3 ? 3.412 9.422 -32.625 1 31.08 3 LYS B O 1
ATOM 3031 N N . SER B 1 4 ? 2.777 9.055 -34.812 1 33 4 SER B N 1
ATOM 3032 C CA . SER B 1 4 ? 2.281 7.719 -34.5 1 33 4 SER B CA 1
ATOM 3033 C C . SER B 1 4 ? 3.428 6.723 -34.375 1 33 4 SER B C 1
ATOM 3035 O O . SER B 1 4 ? 3.207 5.555 -34.031 1 33 4 SER B O 1
ATOM 3037 N N . ARG B 1 5 ? 4.652 7.074 -35 1 34.81 5 ARG B N 1
ATOM 3038 C CA . ARG B 1 5 ? 5.707 6.098 -35.25 1 34.81 5 ARG B CA 1
ATOM 3039 C C . ARG B 1 5 ? 6.473 5.781 -33.969 1 34.81 5 ARG B C 1
ATOM 3041 O O . ARG B 1 5 ? 7.109 4.73 -33.875 1 34.81 5 ARG B O 1
ATOM 3048 N N . THR B 1 6 ? 6.551 6.844 -33.094 1 35.28 6 THR B N 1
ATOM 3049 C CA . THR B 1 6 ? 7.59 6.707 -32.094 1 35.28 6 THR B CA 1
ATOM 3050 C C . THR B 1 6 ? 7.176 5.699 -31.016 1 35.28 6 THR B C 1
ATOM 3052 O O . THR B 1 6 ? 8.023 5.027 -30.422 1 35.28 6 THR B O 1
ATOM 3055 N N . SER B 1 7 ? 5.809 5.617 -30.766 1 36.66 7 SER B N 1
ATOM 3056 C CA . SER B 1 7 ? 5.426 4.836 -29.594 1 36.66 7 SER B CA 1
ATOM 3057 C C . SER B 1 7 ? 5.496 3.338 -29.875 1 36.66 7 SER B C 1
ATOM 3059 O O . SER B 1 7 ? 5.598 2.529 -28.953 1 36.66 7 SER B O 1
ATOM 3061 N N . HIS B 1 8 ? 5.297 2.891 -31.172 1 37.66 8 HIS B N 1
ATOM 3062 C CA . HIS B 1 8 ? 5.352 1.482 -31.547 1 37.66 8 HIS B CA 1
ATOM 3063 C C . HIS B 1 8 ? 6.781 0.952 -31.484 1 37.66 8 HIS B C 1
ATOM 3065 O O . HIS B 1 8 ? 6.992 -0.249 -31.297 1 37.66 8 HIS B O 1
ATOM 3071 N N . GLN B 1 9 ? 7.781 1.851 -31.844 1 33.44 9 GLN B N 1
ATOM 3072 C CA . GLN B 1 9 ? 9.164 1.392 -31.875 1 33.44 9 GLN B CA 1
ATOM 3073 C C . GLN B 1 9 ? 9.672 1.061 -30.484 1 33.44 9 GLN B C 1
ATOM 3075 O O . GLN B 1 9 ? 10.516 0.174 -30.312 1 33.44 9 GLN B O 1
ATOM 3080 N N . ILE B 1 10 ? 9.102 1.747 -29.453 1 35.44 10 ILE B N 1
ATOM 3081 C CA . ILE B 1 10 ? 9.648 1.497 -28.125 1 35.44 10 ILE B CA 1
ATOM 3082 C C . ILE B 1 10 ? 9.148 0.154 -27.594 1 35.44 10 ILE B C 1
ATOM 3084 O O . ILE B 1 10 ? 9.867 -0.548 -26.875 1 35.44 10 ILE B O 1
ATOM 3088 N N . LYS B 1 11 ? 7.902 -0.281 -27.938 1 35.25 11 LYS B N 1
ATOM 3089 C CA . LYS B 1 11 ? 7.422 -1.587 -27.5 1 35.25 11 LYS B CA 1
ATOM 3090 C C . LYS B 1 11 ? 8.195 -2.715 -28.172 1 35.25 11 LYS B C 1
ATOM 3092 O O . LYS B 1 11 ? 8.5 -3.732 -27.531 1 35.25 11 LYS B O 1
ATOM 3097 N N . TYR B 1 12 ? 8.531 -2.582 -29.516 1 35.47 12 TYR B N 1
ATOM 3098 C CA . TYR B 1 12 ? 9.25 -3.625 -30.234 1 35.47 12 TYR B CA 1
ATOM 3099 C C . TYR B 1 12 ? 10.664 -3.785 -29.688 1 35.47 12 TYR B C 1
ATOM 3101 O O . TYR B 1 12 ? 11.203 -4.895 -29.656 1 35.47 12 TYR B O 1
ATOM 3109 N N . LEU B 1 13 ? 11.227 -2.691 -29.188 1 34.84 13 LEU B N 1
ATOM 3110 C CA . LEU B 1 13 ? 12.594 -2.783 -28.703 1 34.84 13 LEU B CA 1
ATOM 3111 C C . LEU B 1 13 ? 12.648 -3.525 -27.359 1 34.84 13 LEU B C 1
ATOM 3113 O O . LEU B 1 13 ? 13.594 -4.273 -27.109 1 34.84 13 LEU B O 1
ATOM 3117 N N . ALA B 1 14 ? 11.5 -3.541 -26.641 1 33.28 14 ALA B N 1
ATOM 3118 C CA . ALA B 1 14 ? 11.516 -4.262 -25.375 1 33.28 14 ALA B CA 1
ATOM 3119 C C . ALA B 1 14 ? 11.445 -5.77 -25.594 1 33.28 14 ALA B C 1
ATOM 3121 O O . ALA B 1 14 ? 12.148 -6.535 -24.922 1 33.28 14 ALA B O 1
ATOM 3122 N N . VAL B 1 15 ? 10.734 -6.23 -26.594 1 34.53 15 VAL B N 1
ATOM 3123 C CA . VAL B 1 15 ? 10.594 -7.66 -26.859 1 34.53 15 VAL B CA 1
ATOM 3124 C C . VAL B 1 15 ? 11.891 -8.203 -27.453 1 34.53 15 VAL B C 1
ATOM 3126 O O . VAL B 1 15 ? 12.367 -9.266 -27.062 1 34.53 15 VAL B O 1
ATOM 3129 N N . LEU B 1 16 ? 12.586 -7.535 -28.391 1 36 16 LEU B N 1
ATOM 3130 C CA . LEU B 1 16 ? 13.805 -8.016 -29.016 1 36 16 LEU B CA 1
ATOM 3131 C C . LEU B 1 16 ? 14.945 -8.086 -28.016 1 36 16 LEU B C 1
ATOM 3133 O O . LEU B 1 16 ? 15.742 -9.031 -28.031 1 36 16 LEU B O 1
ATOM 3137 N N . ALA B 1 17 ? 14.969 -7.301 -27.016 1 35.38 17 ALA B N 1
ATOM 3138 C CA . ALA B 1 17 ? 16.078 -7.281 -26.062 1 35.38 17 ALA B CA 1
ATOM 3139 C C . ALA B 1 17 ? 16 -8.484 -25.125 1 35.38 17 ALA B C 1
ATOM 3141 O O . ALA B 1 17 ? 17.031 -9.047 -24.75 1 35.38 17 ALA B O 1
ATOM 3142 N N . SER B 1 18 ? 14.906 -9.195 -25 1 33.25 18 SER B N 1
ATOM 3143 C CA . SER B 1 18 ? 14.812 -10.383 -24.156 1 33.25 18 SER B CA 1
ATOM 3144 C C . SER B 1 18 ? 15.414 -11.602 -24.844 1 33.25 18 SER B C 1
ATOM 3146 O O . SER B 1 18 ? 16.078 -12.43 -24.203 1 33.25 18 SER B O 1
ATOM 3148 N N . VAL B 1 19 ? 15.367 -11.727 -26.172 1 35.59 19 VAL B N 1
ATOM 3149 C CA . VAL B 1 19 ? 15.812 -12.93 -26.859 1 35.59 19 VAL B CA 1
ATOM 3150 C C . VAL B 1 19 ? 17.328 -12.938 -26.969 1 35.59 19 VAL B C 1
ATOM 3152 O O . VAL B 1 19 ? 17.984 -13.961 -26.75 1 35.59 19 VAL B O 1
ATOM 3155 N N . VAL B 1 20 ? 18.031 -11.93 -27.25 1 39.69 20 VAL B N 1
ATOM 3156 C CA . VAL B 1 20 ? 19.484 -11.906 -27.453 1 39.69 20 VAL B CA 1
ATOM 3157 C C . VAL B 1 20 ? 20.188 -12.156 -26.125 1 39.69 20 VAL B C 1
ATOM 3159 O O . VAL B 1 20 ? 21.25 -12.773 -26.094 1 39.69 20 VAL B O 1
ATOM 3162 N N . PHE B 1 21 ? 19.562 -11.859 -25.016 1 35.69 21 PHE B N 1
ATOM 3163 C CA . PHE B 1 21 ? 20.188 -12.008 -23.688 1 35.69 21 PHE B CA 1
ATOM 3164 C C . PHE B 1 21 ? 20.328 -13.477 -23.328 1 35.69 21 PHE B C 1
ATOM 3166 O O . PHE B 1 21 ? 21.391 -13.906 -22.859 1 35.69 21 PHE B O 1
ATOM 3173 N N . ILE B 1 22 ? 19.547 -14.383 -23.812 1 34.62 22 ILE B N 1
ATOM 3174 C CA . ILE B 1 22 ? 19.672 -15.812 -23.562 1 34.62 22 ILE B CA 1
ATOM 3175 C C . ILE B 1 22 ? 20.922 -16.359 -24.266 1 34.62 22 ILE B C 1
ATOM 3177 O O . ILE B 1 22 ? 21.672 -17.141 -23.703 1 34.62 22 ILE B O 1
ATOM 3181 N N . TRP B 1 23 ? 21.359 -15.82 -25.391 1 38.91 23 TRP B N 1
ATOM 3182 C CA . TRP B 1 23 ? 22.469 -16.344 -26.156 1 38.91 23 TRP B CA 1
ATOM 3183 C C . TRP B 1 23 ? 23.797 -16.047 -25.469 1 38.91 23 TRP B C 1
ATOM 3185 O O . TRP B 1 23 ? 24.656 -16.938 -25.328 1 38.91 23 TRP B O 1
ATOM 3195 N N . LEU B 1 24 ? 24.016 -14.875 -24.906 1 34.62 24 LEU B N 1
ATOM 3196 C CA . LEU B 1 24 ? 25.328 -14.492 -24.422 1 34.62 24 LEU B CA 1
ATOM 3197 C C . LEU B 1 24 ? 25.609 -15.109 -23.062 1 34.62 24 LEU B C 1
ATOM 3199 O O . LEU B 1 24 ? 26.734 -15.516 -22.766 1 34.62 24 LEU B O 1
ATOM 3203 N N . MET B 1 25 ? 24.656 -15.305 -22.297 1 34.31 25 MET B N 1
ATOM 3204 C CA . MET B 1 25 ? 24.891 -15.93 -20.984 1 34.31 25 MET B CA 1
ATOM 3205 C C . MET B 1 25 ? 25.406 -17.359 -21.156 1 34.31 25 MET B C 1
ATOM 3207 O O . MET B 1 25 ? 25.984 -17.922 -20.234 1 34.31 25 MET B O 1
ATOM 3211 N N . TRP B 1 26 ? 25.125 -17.953 -22.344 1 34.06 26 TRP B N 1
ATOM 3212 C CA . TRP B 1 26 ? 25.578 -19.312 -22.641 1 34.06 26 TRP B CA 1
ATOM 3213 C C . TRP B 1 26 ? 27.094 -19.375 -22.719 1 34.06 26 TRP B C 1
ATOM 3215 O O . TRP B 1 26 ? 27.703 -20.359 -22.328 1 34.06 26 TRP B O 1
ATOM 3225 N N . GLN B 1 27 ? 27.734 -18.328 -23.25 1 33.38 27 GLN B N 1
ATOM 3226 C CA . GLN B 1 27 ? 29.172 -18.484 -23.391 1 33.38 27 GLN B CA 1
ATOM 3227 C C . GLN B 1 27 ? 29.875 -18.422 -22.047 1 33.38 27 GLN B C 1
ATOM 3229 O O . GLN B 1 27 ? 30.906 -19.062 -21.844 1 33.38 27 GLN B O 1
ATOM 3234 N N . LEU B 1 28 ? 29.453 -17.422 -21.109 1 34.03 28 LEU B N 1
ATOM 3235 C CA . LEU B 1 28 ? 30.391 -17.25 -20 1 34.03 28 LEU B CA 1
ATOM 3236 C C . LEU B 1 28 ? 30.094 -18.25 -18.875 1 34.03 28 LEU B C 1
ATOM 3238 O O . LEU B 1 28 ? 28.938 -18.438 -18.5 1 34.03 28 LEU B O 1
ATOM 3242 N N . ASP B 1 29 ? 30.891 -19.391 -18.625 1 33.12 29 ASP B N 1
ATOM 3243 C CA . ASP B 1 29 ? 31.062 -20.531 -17.734 1 33.12 29 ASP B CA 1
ATOM 3244 C C . ASP B 1 29 ? 30.906 -20.109 -16.266 1 33.12 29 ASP B C 1
ATOM 3246 O O . ASP B 1 29 ? 31.406 -20.781 -15.367 1 33.12 29 ASP B O 1
ATOM 3250 N N . LEU B 1 30 ? 30.469 -18.891 -15.953 1 34.19 30 LEU B N 1
ATOM 3251 C CA . LEU B 1 30 ? 30.516 -18.391 -14.578 1 34.19 30 LEU B CA 1
ATOM 3252 C C . LEU B 1 30 ? 29.547 -19.156 -13.688 1 34.19 30 LEU B C 1
ATOM 3254 O O . LEU B 1 30 ? 29.344 -18.797 -12.531 1 34.19 30 LEU B O 1
ATOM 3258 N N . HIS B 1 31 ? 29.062 -20.297 -13.977 1 32.72 31 HIS B N 1
ATOM 3259 C CA . HIS B 1 31 ? 28.016 -21.094 -13.344 1 32.72 31 HIS B CA 1
ATOM 3260 C C . HIS B 1 31 ? 28.484 -21.672 -12.016 1 32.72 31 HIS B C 1
ATOM 3262 O O . HIS B 1 31 ? 27.734 -21.703 -11.039 1 32.72 31 HIS B O 1
ATOM 3268 N N . GLN B 1 32 ? 29.75 -22.125 -11.867 1 34.28 32 GLN B N 1
ATOM 3269 C CA . GLN B 1 32 ? 30.078 -23.062 -10.797 1 34.28 32 GLN B CA 1
ATOM 3270 C C . GLN B 1 32 ? 30.172 -22.344 -9.453 1 34.28 32 GLN B C 1
ATOM 3272 O O . GLN B 1 32 ? 29.766 -22.875 -8.422 1 34.28 32 GLN B O 1
ATOM 3277 N N . GLU B 1 33 ? 30.812 -21.188 -9.445 1 34.91 33 GLU B N 1
ATOM 3278 C CA . GLU B 1 33 ? 31.203 -20.625 -8.148 1 34.91 33 GLU B CA 1
ATOM 3279 C C . GLU B 1 33 ? 29.984 -20.062 -7.41 1 34.91 33 GLU B C 1
ATOM 3281 O O . GLU B 1 33 ? 30 -19.984 -6.18 1 34.91 33 GLU B O 1
ATOM 3286 N N . VAL B 1 34 ? 28.984 -19.703 -8.094 1 33.81 34 VAL B N 1
ATOM 3287 C CA . VAL B 1 34 ? 27.906 -19 -7.41 1 33.81 34 VAL B CA 1
ATOM 3288 C C . VAL B 1 34 ? 27.078 -19.984 -6.594 1 33.81 34 VAL B C 1
ATOM 3290 O O . VAL B 1 34 ? 26.578 -19.641 -5.523 1 33.81 34 VAL B O 1
ATOM 3293 N N . ILE B 1 35 ? 27.031 -21.297 -6.895 1 34.44 35 ILE B N 1
ATOM 3294 C CA . ILE B 1 35 ? 26.203 -22.266 -6.195 1 34.44 35 ILE B CA 1
ATOM 3295 C C . ILE B 1 35 ? 26.844 -22.625 -4.859 1 34.44 35 ILE B C 1
ATOM 3297 O O . ILE B 1 35 ? 26.156 -22.797 -3.854 1 34.44 35 ILE B O 1
ATOM 3301 N N . GLU B 1 36 ? 28.141 -22.688 -4.738 1 33.78 36 GLU B N 1
ATOM 3302 C CA . GLU B 1 36 ? 28.75 -23.219 -3.527 1 33.78 36 GLU B CA 1
ATOM 3303 C C . GLU B 1 36 ? 28.547 -22.281 -2.346 1 33.78 36 GLU B C 1
ATOM 3305 O O . GLU B 1 36 ? 28.312 -22.719 -1.222 1 33.78 36 GLU B O 1
ATOM 3310 N N . LYS B 1 37 ? 28.641 -20.984 -2.564 1 35.75 37 LYS B N 1
ATOM 3311 C CA . LYS B 1 37 ? 28.562 -20.109 -1.404 1 35.75 37 LYS B CA 1
ATOM 3312 C C . LYS B 1 37 ? 27.125 -20 -0.895 1 35.75 37 LYS B C 1
ATOM 3314 O O . LYS B 1 37 ? 26.906 -19.547 0.231 1 35.75 37 LYS B O 1
ATOM 3319 N N . THR B 1 38 ? 26.125 -20.281 -1.677 1 34.19 38 THR B N 1
ATOM 3320 C CA . THR B 1 38 ? 24.75 -20.203 -1.175 1 34.19 38 THR B CA 1
ATOM 3321 C C . THR B 1 38 ? 24.438 -21.422 -0.3 1 34.19 38 THR B C 1
ATOM 3323 O O . THR B 1 38 ? 23.438 -21.422 0.425 1 34.19 38 THR B O 1
ATOM 3326 N N . ARG B 1 39 ? 25.234 -22.5 -0.238 1 33.12 39 ARG B N 1
ATOM 3327 C CA . ARG B 1 39 ? 25 -23.719 0.521 1 33.12 39 ARG B CA 1
ATOM 3328 C C . ARG B 1 39 ? 25.234 -23.484 2.01 1 33.12 39 ARG B C 1
ATOM 3330 O O . ARG B 1 39 ? 24.781 -24.281 2.842 1 33.12 39 ARG B O 1
ATOM 3337 N N . GLN B 1 40 ?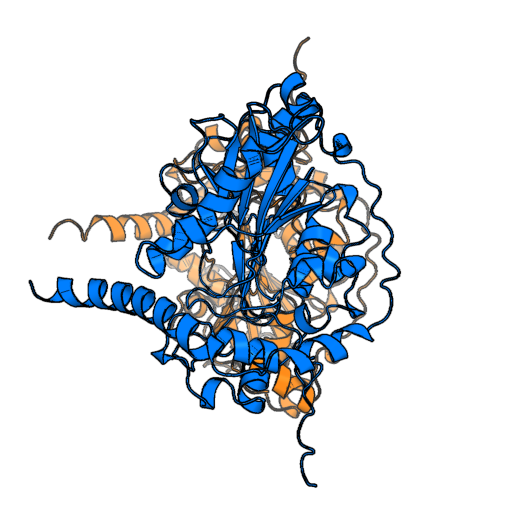 26.234 -22.703 2.375 1 32.66 40 GLN B N 1
ATOM 3338 C CA . GLN B 1 40 ? 26.578 -22.75 3.793 1 32.66 40 GLN B CA 1
ATOM 3339 C C . GLN B 1 40 ? 25.484 -22.078 4.637 1 32.66 40 GLN B C 1
ATOM 3341 O O . GLN B 1 40 ? 25.656 -21.906 5.844 1 32.66 40 GLN B O 1
ATOM 3346 N N . PHE B 1 41 ? 24.594 -21.438 4.133 1 32.88 41 PHE B N 1
ATOM 3347 C CA . PHE B 1 41 ? 23.656 -20.766 5.031 1 32.88 41 PHE B CA 1
ATOM 3348 C C . PHE B 1 41 ? 22.734 -21.781 5.68 1 32.88 41 PHE B C 1
ATOM 3350 O O . PHE B 1 41 ? 22.297 -22.75 5.039 1 32.88 41 PHE B O 1
ATOM 3357 N N . GLY B 1 42 ? 22.688 -21.734 7.137 1 32 42 GLY B N 1
ATOM 3358 C CA . GLY B 1 42 ? 22.047 -22.578 8.133 1 32 42 GLY B CA 1
ATOM 3359 C C . GLY B 1 42 ? 20.594 -22.875 7.828 1 32 42 GLY B C 1
ATOM 3360 O O . GLY B 1 42 ? 19.969 -22.172 7.051 1 32 42 GLY B O 1
ATOM 3361 N N . ARG B 1 43 ? 20.172 -24.109 8.258 1 33.25 43 ARG B N 1
ATOM 3362 C CA . ARG B 1 43 ? 18.859 -24.734 8.203 1 33.25 43 ARG B CA 1
ATOM 3363 C C . ARG B 1 43 ? 17.797 -23.844 8.805 1 33.25 43 ARG B C 1
ATOM 3365 O O . ARG B 1 43 ? 17.906 -23.406 9.953 1 33.25 43 ARG B O 1
ATOM 3372 N N . PRO B 1 44 ? 17.031 -23.109 8.016 1 34.81 44 PRO B N 1
ATOM 3373 C CA . PRO B 1 44 ? 15.93 -22.375 8.625 1 34.81 44 PRO B CA 1
ATOM 3374 C C . PRO B 1 44 ? 15.094 -23.234 9.57 1 34.81 44 PRO B C 1
ATOM 3376 O O . PRO B 1 44 ? 14.883 -24.422 9.312 1 34.81 44 PRO B O 1
ATOM 3379 N N . SER B 1 45 ? 15.219 -23.125 10.867 1 33.97 45 SER B N 1
ATOM 3380 C CA . SER B 1 45 ? 14.234 -23.719 11.758 1 33.97 45 SER B CA 1
ATOM 3381 C C . SER B 1 45 ? 12.812 -23.469 11.273 1 33.97 45 SER B C 1
ATOM 3383 O O . SER B 1 45 ? 12.305 -22.344 11.406 1 33.97 45 SER B O 1
ATOM 3385 N N . GLY B 1 46 ? 12.492 -23.781 10.039 1 36.75 46 GLY B N 1
ATOM 3386 C CA . GLY B 1 46 ? 11.203 -23.594 9.398 1 36.75 46 GLY B CA 1
ATOM 3387 C C . GLY B 1 46 ? 10.039 -24.141 10.211 1 36.75 46 GLY B C 1
ATOM 3388 O O . GLY B 1 46 ? 10.086 -25.281 10.68 1 36.75 46 GLY B O 1
ATOM 3389 N N . THR B 1 47 ? 9.422 -23.422 11.086 1 35.28 47 THR B N 1
ATOM 3390 C CA . THR B 1 47 ? 8.141 -23.953 11.555 1 35.28 47 THR B CA 1
ATOM 3391 C C . THR B 1 47 ? 7.344 -24.547 10.391 1 35.28 47 THR B C 1
ATOM 3393 O O . THR B 1 47 ? 7.082 -23.859 9.398 1 35.28 47 THR B O 1
ATOM 3396 N N . PRO B 1 48 ? 7.344 -25.859 10.289 1 37.41 48 PRO B N 1
ATOM 3397 C CA . PRO B 1 48 ? 6.52 -26.516 9.273 1 37.41 48 PRO B CA 1
ATOM 3398 C C . PRO B 1 48 ? 5.105 -25.953 9.203 1 37.41 48 PRO B C 1
ATOM 3400 O O . PRO B 1 48 ? 4.469 -25.734 10.234 1 37.41 48 PRO B O 1
ATOM 3403 N N . TYR B 1 49 ? 4.816 -25.062 8.398 1 38.31 49 TYR B N 1
ATOM 3404 C CA . TYR B 1 49 ? 3.428 -24.703 8.141 1 38.31 49 TYR B CA 1
ATOM 3405 C C . TYR B 1 49 ? 2.598 -25.938 7.812 1 38.31 49 TYR B C 1
ATOM 3407 O O . TYR B 1 49 ? 2.818 -26.594 6.785 1 38.31 49 TYR B O 1
ATOM 3415 N N . TYR B 1 50 ? 2.09 -26.641 8.797 1 38.72 50 TYR B N 1
ATOM 3416 C CA . TYR B 1 50 ? 1.22 -27.797 8.609 1 38.72 50 TYR B CA 1
ATOM 3417 C C . TYR B 1 50 ? -0.162 -27.359 8.133 1 38.72 50 TYR B C 1
ATOM 3419 O O . TYR B 1 50 ? -1.148 -28.078 8.344 1 38.72 50 TYR B O 1
ATOM 3427 N N . GLY B 1 51 ? -0.489 -26.156 7.727 1 40.97 51 GLY B N 1
ATOM 3428 C CA . GLY B 1 51 ? -1.913 -25.984 7.488 1 40.97 51 GLY B CA 1
ATOM 3429 C C . GLY B 1 51 ? -2.375 -26.578 6.176 1 40.97 51 GLY B C 1
ATOM 3430 O O . GLY B 1 51 ? -1.68 -26.484 5.164 1 40.97 51 GLY B O 1
ATOM 3431 N N . HIS B 1 52 ? -3.221 -27.609 6.223 1 49.19 52 HIS B N 1
ATOM 3432 C CA . HIS B 1 52 ? -3.908 -28.281 5.133 1 49.19 52 HIS B CA 1
ATOM 3433 C C . HIS B 1 52 ? -4.688 -27.297 4.273 1 49.19 52 HIS B C 1
ATOM 3435 O O . HIS B 1 52 ? -5.285 -26.344 4.793 1 49.19 52 HIS B O 1
ATOM 3441 N N . THR B 1 53 ? -4.426 -27.172 2.883 1 56.16 53 THR B N 1
ATOM 3442 C CA . THR B 1 53 ? -5.137 -26.406 1.869 1 56.16 53 THR B CA 1
ATOM 3443 C C . THR B 1 53 ? -6.645 -26.469 2.113 1 56.16 53 THR B C 1
ATOM 3445 O O . THR B 1 53 ? -7.367 -25.531 1.762 1 56.16 53 THR B O 1
ATOM 3448 N N . SER B 1 54 ? -7.078 -27.531 2.793 1 55.81 54 SER B N 1
ATOM 3449 C CA . SER B 1 54 ? -8.508 -27.703 3.016 1 55.81 54 SER B CA 1
ATOM 3450 C C . SER B 1 54 ? -9.062 -26.625 3.934 1 55.81 54 SER B C 1
ATOM 3452 O O . SER B 1 54 ? -10.25 -26.281 3.859 1 55.81 54 SER B O 1
ATOM 3454 N N . SER B 1 55 ? -8.227 -25.984 4.695 1 67 55 SER B N 1
ATOM 3455 C CA . SER B 1 55 ? -8.648 -24.969 5.645 1 67 55 SER B CA 1
ATOM 3456 C C . SER B 1 55 ? -8.992 -23.656 4.938 1 67 55 SER B C 1
ATOM 3458 O O . SER B 1 55 ? -9.586 -22.766 5.531 1 67 55 SER B O 1
ATOM 3460 N N . ASN B 1 56 ? -8.852 -23.688 3.633 1 83.81 56 ASN B N 1
ATOM 3461 C CA . ASN B 1 56 ? -9.07 -22.438 2.914 1 83.81 56 ASN B CA 1
ATOM 3462 C C . ASN B 1 56 ? -10.406 -22.438 2.188 1 83.81 56 ASN B C 1
ATOM 3464 O O . ASN B 1 56 ? -10.727 -21.5 1.462 1 83.81 56 ASN B O 1
ATOM 3468 N N . VAL B 1 57 ? -11.164 -23.562 2.465 1 93.69 57 VAL B N 1
ATOM 3469 C CA . VAL B 1 57 ? -12.516 -23.625 1.913 1 93.69 57 VAL B CA 1
ATOM 3470 C C . VAL B 1 57 ? -13.484 -22.891 2.834 1 93.69 57 VAL B C 1
ATOM 3472 O O . VAL B 1 57 ? -13.578 -23.203 4.023 1 93.69 57 VAL B O 1
ATOM 3475 N N . LEU B 1 58 ? -14.141 -21.953 2.295 1 95.06 58 LEU B N 1
ATOM 3476 C CA . LEU B 1 58 ? -15.094 -21.156 3.062 1 95.06 58 LEU B CA 1
ATOM 3477 C C . LEU B 1 58 ? -16.469 -21.797 3.039 1 95.06 58 LEU B C 1
ATOM 3479 O O . LEU B 1 58 ? -16.828 -22.469 2.068 1 95.06 58 LEU B O 1
ATOM 3483 N N . THR B 1 59 ? -17.25 -21.609 4.125 1 94.12 59 THR B N 1
ATOM 3484 C CA . THR B 1 59 ? -18.656 -21.984 4.09 1 94.12 59 THR B CA 1
ATOM 3485 C C . THR B 1 59 ? -19.406 -21.188 3.027 1 94.12 59 THR B C 1
ATOM 3487 O O . THR B 1 59 ? -18.953 -20.109 2.619 1 94.12 59 THR B O 1
ATOM 3490 N N . PRO B 1 60 ? -20.5 -21.719 2.58 1 94.44 60 PRO B N 1
ATOM 3491 C CA . PRO B 1 60 ? -21.25 -21 1.534 1 94.44 60 PRO B CA 1
ATOM 3492 C C . PRO B 1 60 ? -21.578 -19.562 1.915 1 94.44 60 PRO B C 1
ATOM 3494 O O . PRO B 1 60 ? -21.453 -18.656 1.089 1 94.44 60 PRO B O 1
ATOM 3497 N N . GLU B 1 61 ? -21.969 -19.344 3.131 1 92.81 61 GLU B N 1
ATOM 3498 C CA . GLU B 1 61 ? -22.312 -18 3.582 1 92.81 61 GLU B CA 1
ATOM 3499 C C . GLU B 1 61 ? -21.094 -17.078 3.574 1 92.81 61 GLU B C 1
ATOM 3501 O O . GLU B 1 61 ? -21.156 -15.961 3.068 1 92.81 61 GLU B O 1
ATOM 3506 N N . LYS B 1 62 ? -20 -17.562 4.078 1 94.56 62 LYS B N 1
ATOM 3507 C CA . LYS B 1 62 ? -18.781 -16.781 4.113 1 94.56 62 LYS B CA 1
ATOM 3508 C C . LYS B 1 62 ? -18.234 -16.531 2.705 1 94.56 62 LYS B C 1
ATOM 3510 O O . LYS B 1 62 ? -17.703 -15.469 2.42 1 94.56 62 LYS B O 1
ATOM 3515 N N . ALA B 1 63 ? -18.422 -17.578 1.878 1 97 63 ALA B N 1
ATOM 3516 C CA . ALA B 1 63 ? -17.953 -17.453 0.498 1 97 63 ALA B CA 1
ATOM 3517 C C . ALA B 1 63 ? -18.734 -16.375 -0.245 1 97 63 ALA B C 1
ATOM 3519 O O . ALA B 1 63 ? -18.172 -15.625 -1.046 1 97 63 ALA B O 1
ATOM 3520 N N . SER B 1 64 ? -20.031 -16.312 0.012 1 96.12 64 SER B N 1
ATOM 3521 C CA . SER B 1 64 ? -20.859 -15.305 -0.633 1 96.12 64 SER B CA 1
ATOM 3522 C C . SER B 1 64 ? -20.391 -13.891 -0.294 1 96.12 64 SER B C 1
ATOM 3524 O O . SER B 1 64 ? -20.219 -13.062 -1.187 1 96.12 64 SER B O 1
ATOM 3526 N N . ASP B 1 65 ? -20.156 -13.633 0.97 1 93.94 65 ASP B N 1
ATOM 3527 C CA . ASP B 1 65 ? -19.688 -12.328 1.41 1 93.94 65 ASP B CA 1
ATOM 3528 C C . ASP B 1 65 ? -18.281 -12.031 0.855 1 93.94 65 ASP B C 1
ATOM 3530 O O . ASP B 1 65 ? -18.031 -10.945 0.334 1 93.94 65 ASP B O 1
ATOM 3534 N N . TYR B 1 66 ? -17.453 -13.016 0.908 1 96.31 66 TYR B N 1
ATOM 3535 C CA . TYR B 1 66 ? -16.062 -12.836 0.528 1 96.31 66 TYR B CA 1
ATOM 3536 C C . TYR B 1 66 ? -15.93 -12.547 -0.963 1 96.31 66 TYR B C 1
ATOM 3538 O O . TYR B 1 66 ? -15.203 -11.633 -1.364 1 96.31 66 TYR B O 1
ATOM 3546 N N . CYS B 1 67 ? -16.594 -13.32 -1.737 1 98 67 CYS B N 1
ATOM 3547 C CA . CYS B 1 67 ? -16.5 -13.172 -3.186 1 98 67 CYS B CA 1
ATOM 3548 C C . CYS B 1 67 ? -17.125 -11.859 -3.639 1 98 67 CYS B C 1
ATOM 3550 O O . CYS B 1 67 ? -16.672 -11.258 -4.613 1 98 67 CYS B O 1
ATOM 3552 N N . ASP B 1 68 ? -18.062 -11.352 -2.887 1 96.19 68 ASP B N 1
ATOM 3553 C CA . ASP B 1 68 ? -18.703 -10.078 -3.215 1 96.19 68 ASP B CA 1
ATOM 3554 C C . ASP B 1 68 ? -17.719 -8.922 -3.076 1 96.19 68 ASP B C 1
ATOM 3556 O O . ASP B 1 68 ? -17.828 -7.914 -3.779 1 96.19 68 ASP B O 1
ATOM 3560 N N . HIS B 1 69 ? -16.766 -9.102 -2.162 1 94.94 69 HIS B N 1
ATOM 3561 C CA . HIS B 1 69 ? -15.727 -8.086 -2.004 1 94.94 69 HIS B CA 1
ATOM 3562 C C . HIS B 1 69 ? -15.008 -7.824 -3.324 1 94.94 69 HIS B C 1
ATOM 3564 O O . HIS B 1 69 ? -14.445 -6.746 -3.525 1 94.94 69 HIS B O 1
ATOM 3570 N N . TYR B 1 70 ? -15.055 -8.82 -4.223 1 96.19 70 TYR B N 1
ATOM 3571 C CA . TYR B 1 70 ? -14.328 -8.734 -5.484 1 96.19 70 TYR B CA 1
ATOM 3572 C C . TYR B 1 70 ? -15.289 -8.758 -6.668 1 96.19 70 TYR B C 1
ATOM 3574 O O . TYR B 1 70 ? -14.883 -9.039 -7.797 1 96.19 70 TYR B O 1
ATOM 3582 N N . ARG B 1 71 ? -16.562 -8.5 -6.383 1 95.88 71 ARG B N 1
ATOM 3583 C CA . ARG B 1 71 ? -17.609 -8.453 -7.406 1 95.88 71 ARG B CA 1
ATOM 3584 C C . ARG B 1 71 ? -17.719 -9.789 -8.133 1 95.88 71 ARG B C 1
ATOM 3586 O O . ARG B 1 71 ? -17.891 -9.828 -9.352 1 95.88 71 ARG B O 1
ATOM 3593 N N . LEU B 1 72 ? -17.531 -10.883 -7.391 1 97.75 72 LEU B N 1
ATOM 3594 C CA . LEU B 1 72 ? -17.672 -12.25 -7.879 1 97.75 72 LEU B CA 1
ATOM 3595 C C . LEU B 1 72 ? -18.766 -12.984 -7.105 1 97.75 72 LEU B C 1
ATOM 3597 O O . LEU B 1 72 ? -19.156 -12.562 -6.016 1 97.75 72 LEU B O 1
ATOM 3601 N N . LYS B 1 73 ? -19.266 -14.031 -7.699 1 98 73 LYS B N 1
ATOM 3602 C CA . LYS B 1 73 ? -20.156 -14.961 -7.012 1 98 73 LYS B CA 1
ATOM 3603 C C . LYS B 1 73 ? -19.375 -16.156 -6.465 1 98 73 LYS B C 1
ATOM 3605 O O . LYS B 1 73 ? -18.328 -16.516 -6.988 1 98 73 LYS B O 1
ATOM 3610 N N . PRO B 1 74 ? -19.875 -16.719 -5.352 1 97.94 74 PRO B N 1
ATOM 3611 C CA . PRO B 1 74 ? -19.219 -17.922 -4.855 1 97.94 74 PRO B CA 1
ATOM 3612 C C . PRO B 1 74 ? -19.328 -19.094 -5.824 1 97.94 74 PRO B C 1
ATOM 3614 O O . PRO B 1 74 ? -20.344 -19.25 -6.492 1 97.94 74 PRO B O 1
ATOM 3617 N N . ALA B 1 75 ? -18.281 -19.875 -5.922 1 97.38 75 ALA B N 1
ATOM 3618 C CA . ALA B 1 75 ? -18.359 -21.125 -6.66 1 97.38 75 ALA B CA 1
ATOM 3619 C C . ALA B 1 75 ? -19.172 -22.172 -5.895 1 97.38 75 ALA B C 1
ATOM 3621 O O . ALA B 1 75 ? -19.406 -22.016 -4.691 1 97.38 75 ALA B O 1
ATOM 3622 N N . ASP B 1 76 ? -19.625 -23.156 -6.652 1 95.88 76 ASP B N 1
ATOM 3623 C CA . ASP B 1 76 ? -20.359 -24.234 -6.012 1 95.88 76 ASP B CA 1
ATOM 3624 C C . ASP B 1 76 ? -19.531 -24.891 -4.914 1 95.88 76 ASP B C 1
ATOM 3626 O O . ASP B 1 76 ? -18.359 -25.219 -5.121 1 95.88 76 ASP B O 1
ATOM 3630 N N . TYR B 1 77 ? -20.188 -25.109 -3.812 1 94.12 77 TYR B N 1
ATOM 3631 C CA . TYR B 1 77 ? -19.469 -25.594 -2.635 1 94.12 77 TYR B CA 1
ATOM 3632 C C . TYR B 1 77 ? -18.859 -26.969 -2.893 1 94.12 77 TYR B C 1
ATOM 3634 O O . TYR B 1 77 ? -17.734 -27.234 -2.447 1 94.12 77 TYR B O 1
ATOM 3642 N N . ASP B 1 78 ? -19.578 -27.828 -3.561 1 92.5 78 ASP B N 1
ATOM 3643 C CA . ASP B 1 78 ? -19.062 -29.156 -3.869 1 92.5 78 ASP B CA 1
ATOM 3644 C C . ASP B 1 78 ? -17.844 -29.078 -4.793 1 92.5 78 ASP B C 1
ATOM 3646 O O . ASP B 1 78 ? -16.922 -29.891 -4.684 1 92.5 78 ASP B O 1
ATOM 3650 N N . LEU B 1 79 ? -17.891 -28.156 -5.641 1 93 79 LEU B N 1
ATOM 3651 C CA . LEU B 1 79 ? -16.75 -27.938 -6.512 1 93 79 LEU B CA 1
ATOM 3652 C C . LEU B 1 79 ? -15.539 -27.453 -5.711 1 93 79 LEU B C 1
ATOM 3654 O O . LEU B 1 79 ? -14.43 -27.969 -5.891 1 93 79 LEU B O 1
ATOM 3658 N N . VAL B 1 80 ? -15.727 -26.484 -4.824 1 94.44 80 VAL B N 1
ATOM 3659 C CA . VAL B 1 80 ? -14.648 -25.828 -4.086 1 94.44 80 VAL B CA 1
ATOM 3660 C C . VAL B 1 80 ? -13.938 -26.844 -3.197 1 94.44 80 VAL B C 1
ATOM 3662 O O . VAL B 1 80 ? -12.719 -26.781 -3.033 1 94.44 80 VAL B O 1
ATOM 3665 N N . ARG B 1 81 ? -14.672 -27.75 -2.678 1 92.38 81 ARG B N 1
ATOM 3666 C CA . ARG B 1 81 ? -14.125 -28.75 -1.752 1 92.38 81 ARG B CA 1
ATOM 3667 C C . ARG B 1 81 ? -13.117 -29.656 -2.451 1 92.38 81 ARG B C 1
ATOM 3669 O O . ARG B 1 81 ? -12.234 -30.219 -1.808 1 92.38 81 ARG B O 1
ATOM 3676 N N . ASN B 1 82 ? -13.266 -29.797 -3.729 1 92.62 82 ASN B N 1
ATOM 3677 C CA . ASN B 1 82 ? -12.391 -30.688 -4.488 1 92.62 82 ASN B CA 1
ATOM 3678 C C . ASN B 1 82 ? -11.5 -29.906 -5.449 1 92.62 82 ASN B C 1
ATOM 3680 O O . ASN B 1 82 ? -10.68 -30.5 -6.156 1 92.62 82 ASN B O 1
ATOM 3684 N N . ARG B 1 83 ? -11.633 -28.656 -5.473 1 96.19 83 ARG B N 1
ATOM 3685 C CA . ARG B 1 83 ? -10.914 -27.797 -6.41 1 96.19 83 ARG B CA 1
ATOM 3686 C C . ARG B 1 83 ? -9.438 -27.703 -6.043 1 96.19 83 ARG B C 1
ATOM 3688 O O . ARG B 1 83 ? -9.094 -27.422 -4.891 1 96.19 83 ARG B O 1
ATOM 3695 N N . LYS B 1 84 ? -8.617 -27.906 -7 1 97.69 84 LYS B N 1
ATOM 3696 C CA . LYS B 1 84 ? -7.18 -27.75 -6.777 1 97.69 84 LYS B CA 1
ATOM 3697 C C . LYS B 1 84 ? -6.68 -26.422 -7.352 1 97.69 84 LYS B C 1
ATOM 3699 O O . LYS B 1 84 ? -7.227 -25.922 -8.336 1 97.69 84 LYS B O 1
ATOM 3704 N N . VAL B 1 85 ? -5.699 -25.859 -6.695 1 98.38 85 VAL B N 1
ATOM 3705 C CA . VAL B 1 85 ? -5.004 -24.672 -7.176 1 98.38 85 VAL B CA 1
ATOM 3706 C C . VAL B 1 85 ? -3.582 -25.031 -7.598 1 98.38 85 VAL B C 1
ATOM 3708 O O . VAL B 1 85 ? -2.787 -25.5 -6.777 1 98.38 85 VAL B O 1
ATOM 3711 N N . PHE B 1 86 ? -3.27 -24.844 -8.906 1 98.69 86 PHE B N 1
ATOM 3712 C CA . PHE B 1 86 ? -1.944 -25.094 -9.461 1 98.69 86 PHE B CA 1
ATOM 3713 C C . PHE B 1 86 ? -1.204 -23.781 -9.695 1 98.69 86 PHE B C 1
ATOM 3715 O O . PHE B 1 86 ? -1.764 -22.828 -10.25 1 98.69 86 PHE B O 1
ATOM 3722 N N . ASP B 1 87 ? -0.04 -23.703 -9.234 1 98.5 87 ASP B N 1
ATOM 3723 C CA . ASP B 1 87 ? 0.856 -22.562 -9.461 1 98.5 87 ASP B CA 1
ATOM 3724 C C . ASP B 1 87 ? 1.927 -22.922 -10.492 1 98.5 87 ASP B C 1
ATOM 3726 O O . ASP B 1 87 ? 2.822 -23.719 -10.219 1 98.5 87 ASP B O 1
ATOM 3730 N N . LEU B 1 88 ? 1.839 -22.266 -11.68 1 98.06 88 LEU B N 1
ATOM 3731 C CA . LEU B 1 88 ? 2.73 -22.578 -12.789 1 98.06 88 LEU B CA 1
ATOM 3732 C C . LEU B 1 88 ? 3.83 -21.531 -12.914 1 98.06 88 LEU B C 1
ATOM 3734 O O . LEU B 1 88 ? 3.545 -20.344 -13.062 1 98.06 88 LEU B O 1
ATOM 3738 N N . LEU B 1 89 ? 5.027 -22 -12.875 1 94.75 89 LEU B N 1
ATOM 3739 C CA . LEU B 1 89 ? 6.086 -21.016 -13.031 1 94.75 89 LEU B CA 1
ATOM 3740 C C . LEU B 1 89 ? 7.289 -21.609 -13.75 1 94.75 89 LEU B C 1
ATOM 3742 O O . LEU B 1 89 ? 7.516 -22.812 -13.688 1 94.75 89 LEU B O 1
ATOM 3746 N N . LEU B 1 90 ? 7.961 -20.688 -14.438 1 91.5 90 LEU B N 1
ATOM 3747 C CA . LEU B 1 90 ? 9.273 -20.969 -15.016 1 91.5 90 LEU B CA 1
ATOM 3748 C C . LEU B 1 90 ? 10.383 -20.453 -14.094 1 91.5 90 LEU B C 1
ATOM 3750 O O . LEU B 1 90 ? 10.258 -19.391 -13.5 1 91.5 90 LEU B O 1
ATOM 3754 N N . ILE B 1 91 ? 11.375 -21.297 -13.906 1 91.31 91 ILE B N 1
ATOM 3755 C CA . ILE B 1 91 ? 12.453 -20.875 -13.016 1 91.31 91 ILE B CA 1
ATOM 3756 C C . ILE B 1 91 ? 13.789 -20.922 -13.758 1 91.31 91 ILE B C 1
ATOM 3758 O O . ILE B 1 91 ? 14.008 -21.797 -14.594 1 91.31 91 ILE B O 1
ATOM 3762 N N . ASN B 1 92 ? 14.531 -20 -13.516 1 84.44 92 ASN B N 1
ATOM 3763 C CA . ASN B 1 92 ? 15.898 -19.984 -14.016 1 84.44 92 ASN B CA 1
ATOM 3764 C C . ASN B 1 92 ? 16.906 -20.062 -12.875 1 84.44 92 ASN B C 1
ATOM 3766 O O . ASN B 1 92 ? 17.312 -21.156 -12.469 1 84.44 92 ASN B O 1
ATOM 3770 N N . THR B 1 93 ? 17.25 -18.953 -12.266 1 86.81 93 THR B N 1
ATOM 3771 C CA . THR B 1 93 ? 18.297 -18.953 -11.25 1 86.81 93 THR B CA 1
ATOM 3772 C C . THR B 1 93 ? 17.75 -18.469 -9.914 1 86.81 93 THR B C 1
ATOM 3774 O O . THR B 1 93 ? 18.469 -18.469 -8.906 1 86.81 93 THR B O 1
ATOM 3777 N N . GLU B 1 94 ? 16.531 -18.141 -9.828 1 91.44 94 GLU B N 1
ATOM 3778 C CA . GLU B 1 94 ? 16.031 -17.391 -8.695 1 91.44 94 GLU B CA 1
ATOM 3779 C C . GLU B 1 94 ? 15.531 -18.312 -7.582 1 91.44 94 GLU B C 1
ATOM 3781 O O . GLU B 1 94 ? 14.383 -18.219 -7.156 1 91.44 94 GLU B O 1
ATOM 3786 N N . LEU B 1 95 ? 16.438 -19.016 -6.984 1 94.69 95 LEU B N 1
ATOM 3787 C CA . LEU B 1 95 ? 16.078 -20.047 -6 1 94.69 95 LEU B CA 1
ATOM 3788 C C . LEU B 1 95 ? 15.562 -19.391 -4.719 1 94.69 95 LEU B C 1
ATOM 3790 O O . LEU B 1 95 ? 14.625 -19.906 -4.098 1 94.69 95 LEU B O 1
ATOM 3794 N N . GLU B 1 96 ? 16.141 -18.297 -4.301 1 95.62 96 GLU B N 1
ATOM 3795 C CA . GLU B 1 96 ? 15.688 -17.625 -3.078 1 95.62 96 GLU B CA 1
ATOM 3796 C C . GLU B 1 96 ? 14.273 -17.078 -3.234 1 95.62 96 GLU B C 1
ATOM 3798 O O . GLU B 1 96 ? 13.453 -17.188 -2.316 1 95.62 96 GLU B O 1
ATOM 3803 N N . MET B 1 97 ? 14.039 -16.531 -4.383 1 96.81 97 MET B N 1
ATOM 3804 C CA . MET B 1 97 ? 12.695 -16.016 -4.629 1 96.81 97 MET B CA 1
ATOM 3805 C C . MET B 1 97 ? 11.688 -17.156 -4.727 1 96.81 97 MET B C 1
ATOM 3807 O O . MET B 1 97 ? 10.539 -17.016 -4.305 1 96.81 97 MET B O 1
ATOM 3811 N N . LEU B 1 98 ? 12.141 -18.281 -5.312 1 97.44 98 LEU B N 1
ATOM 3812 C CA . LEU B 1 98 ? 11.281 -19.453 -5.344 1 97.44 98 LEU B CA 1
ATOM 3813 C C . LEU B 1 98 ? 10.914 -19.906 -3.934 1 97.44 98 LEU B C 1
ATOM 3815 O O . LEU B 1 98 ? 9.766 -20.266 -3.668 1 97.44 98 LEU B O 1
ATOM 3819 N N . GLU B 1 99 ? 11.875 -19.891 -3.088 1 97.44 99 GLU B N 1
ATOM 3820 C CA . GLU B 1 99 ? 11.609 -20.25 -1.696 1 97.44 99 GLU B CA 1
ATOM 3821 C C . GLU B 1 99 ? 10.57 -19.312 -1.082 1 97.44 99 GLU B C 1
ATOM 3823 O O . GLU B 1 99 ? 9.633 -19.766 -0.42 1 97.44 99 GLU B O 1
ATOM 3828 N N . VAL B 1 100 ? 10.773 -18.016 -1.255 1 98.06 100 VAL B N 1
ATOM 3829 C CA . VAL B 1 100 ? 9.828 -17.031 -0.731 1 98.06 100 VAL B CA 1
ATOM 3830 C C . VAL B 1 100 ? 8.43 -17.312 -1.269 1 98.06 100 VAL B C 1
ATOM 3832 O O . VAL B 1 100 ? 7.457 -17.328 -0.511 1 98.06 100 VAL B O 1
ATOM 3835 N N . ARG B 1 101 ? 8.398 -17.562 -2.576 1 98.12 101 ARG B N 1
ATOM 3836 C CA . ARG B 1 101 ? 7.117 -17.828 -3.232 1 98.12 101 ARG B CA 1
ATOM 3837 C C . ARG B 1 101 ? 6.441 -19.062 -2.648 1 98.12 101 ARG B C 1
ATOM 3839 O O . ARG B 1 101 ? 5.262 -19.016 -2.285 1 98.12 101 ARG B O 1
ATOM 3846 N N . MET B 1 102 ? 7.152 -2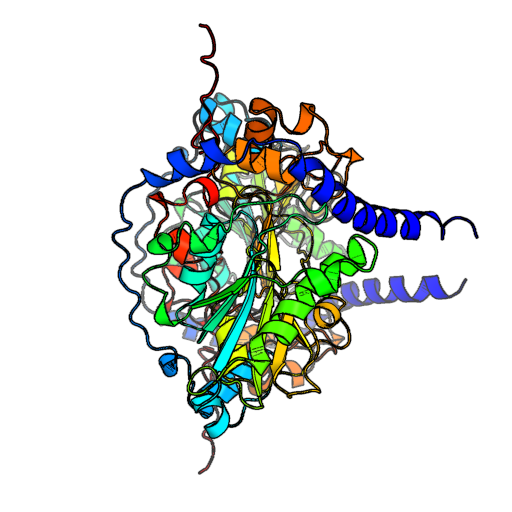0.141 -2.588 1 97.56 102 MET B N 1
ATOM 3847 C CA . MET B 1 102 ? 6.578 -21.391 -2.104 1 97.56 102 MET B CA 1
ATOM 3848 C C . MET B 1 102 ? 6.184 -21.266 -0.634 1 97.56 102 MET B C 1
ATOM 3850 O O . MET B 1 102 ? 5.105 -21.719 -0.239 1 97.56 102 MET B O 1
ATOM 3854 N N . GLY B 1 103 ? 7.07 -20.672 0.147 1 97.44 103 GLY B N 1
ATOM 3855 C CA . GLY B 1 103 ? 6.73 -20.469 1.545 1 97.44 103 GLY B CA 1
ATOM 3856 C C . GLY B 1 103 ? 5.477 -19.625 1.735 1 97.44 103 GLY B C 1
ATOM 3857 O O . GLY B 1 103 ? 4.66 -19.922 2.611 1 97.44 103 GLY B O 1
ATOM 3858 N N . GLN B 1 104 ? 5.344 -18.641 0.959 1 97.75 104 GLN B N 1
ATOM 3859 C CA . GLN B 1 104 ? 4.227 -17.703 1.067 1 97.75 104 GLN B CA 1
ATOM 3860 C C . GLN B 1 104 ? 2.928 -18.344 0.58 1 97.75 104 GLN B C 1
ATOM 3862 O O . GLN B 1 104 ? 1.869 -18.125 1.177 1 97.75 104 GLN B O 1
ATOM 3867 N N . MET B 1 105 ? 3 -19.156 -0.477 1 98.06 105 MET B N 1
ATOM 3868 C CA . MET B 1 105 ? 1.791 -19.578 -1.182 1 98.06 105 MET B CA 1
ATOM 3869 C C . MET B 1 105 ? 1.384 -21 -0.776 1 98.06 105 MET B C 1
ATOM 3871 O O . MET B 1 105 ? 0.254 -21.422 -1.028 1 98.06 105 MET B O 1
ATOM 3875 N N . ALA B 1 106 ? 2.234 -21.766 -0.128 1 97.31 106 ALA B N 1
ATOM 3876 C CA . ALA B 1 106 ? 2.059 -23.188 0.116 1 97.31 106 ALA B CA 1
ATOM 3877 C C . ALA B 1 106 ? 0.734 -23.469 0.822 1 97.31 106 ALA B C 1
ATOM 3879 O O . ALA B 1 106 ? 0.037 -24.422 0.491 1 97.31 106 ALA B O 1
ATOM 3880 N N . PRO B 1 107 ? 0.328 -22.609 1.8 1 96.06 107 PRO B N 1
ATOM 3881 C CA . PRO B 1 107 ? -0.939 -22.906 2.473 1 96.06 107 PRO B CA 1
ATOM 3882 C C . PRO B 1 107 ? -2.141 -22.797 1.535 1 96.06 107 PRO B C 1
ATOM 3884 O O . PRO B 1 107 ? -3.215 -23.328 1.847 1 96.06 107 PRO B O 1
ATOM 3887 N N . TYR B 1 108 ? -1.984 -22.234 0.398 1 97.06 108 TYR B N 1
ATOM 3888 C CA . TYR B 1 108 ? -3.143 -21.906 -0.422 1 97.06 108 TYR B CA 1
ATOM 3889 C C . TYR B 1 108 ? -3.092 -22.625 -1.76 1 97.06 108 TYR B C 1
ATOM 3891 O O . TYR B 1 108 ? -4.047 -22.578 -2.539 1 97.06 108 TYR B O 1
ATOM 3899 N N . VAL B 1 109 ? -1.999 -23.281 -2.029 1 97.5 109 VAL B N 1
ATOM 3900 C CA . VAL B 1 109 ? -1.771 -23.938 -3.316 1 97.5 109 VAL B CA 1
ATOM 3901 C C . VAL B 1 109 ? -1.655 -25.438 -3.117 1 97.5 109 VAL B C 1
ATOM 3903 O O . VAL B 1 109 ? -1.067 -25.906 -2.137 1 97.5 109 VAL B O 1
ATOM 3906 N N . ASP B 1 110 ? -2.184 -26.219 -4.055 1 97.56 110 ASP B N 1
ATOM 3907 C CA . ASP B 1 110 ? -2.109 -27.672 -3.971 1 97.56 110 ASP B CA 1
ATOM 3908 C C . ASP B 1 110 ? -0.833 -28.188 -4.625 1 97.56 110 ASP B C 1
ATOM 3910 O O . ASP B 1 110 ? -0.164 -29.078 -4.082 1 97.56 110 ASP B O 1
ATOM 3914 N N . TYR B 1 111 ? -0.521 -27.609 -5.758 1 98.19 111 TYR B N 1
ATOM 3915 C CA . TYR B 1 111 ? 0.681 -28.062 -6.453 1 98.19 111 TYR B CA 1
ATOM 3916 C C . TYR B 1 111 ? 1.422 -26.891 -7.078 1 98.19 111 TYR B C 1
ATOM 3918 O O . TYR B 1 111 ? 0.804 -26 -7.672 1 98.19 111 TYR B O 1
ATOM 3926 N N . PHE B 1 112 ? 2.703 -26.891 -6.863 1 98.38 112 PHE B N 1
ATOM 3927 C CA . PHE B 1 112 ? 3.611 -26.016 -7.594 1 98.38 112 PHE B CA 1
ATOM 3928 C C . PHE B 1 112 ? 4.176 -26.719 -8.82 1 98.38 112 PHE B C 1
ATOM 3930 O O . PHE B 1 112 ? 4.953 -27.672 -8.695 1 98.38 112 PHE B O 1
ATOM 3937 N N . VAL B 1 113 ? 3.758 -26.234 -9.992 1 98.19 113 VAL B N 1
ATOM 3938 C CA . VAL B 1 113 ? 4.285 -26.781 -11.242 1 98.19 113 VAL B CA 1
ATOM 3939 C C . VAL B 1 113 ? 5.48 -25.938 -11.703 1 98.19 113 VAL B C 1
ATOM 3941 O O . VAL B 1 113 ? 5.312 -24.812 -12.188 1 98.19 113 VAL B O 1
ATOM 3944 N N . ILE B 1 114 ? 6.637 -26.516 -11.578 1 97.19 114 ILE B N 1
ATOM 3945 C CA . ILE B 1 114 ? 7.883 -25.781 -11.789 1 97.19 114 ILE B CA 1
ATOM 3946 C C . ILE B 1 114 ? 8.625 -26.359 -12.992 1 97.19 114 ILE B C 1
ATOM 3948 O O . ILE B 1 114 ? 8.984 -27.547 -12.992 1 97.19 114 ILE B O 1
ATOM 3952 N N . LEU B 1 115 ? 8.789 -25.531 -14.008 1 94.31 115 LEU B N 1
ATOM 3953 C CA . LEU B 1 115 ? 9.531 -25.953 -15.188 1 94.31 115 LEU B CA 1
ATOM 3954 C C . LEU B 1 115 ? 10.906 -25.281 -15.227 1 94.31 115 LEU B C 1
ATOM 3956 O O . LEU B 1 115 ? 11.023 -24.078 -14.969 1 94.31 115 LEU B O 1
ATOM 3960 N N . GLU B 1 116 ? 11.922 -26.016 -15.422 1 92.12 116 GLU B N 1
ATOM 3961 C CA . GLU B 1 116 ? 13.273 -25.516 -15.625 1 92.12 116 GLU B CA 1
ATOM 3962 C C . GLU B 1 116 ? 13.898 -26.094 -16.891 1 92.12 116 GLU B C 1
ATOM 3964 O O . GLU B 1 116 ? 13.453 -27.125 -17.391 1 92.12 116 GLU B O 1
ATOM 3969 N N . SER B 1 117 ? 14.727 -25.344 -17.406 1 86.12 117 SER B N 1
ATOM 3970 C CA . SER B 1 117 ? 15.406 -25.766 -18.625 1 86.12 117 SER B CA 1
ATOM 3971 C C . SER B 1 117 ? 16.875 -26.109 -18.359 1 86.12 117 SER B C 1
ATOM 3973 O O . SER B 1 117 ? 17.516 -25.453 -17.547 1 86.12 117 SER B O 1
ATOM 3975 N N . ASP B 1 118 ? 17.344 -27.109 -19.109 1 85.12 118 ASP B N 1
ATOM 3976 C CA . ASP B 1 118 ? 18.75 -27.484 -18.969 1 85.12 118 ASP B CA 1
ATOM 3977 C C . ASP B 1 118 ? 19.594 -26.844 -20.078 1 85.12 118 ASP B C 1
ATOM 3979 O O . ASP B 1 118 ? 20.766 -27.188 -20.234 1 85.12 118 ASP B O 1
ATOM 3983 N N . THR B 1 119 ? 18.938 -26.078 -20.859 1 78.5 119 THR B N 1
ATOM 3984 C CA . THR B 1 119 ? 19.656 -25.344 -21.906 1 78.5 119 THR B CA 1
ATOM 3985 C C . THR B 1 119 ? 19.172 -23.891 -21.969 1 78.5 119 THR B C 1
ATOM 3987 O O . THR B 1 119 ? 18.062 -23.578 -21.562 1 78.5 119 THR B O 1
ATOM 3990 N N . THR B 1 120 ? 20.094 -23.031 -22.344 1 72.31 120 THR B N 1
ATOM 3991 C CA . THR B 1 120 ? 19.719 -21.656 -22.594 1 72.31 120 THR B CA 1
ATOM 3992 C C . THR B 1 120 ? 19 -21.531 -23.938 1 72.31 120 THR B C 1
ATOM 3994 O O . THR B 1 120 ? 18.938 -22.5 -24.703 1 72.31 120 THR B O 1
ATOM 3997 N N . PHE B 1 121 ? 18.453 -20.406 -24.234 1 66.12 121 PHE B N 1
ATOM 3998 C CA . PHE B 1 121 ? 17.781 -20.188 -25.516 1 66.12 121 PHE B CA 1
ATOM 3999 C C . PHE B 1 121 ? 18.766 -20.281 -26.672 1 66.12 121 PHE B C 1
ATOM 4001 O O . PHE B 1 121 ? 18.375 -20.531 -27.812 1 66.12 121 PHE B O 1
ATOM 4008 N N . THR B 1 122 ? 20.078 -20.016 -26.312 1 66.12 122 THR B N 1
ATOM 4009 C CA . THR B 1 122 ? 21.125 -20.125 -27.312 1 66.12 122 THR B CA 1
ATOM 4010 C C . THR B 1 122 ? 21.734 -21.531 -27.312 1 66.12 122 THR B C 1
ATOM 4012 O O . THR B 1 122 ? 22.844 -21.734 -27.812 1 66.12 122 THR B O 1
ATOM 4015 N N . ASP B 1 123 ? 21.156 -22.422 -26.641 1 67.56 123 ASP B N 1
ATOM 4016 C CA . ASP B 1 123 ? 21.469 -23.859 -26.688 1 67.56 123 ASP B CA 1
ATOM 4017 C C . ASP B 1 123 ? 22.734 -24.172 -25.891 1 67.56 123 ASP B C 1
ATOM 4019 O O . ASP B 1 123 ? 23.5 -25.078 -26.266 1 67.56 123 ASP B O 1
ATOM 4023 N N . HIS B 1 124 ? 22.969 -23.406 -24.953 1 76.75 124 HIS B N 1
ATOM 4024 C CA . HIS B 1 124 ? 24.047 -23.75 -24.031 1 76.75 124 HIS B CA 1
ATOM 4025 C C . HIS B 1 124 ? 23.5 -24.469 -22.797 1 76.75 124 HIS B C 1
ATOM 4027 O O . HIS B 1 124 ? 22.438 -24.125 -22.281 1 76.75 124 HIS B O 1
ATOM 4033 N N . PRO B 1 125 ? 24.312 -25.469 -22.516 1 81.75 125 PRO B N 1
ATOM 4034 C CA . PRO B 1 125 ? 23.859 -26.188 -21.312 1 81.75 125 PRO B CA 1
ATOM 4035 C C . PRO B 1 125 ? 23.875 -25.328 -20.062 1 81.75 125 PRO B C 1
ATOM 4037 O O . PRO B 1 125 ? 24.75 -24.469 -19.906 1 81.75 125 PRO B O 1
ATOM 4040 N N . LYS B 1 126 ? 22.922 -25.422 -19.234 1 82.38 126 LYS B N 1
ATOM 4041 C CA . LYS B 1 126 ? 22.875 -24.75 -17.938 1 82.38 126 LYS B CA 1
ATOM 404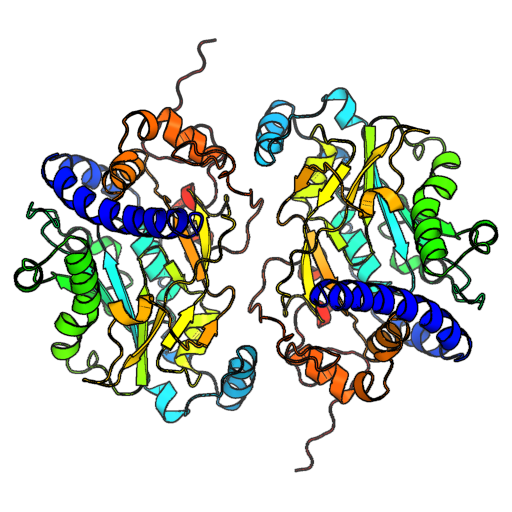2 C C . LYS B 1 126 ? 22.359 -25.703 -16.859 1 82.38 126 LYS B C 1
ATOM 4044 O O . LYS B 1 126 ? 21.641 -26.656 -17.141 1 82.38 126 LYS B O 1
ATOM 4049 N N . PRO B 1 127 ? 22.75 -25.516 -15.641 1 87.06 127 PRO B N 1
ATOM 4050 C CA . PRO B 1 127 ? 22.328 -26.391 -14.539 1 87.06 127 PRO B CA 1
ATOM 4051 C C . PRO B 1 127 ? 20.828 -26.359 -14.32 1 87.06 127 PRO B C 1
ATOM 4053 O O . PRO B 1 127 ? 20.156 -25.375 -14.641 1 87.06 127 PRO B O 1
ATOM 4056 N N . LEU B 1 128 ? 20.359 -27.562 -13.906 1 92.19 128 LEU B N 1
ATOM 4057 C CA . LEU B 1 128 ? 19.016 -27.609 -13.367 1 92.19 128 LEU B CA 1
ATOM 4058 C C . LEU B 1 128 ? 18.984 -27.156 -11.914 1 92.19 128 LEU B C 1
ATOM 4060 O O . LEU B 1 128 ? 19.109 -27.969 -11 1 92.19 128 LEU B O 1
ATOM 4064 N N . TYR B 1 129 ? 18.75 -25.938 -11.727 1 91.5 129 TYR B N 1
ATOM 4065 C CA . TYR B 1 129 ? 18.984 -25.266 -10.453 1 91.5 129 TYR B CA 1
ATOM 4066 C C . TYR B 1 129 ? 18.078 -25.828 -9.367 1 91.5 129 TYR B C 1
ATOM 4068 O O . TYR B 1 129 ? 18.5 -26.031 -8.234 1 91.5 129 TYR B O 1
ATOM 4076 N N . VAL B 1 130 ? 16.812 -26.109 -9.68 1 95 130 VAL B N 1
ATOM 4077 C CA . VAL B 1 130 ? 15.875 -26.594 -8.68 1 95 130 VAL B CA 1
ATOM 4078 C C . VAL B 1 130 ? 16.219 -28.016 -8.289 1 95 130 VAL B C 1
ATOM 4080 O O . VAL B 1 130 ? 16.344 -28.344 -7.105 1 95 130 VAL B O 1
ATOM 4083 N N . GLN B 1 131 ? 16.484 -28.781 -9.305 1 94 131 GLN B N 1
ATOM 4084 C CA . GLN B 1 131 ? 16.812 -30.188 -9.047 1 94 131 GLN B CA 1
ATOM 4085 C C . GLN B 1 131 ? 18.125 -30.312 -8.289 1 94 131 GLN B C 1
ATOM 4087 O O . GLN B 1 131 ? 18.25 -31.188 -7.414 1 94 131 GLN B O 1
ATOM 4092 N N . GLU B 1 132 ? 19.016 -29.5 -8.578 1 94.38 132 GLU B N 1
ATOM 4093 C CA . GLU B 1 132 ? 20.328 -29.547 -7.934 1 94.38 132 GLU B CA 1
ATOM 4094 C C . GLU B 1 132 ? 20.266 -29 -6.516 1 94.38 132 GLU B C 1
ATOM 4096 O O . GLU B 1 132 ? 21.188 -29.203 -5.723 1 94.38 132 GLU B O 1
ATOM 4101 N N . ASN B 1 133 ? 19.234 -28.266 -6.195 1 94.88 133 ASN B N 1
ATOM 4102 C CA . ASN B 1 133 ? 19.047 -27.703 -4.859 1 94.88 133 ASN B CA 1
ATOM 4103 C C . ASN B 1 133 ? 17.734 -28.188 -4.242 1 94.88 133 ASN B C 1
ATOM 4105 O O . ASN B 1 133 ? 17.047 -27.422 -3.559 1 94.88 133 ASN B O 1
ATOM 4109 N N . TRP B 1 134 ? 17.453 -29.391 -4.457 1 95 134 TRP B N 1
ATOM 4110 C CA . TRP B 1 134 ? 16.156 -29.984 -4.113 1 95 134 TRP B CA 1
ATOM 4111 C C . TRP B 1 134 ? 15.898 -29.891 -2.615 1 95 134 TRP B C 1
ATOM 4113 O O . TRP B 1 134 ? 14.766 -29.672 -2.191 1 95 134 TRP B O 1
ATOM 4123 N N . ASP B 1 135 ? 16.891 -29.938 -1.764 1 94.81 135 ASP B N 1
ATOM 4124 C CA . ASP B 1 135 ? 16.766 -29.969 -0.31 1 94.81 135 ASP B CA 1
ATOM 4125 C C . ASP B 1 135 ? 16.297 -28.625 0.24 1 94.81 135 ASP B C 1
ATOM 4127 O O . ASP B 1 135 ? 15.711 -28.562 1.326 1 94.81 135 ASP B O 1
ATOM 4131 N N . LEU B 1 136 ? 16.516 -27.594 -0.52 1 93.5 136 LEU B N 1
ATOM 4132 C CA . LEU B 1 136 ? 16.094 -26.266 -0.11 1 93.5 136 LEU B CA 1
ATOM 4133 C C . LEU B 1 136 ? 14.57 -26.188 -0.011 1 93.5 136 LEU B C 1
ATOM 4135 O O . LEU B 1 136 ? 14.031 -25.344 0.718 1 93.5 136 LEU B O 1
ATOM 4139 N N . PHE B 1 137 ? 14 -27.094 -0.66 1 96.75 137 PHE B N 1
ATOM 4140 C CA . PHE B 1 137 ? 12.547 -27.016 -0.784 1 96.75 137 PHE B CA 1
ATOM 4141 C C . PHE B 1 137 ? 11.875 -28.188 -0.082 1 96.75 137 PHE B C 1
ATOM 4143 O O . PHE B 1 137 ? 10.703 -28.469 -0.331 1 96.75 137 PHE B O 1
ATOM 4150 N N . LYS B 1 138 ? 12.477 -28.812 0.813 1 96.44 138 LYS B N 1
ATOM 4151 C CA . LYS B 1 138 ? 12.055 -30.031 1.483 1 96.44 138 LYS B CA 1
ATOM 4152 C C . LYS B 1 138 ? 10.664 -29.891 2.086 1 96.44 138 LYS B C 1
ATOM 4154 O O . LYS B 1 138 ? 9.828 -30.781 1.96 1 96.44 138 LYS B O 1
ATOM 4159 N N . PRO B 1 139 ? 10.367 -28.734 2.703 1 95.62 139 PRO B N 1
ATOM 4160 C CA . PRO B 1 139 ? 9.055 -28.609 3.338 1 95.62 139 PRO B CA 1
ATOM 4161 C C . PRO B 1 139 ? 7.906 -28.719 2.338 1 95.62 139 PRO B C 1
ATOM 4163 O O . PRO B 1 139 ? 6.77 -29 2.727 1 95.62 139 PRO B O 1
ATOM 4166 N N . TRP B 1 140 ? 8.227 -28.578 1.027 1 97.06 140 TRP B N 1
ATOM 4167 C CA . TRP B 1 140 ? 7.125 -28.469 0.075 1 97.06 140 TRP B CA 1
ATOM 4168 C C . TRP B 1 140 ? 7.246 -29.531 -1.02 1 97.06 140 TRP B C 1
ATOM 4170 O O . TRP B 1 140 ? 6.551 -29.453 -2.037 1 97.06 140 TRP B O 1
ATOM 4180 N N . HIS B 1 141 ? 8.062 -30.562 -0.826 1 97.5 141 HIS B N 1
ATOM 4181 C CA . HIS B 1 141 ? 8.281 -31.594 -1.821 1 97.5 141 HIS B CA 1
ATOM 4182 C C . HIS B 1 141 ? 6.965 -32.25 -2.246 1 97.5 141 HIS B C 1
ATOM 4184 O O . HIS B 1 141 ? 6.762 -32.531 -3.428 1 97.5 141 HIS B O 1
ATOM 4190 N N . ASP B 1 142 ? 6.125 -32.438 -1.322 1 96.19 142 ASP B N 1
ATOM 4191 C CA . ASP B 1 142 ? 4.867 -33.125 -1.576 1 96.19 142 ASP B CA 1
ATOM 4192 C C . ASP B 1 142 ? 3.967 -32.312 -2.504 1 96.19 142 ASP B C 1
ATOM 4194 O O . ASP B 1 142 ? 3.033 -32.875 -3.1 1 96.19 142 ASP B O 1
ATOM 4198 N N . LYS B 1 143 ? 4.262 -31.031 -2.623 1 97.38 143 LYS B N 1
ATOM 4199 C CA . LYS B 1 143 ? 3.439 -30.156 -3.455 1 97.38 143 LYS B CA 1
ATOM 4200 C C . LYS B 1 143 ? 4.156 -29.797 -4.754 1 97.38 143 LYS B C 1
ATOM 4202 O O . LYS B 1 143 ? 3.598 -29.109 -5.609 1 97.38 143 LYS B O 1
ATOM 4207 N N . MET B 1 144 ? 5.328 -30.266 -4.973 1 97.69 144 MET B N 1
ATOM 4208 C CA . MET B 1 144 ? 6.152 -29.828 -6.098 1 97.69 144 MET B CA 1
ATOM 4209 C C . MET B 1 144 ? 6.059 -30.828 -7.254 1 97.69 144 MET B C 1
ATOM 4211 O O . MET B 1 144 ? 6.184 -32.031 -7.047 1 97.69 144 MET B O 1
ATOM 4215 N N . ILE B 1 145 ? 5.742 -30.344 -8.359 1 97.62 145 ILE B N 1
ATOM 4216 C CA . ILE B 1 145 ? 5.844 -31.047 -9.633 1 97.62 145 ILE B CA 1
ATOM 4217 C C . ILE B 1 145 ? 6.906 -30.391 -10.5 1 97.62 145 ILE B C 1
ATOM 4219 O O . ILE B 1 145 ? 6.652 -29.359 -11.125 1 97.62 145 ILE B O 1
ATOM 4223 N N . VAL B 1 146 ? 8.086 -30.984 -10.531 1 96.56 146 VAL B N 1
ATOM 4224 C CA . VAL B 1 146 ? 9.219 -30.391 -11.219 1 96.56 146 VAL B CA 1
ATOM 4225 C C . VAL B 1 146 ? 9.492 -31.141 -12.523 1 96.56 146 VAL B C 1
ATOM 4227 O O . VAL B 1 146 ? 9.57 -32.375 -12.531 1 96.56 146 VAL B O 1
ATOM 4230 N N . ARG B 1 147 ? 9.531 -30.391 -13.625 1 94.81 147 ARG B N 1
ATOM 4231 C CA . ARG B 1 147 ? 9.789 -30.969 -14.945 1 94.81 147 ARG B CA 1
ATOM 4232 C C . ARG B 1 147 ? 10.867 -30.188 -15.68 1 94.81 147 ARG B C 1
ATOM 4234 O O . ARG B 1 147 ? 11.039 -28.984 -15.438 1 94.81 147 ARG B O 1
ATOM 4241 N N . THR B 1 148 ? 11.586 -30.891 -16.516 1 92.44 148 THR B N 1
ATOM 4242 C CA . THR B 1 148 ? 12.516 -30.234 -17.438 1 92.44 148 THR B CA 1
ATOM 4243 C C . THR B 1 148 ? 11.852 -29.953 -18.781 1 92.44 148 THR B C 1
ATOM 4245 O O . THR B 1 148 ? 11.234 -30.844 -19.375 1 92.44 148 THR B O 1
ATOM 4248 N N . ILE B 1 149 ? 11.961 -28.719 -19.156 1 88.38 149 ILE B N 1
ATOM 4249 C CA . ILE B 1 149 ? 11.336 -28.328 -20.406 1 88.38 149 ILE B CA 1
ATOM 4250 C C . ILE B 1 149 ? 11.977 -29.094 -21.562 1 88.38 149 ILE B C 1
ATOM 4252 O O . ILE B 1 149 ? 13.195 -29.266 -21.609 1 88.38 149 ILE B O 1
ATOM 4256 N N . ASP B 1 150 ? 11.164 -29.594 -22.438 1 81.69 150 ASP B N 1
ATOM 4257 C CA . ASP B 1 150 ? 11.641 -30.172 -23.688 1 81.69 150 ASP B CA 1
ATOM 4258 C C . ASP B 1 150 ? 11.812 -29.078 -24.75 1 81.69 150 ASP B C 1
ATOM 4260 O O . ASP B 1 150 ? 10.82 -28.547 -25.266 1 81.69 150 ASP B O 1
ATOM 4264 N N . LEU B 1 151 ? 12.953 -28.766 -25.016 1 74.38 151 LEU B N 1
ATOM 4265 C CA . LEU B 1 151 ? 13.234 -27.609 -25.859 1 74.38 151 LEU B CA 1
ATOM 4266 C C . LEU B 1 151 ? 13.18 -28 -27.344 1 74.38 151 LEU B C 1
ATOM 4268 O O . LEU B 1 151 ? 13.258 -27.125 -28.203 1 74.38 151 LEU B O 1
ATOM 4272 N N . GLU B 1 152 ? 13.156 -29.25 -27.609 1 69.25 152 GLU B N 1
ATOM 4273 C CA . GLU B 1 152 ? 13.125 -29.656 -29.016 1 69.25 152 GLU B CA 1
ATOM 4274 C C . GLU B 1 152 ? 11.977 -28.969 -29.75 1 69.25 152 GLU B C 1
ATOM 4276 O O . GLU B 1 152 ? 12.125 -28.562 -30.906 1 69.25 152 GLU B O 1
ATOM 4281 N N . GLU B 1 153 ? 10.992 -28.859 -29.078 1 63.75 153 GLU B N 1
ATOM 4282 C CA . GLU B 1 153 ? 9.828 -28.25 -29.719 1 63.75 153 GLU B CA 1
ATOM 4283 C C . GLU B 1 153 ? 9.977 -26.719 -29.797 1 63.75 153 GLU B C 1
ATOM 4285 O O . GLU B 1 153 ? 9.273 -26.062 -30.562 1 63.75 153 GLU B O 1
ATOM 4290 N N . LEU B 1 154 ? 10.945 -26.203 -29.047 1 64.62 154 LEU B N 1
ATOM 4291 C CA . LEU B 1 154 ? 11.094 -24.75 -28.922 1 64.62 154 LEU B CA 1
ATOM 4292 C C . LEU B 1 154 ? 12.102 -24.234 -29.938 1 64.62 154 LEU B C 1
ATOM 4294 O O . LEU B 1 154 ? 12.211 -23.016 -30.141 1 64.62 154 LEU B O 1
ATOM 4298 N N . LYS B 1 155 ? 12.859 -25.094 -30.5 1 63.16 155 LYS B N 1
ATOM 4299 C CA . LYS B 1 155 ? 13.961 -24.719 -31.391 1 63.16 155 LYS B CA 1
ATOM 4300 C C . LYS B 1 155 ? 13.445 -23.953 -32.594 1 63.16 155 LYS B C 1
ATOM 4302 O O . LYS B 1 155 ? 14.18 -23.172 -33.219 1 63.16 155 LYS B O 1
ATOM 4307 N N . ALA B 1 156 ? 12.172 -24.125 -32.906 1 58.97 156 ALA B N 1
ATOM 4308 C CA . ALA B 1 156 ? 11.703 -23.422 -34.094 1 58.97 156 ALA B CA 1
ATOM 4309 C C . ALA B 1 156 ? 11.117 -22.062 -33.719 1 58.97 156 ALA B C 1
ATOM 4311 O O . ALA B 1 156 ? 10.281 -21.953 -32.812 1 58.97 156 ALA B O 1
ATOM 4312 N N . GLY B 1 157 ? 11.961 -20.875 -34.062 1 61.44 157 GLY B N 1
ATOM 4313 C CA . GLY B 1 157 ? 11.352 -19.547 -34 1 61.44 157 GLY B CA 1
ATOM 4314 C C . GLY B 1 157 ? 12.219 -18.547 -33.25 1 61.44 157 GLY B C 1
ATOM 4315 O O . GLY B 1 157 ? 13.297 -18.875 -32.781 1 61.44 157 GLY B O 1
ATOM 4316 N N . GLY B 1 158 ? 11.898 -17.297 -33.281 1 61.69 158 GLY B N 1
ATOM 4317 C CA . GLY B 1 158 ? 12.586 -16.188 -32.656 1 61.69 158 GLY B CA 1
ATOM 4318 C C . GLY B 1 158 ? 12.477 -16.188 -31.141 1 61.69 158 GLY B C 1
ATOM 4319 O O . GLY B 1 158 ? 11.844 -17.078 -30.562 1 61.69 158 GLY B O 1
ATOM 4320 N N . THR B 1 159 ? 13.297 -15.406 -30.406 1 61.72 159 THR B N 1
ATOM 4321 C CA . THR B 1 159 ? 13.375 -15.305 -28.953 1 61.72 159 THR B CA 1
ATOM 4322 C C . THR B 1 159 ? 11.977 -15.219 -28.344 1 61.72 159 THR B C 1
ATOM 4324 O O . THR B 1 159 ? 11.68 -15.914 -27.359 1 61.72 159 THR B O 1
ATOM 4327 N N . TRP B 1 160 ? 11.133 -14.484 -28.969 1 64.38 160 TRP B N 1
ATOM 4328 C CA . TRP B 1 160 ? 9.781 -14.305 -28.438 1 64.38 160 TRP B CA 1
ATOM 4329 C C . TRP B 1 160 ? 8.969 -15.586 -28.609 1 64.38 160 TRP B C 1
ATOM 4331 O O . TRP B 1 160 ? 8.172 -15.938 -27.734 1 64.38 160 TRP B O 1
ATOM 4341 N N . ASP B 1 161 ? 9.211 -16.141 -29.688 1 72.44 161 ASP B N 1
ATOM 4342 C CA . ASP B 1 161 ? 8.539 -17.422 -29.922 1 72.44 161 ASP B CA 1
ATOM 4343 C C . ASP B 1 161 ? 8.953 -18.453 -28.891 1 72.44 161 ASP B C 1
ATOM 4345 O O . ASP B 1 161 ? 8.125 -19.234 -28.422 1 72.44 161 ASP B O 1
ATOM 4349 N N . ARG B 1 162 ? 10.156 -18.312 -28.484 1 74.31 162 ARG B N 1
ATOM 4350 C CA . ARG B 1 162 ? 10.672 -19.266 -27.516 1 74.31 162 ARG B CA 1
ATOM 4351 C C . ARG B 1 162 ? 10.094 -18.984 -26.125 1 74.31 162 ARG B C 1
ATOM 4353 O O . ARG B 1 162 ? 9.758 -19.922 -25.391 1 74.31 162 ARG B O 1
ATOM 4360 N N . GLU B 1 163 ? 10.016 -17.719 -25.844 1 75.06 163 GLU B N 1
ATOM 4361 C CA . GLU B 1 163 ? 9.406 -17.344 -24.562 1 75.06 163 GLU B CA 1
ATOM 4362 C C . GLU B 1 163 ? 7.961 -17.828 -24.484 1 75.06 163 GLU B C 1
ATOM 4364 O O . GLU B 1 163 ? 7.543 -18.391 -23.469 1 75.06 163 GLU B O 1
ATOM 4369 N N . ALA B 1 164 ? 7.281 -17.594 -25.547 1 82.38 164 ALA B N 1
ATOM 4370 C CA . ALA B 1 164 ? 5.887 -18.016 -25.594 1 82.38 164 ALA B CA 1
ATOM 4371 C C . ALA B 1 164 ? 5.766 -19.547 -25.469 1 82.38 164 ALA B C 1
ATOM 4373 O O . ALA B 1 164 ? 4.926 -20.047 -24.719 1 82.38 164 ALA B O 1
ATOM 4374 N N . LYS B 1 165 ? 6.598 -20.203 -26.156 1 83.62 165 LYS B N 1
ATOM 4375 C CA . LYS B 1 165 ? 6.578 -21.672 -26.125 1 83.62 165 LYS B CA 1
ATOM 4376 C C . LYS B 1 165 ? 6.957 -22.188 -24.75 1 83.62 165 LYS B C 1
ATOM 4378 O O . LYS B 1 165 ? 6.402 -23.188 -24.281 1 83.62 165 LYS B O 1
ATOM 4383 N N . SER B 1 166 ? 7.879 -21.484 -24.172 1 85.5 166 SER B N 1
ATOM 4384 C CA . SER B 1 166 ? 8.289 -21.891 -22.828 1 85.5 166 SER B CA 1
ATOM 4385 C C . SER B 1 166 ? 7.148 -21.719 -21.828 1 85.5 166 SER B C 1
ATOM 4387 O O . SER B 1 166 ? 6.934 -22.578 -20.969 1 85.5 166 SER B O 1
ATOM 4389 N N . ARG B 1 167 ? 6.449 -20.672 -21.969 1 89.5 167 ARG B N 1
ATOM 4390 C CA . ARG B 1 167 ? 5.32 -20.422 -21.078 1 89.5 167 ARG B CA 1
ATOM 4391 C C . ARG B 1 167 ? 4.223 -21.469 -21.297 1 89.5 167 ARG B C 1
ATOM 4393 O O . ARG B 1 167 ? 3.648 -21.984 -20.328 1 89.5 167 ARG B O 1
ATOM 4400 N N . ASN B 1 168 ? 3.959 -21.734 -22.547 1 93.19 168 ASN B N 1
ATOM 4401 C CA . ASN B 1 168 ? 2.91 -22.703 -22.844 1 93.19 168 ASN B CA 1
ATOM 4402 C C . ASN B 1 168 ? 3.305 -24.109 -22.422 1 93.19 168 ASN B C 1
ATOM 4404 O O . ASN B 1 168 ? 2.443 -24.938 -22.109 1 93.19 168 ASN B O 1
ATOM 4408 N N . ALA B 1 169 ? 4.594 -24.359 -22.375 1 92.69 169 ALA B N 1
ATOM 4409 C CA . ALA B 1 169 ? 5.102 -25.672 -22 1 92.69 169 ALA B CA 1
ATOM 4410 C C . ALA B 1 169 ? 4.684 -26.031 -20.578 1 92.69 169 ALA B C 1
ATOM 4412 O O . ALA B 1 169 ? 4.504 -27.203 -20.266 1 92.69 169 ALA B O 1
ATOM 4413 N N . MET B 1 170 ? 4.492 -25.031 -19.734 1 93.69 170 MET B N 1
ATOM 4414 C CA . MET B 1 170 ? 4.078 -25.281 -18.359 1 93.69 170 MET B CA 1
ATOM 4415 C C . MET B 1 170 ? 2.762 -26.047 -18.312 1 93.69 170 MET B C 1
ATOM 4417 O O . MET B 1 170 ? 2.525 -26.828 -17.391 1 93.69 170 MET B O 1
ATOM 4421 N N . TYR B 1 171 ? 1.982 -25.797 -19.297 1 96.06 171 TYR B N 1
ATOM 4422 C CA . TYR B 1 171 ? 0.699 -26.484 -19.391 1 96.06 171 TYR B CA 1
ATOM 4423 C C . TYR B 1 171 ? 0.791 -27.688 -20.328 1 96.06 171 TYR B C 1
ATOM 4425 O O . TYR B 1 171 ? 0.512 -28.812 -19.922 1 96.06 171 TYR B O 1
ATOM 4433 N N . GLU B 1 172 ? 1.295 -27.5 -21.531 1 94.62 172 GLU B N 1
ATOM 4434 C CA . GLU B 1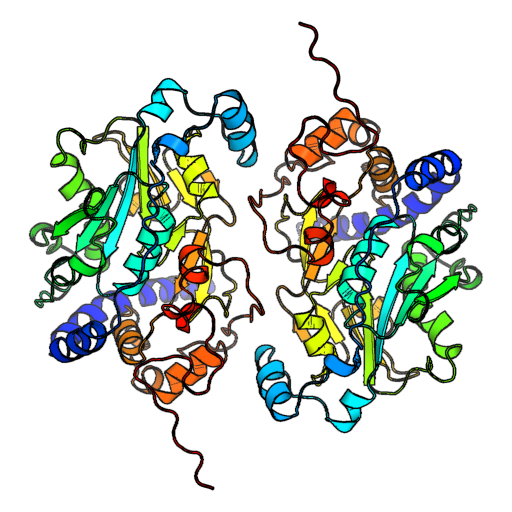 172 ? 1.226 -28.469 -22.609 1 94.62 172 GLU B CA 1
ATOM 4435 C C . GLU B 1 172 ? 2.109 -29.688 -22.312 1 94.62 172 GLU B C 1
ATOM 4437 O O . GLU B 1 172 ? 1.777 -30.812 -22.688 1 94.62 172 GLU B O 1
ATOM 4442 N N . GLN B 1 173 ? 3.16 -29.422 -21.641 1 93.38 173 GLN B N 1
ATOM 4443 C CA . GLN B 1 173 ? 4.094 -30.531 -21.422 1 93.38 173 GLN B CA 1
ATOM 4444 C C . GLN B 1 173 ? 3.877 -31.156 -20.047 1 93.38 173 GLN B C 1
ATOM 4446 O O . GLN B 1 173 ? 4.438 -32.219 -19.75 1 93.38 173 GLN B O 1
ATOM 4451 N N . VAL B 1 174 ? 3.074 -30.578 -19.234 1 95.81 174 VAL B N 1
ATOM 4452 C CA . VAL B 1 174 ? 2.992 -31.062 -17.875 1 95.81 174 VAL B CA 1
ATOM 4453 C C . VAL B 1 174 ? 1.607 -31.656 -17.609 1 95.81 174 VAL B C 1
ATOM 4455 O O . VAL B 1 174 ? 1.483 -32.812 -17.203 1 95.81 174 VAL B O 1
ATOM 4458 N N . PHE B 1 175 ? 0.589 -31.016 -17.922 1 96.69 175 PHE B N 1
ATOM 4459 C CA . PHE B 1 175 ? -0.747 -31.344 -17.438 1 96.69 175 PHE B CA 1
ATOM 4460 C C . PHE B 1 175 ? -1.229 -32.656 -18.047 1 96.69 175 PHE B C 1
ATOM 4462 O O . PHE B 1 175 ? -1.862 -33.469 -17.359 1 96.69 175 PHE B O 1
ATOM 4469 N N . PRO B 1 176 ? -0.894 -32.938 -19.359 1 94.75 176 PRO B N 1
ATOM 4470 C CA . PRO B 1 176 ? -1.307 -34.25 -19.906 1 94.75 176 PRO B CA 1
ATOM 4471 C C . PRO B 1 176 ? -0.651 -35.406 -19.188 1 94.75 176 PRO B C 1
ATOM 4473 O O . PRO B 1 176 ? -1.123 -36.562 -19.297 1 94.75 176 PRO B O 1
ATOM 4476 N N . THR B 1 177 ? 0.421 -35.156 -18.469 1 95.06 177 THR B N 1
ATOM 4477 C CA . THR B 1 177 ? 1.171 -36.25 -17.828 1 95.06 177 THR B CA 1
ATOM 4478 C C . THR B 1 177 ? 0.722 -36.438 -16.375 1 95.06 177 THR B C 1
ATOM 4480 O O . THR B 1 177 ? 1.135 -37.375 -15.719 1 95.06 177 THR B O 1
ATOM 4483 N N . LEU B 1 178 ? -0.017 -35.5 -15.844 1 96.94 178 LEU B N 1
ATOM 4484 C CA . LEU B 1 178 ? -0.448 -35.562 -14.453 1 96.94 178 LEU B CA 1
ATOM 4485 C C . LEU B 1 178 ? -1.537 -36.625 -14.266 1 96.94 178 LEU B C 1
ATOM 4487 O O . LEU B 1 178 ? -2.559 -36.594 -14.953 1 96.94 178 LEU B O 1
ATOM 4491 N N . VAL B 1 179 ? -1.297 -37.594 -13.297 1 95.69 179 VAL B N 1
ATOM 4492 C CA . VAL B 1 179 ? -2.227 -38.688 -13.07 1 95.69 179 VAL B CA 1
ATOM 4493 C C . VAL B 1 179 ? -2.629 -38.75 -11.602 1 95.69 179 VAL B C 1
ATOM 4495 O O . VAL B 1 179 ? -2.053 -38.031 -10.766 1 95.69 179 VAL B O 1
ATOM 4498 N N . ASP B 1 180 ? -3.656 -39.438 -11.289 1 95.19 180 ASP B N 1
ATOM 4499 C CA . ASP B 1 180 ? -4.141 -39.688 -9.938 1 95.19 180 ASP B CA 1
ATOM 4500 C C . ASP B 1 180 ? -4.41 -38.375 -9.195 1 95.19 180 ASP B C 1
ATOM 4502 O O . ASP B 1 180 ? -5.094 -37.5 -9.711 1 95.19 180 ASP B O 1
ATOM 4506 N N . GLU B 1 181 ? -3.768 -38.219 -8.016 1 94.06 181 GLU B N 1
ATOM 4507 C CA . GLU B 1 181 ? -4.055 -37.062 -7.16 1 94.06 181 GLU B CA 1
ATOM 4508 C C . GLU B 1 181 ? -3.605 -35.781 -7.816 1 94.06 181 GLU B C 1
ATOM 4510 O O . GLU B 1 181 ? -4.141 -34.719 -7.516 1 94.06 181 GLU B O 1
ATOM 4515 N N . GLN B 1 182 ? -2.744 -35.906 -8.781 1 96.44 182 GLN B N 1
ATOM 4516 C CA . GLN B 1 182 ? -2.188 -34.688 -9.406 1 96.44 182 GLN B CA 1
ATOM 4517 C C . GLN B 1 182 ? -2.949 -34.344 -10.68 1 96.44 182 GLN B C 1
ATOM 4519 O O . GLN B 1 182 ? -2.75 -33.25 -11.242 1 96.44 182 GLN B O 1
ATOM 4524 N N . ALA B 1 183 ? -3.805 -35.25 -11.094 1 97.19 183 ALA B N 1
ATOM 4525 C CA . ALA B 1 183 ? -4.555 -34.969 -12.32 1 97.19 183 ALA B CA 1
ATOM 4526 C C . ALA B 1 183 ? -5.449 -33.75 -12.148 1 97.19 183 ALA B C 1
ATOM 4528 O O . ALA B 1 183 ? -6.133 -33.594 -11.133 1 97.19 183 ALA B O 1
ATOM 4529 N N . ALA B 1 184 ? -5.426 -32.938 -13.125 1 97.19 184 ALA B N 1
ATOM 4530 C CA . ALA B 1 184 ? -6.285 -31.734 -13.078 1 97.19 184 ALA B CA 1
ATOM 4531 C C . ALA B 1 184 ? -7.73 -32.094 -13.398 1 97.19 184 ALA B C 1
ATOM 4533 O O . ALA B 1 184 ? -7.988 -33 -14.195 1 97.19 184 ALA B O 1
ATOM 4534 N N . ALA B 1 185 ? -8.602 -31.438 -12.781 1 96.88 185 ALA B N 1
ATOM 4535 C CA . ALA B 1 185 ? -10.031 -31.562 -13.031 1 96.88 185 ALA B CA 1
ATOM 4536 C C . ALA B 1 185 ? -10.625 -30.234 -13.516 1 96.88 185 ALA B C 1
ATOM 4538 O O . ALA B 1 185 ? -10.055 -29.172 -13.273 1 96.88 185 ALA B O 1
ATOM 4539 N N . THR B 1 186 ? -11.773 -30.375 -14.227 1 96.75 186 THR B N 1
ATOM 4540 C CA . THR B 1 186 ? -12.461 -29.172 -14.711 1 96.75 186 THR B CA 1
ATOM 4541 C C . THR B 1 186 ? -12.703 -28.188 -13.57 1 96.75 186 THR B C 1
ATOM 4543 O O . THR B 1 186 ? -13.148 -28.594 -12.484 1 96.75 186 THR B O 1
ATOM 4546 N N . ASP B 1 187 ? -12.32 -26.938 -13.727 1 97.19 187 ASP B N 1
ATOM 4547 C CA . ASP B 1 187 ? -12.555 -25.797 -12.836 1 97.19 187 ASP B CA 1
ATOM 4548 C C . ASP B 1 187 ? -11.453 -25.688 -11.781 1 97.19 187 ASP B C 1
ATOM 4550 O O . ASP B 1 187 ? -11.5 -24.828 -10.906 1 97.19 187 ASP B O 1
ATOM 4554 N N . ASP B 1 188 ? -10.422 -26.609 -11.875 1 98.31 188 ASP B N 1
ATOM 4555 C CA . ASP B 1 188 ? -9.227 -26.328 -11.086 1 98.31 188 ASP B CA 1
ATOM 4556 C C . ASP B 1 188 ? -8.609 -24.984 -11.477 1 98.31 188 ASP B C 1
ATOM 4558 O O . ASP B 1 188 ? -8.734 -24.547 -12.617 1 98.31 188 ASP B O 1
ATOM 4562 N N . VAL B 1 189 ? -8.008 -24.312 -10.516 1 98.56 189 VAL B N 1
ATOM 4563 C CA . VAL B 1 189 ? -7.43 -23 -10.75 1 98.56 189 VAL B CA 1
ATOM 4564 C C . VAL B 1 189 ? -5.977 -23.141 -11.195 1 98.56 189 VAL B C 1
ATOM 4566 O O . VAL B 1 189 ? -5.223 -23.922 -10.625 1 98.56 189 VAL B O 1
ATOM 4569 N N . LEU B 1 190 ? -5.586 -22.453 -12.242 1 98.75 190 LEU B N 1
ATOM 4570 C CA . LEU B 1 190 ? -4.207 -22.375 -12.719 1 98.75 190 LEU B CA 1
ATOM 4571 C C . LEU B 1 190 ? -3.678 -20.953 -12.609 1 98.75 190 LEU B C 1
ATOM 4573 O O . LEU B 1 190 ? -4.246 -20.031 -13.188 1 98.75 190 LEU B O 1
ATOM 4577 N N . ILE B 1 191 ? -2.645 -20.766 -11.859 1 98.62 191 ILE B N 1
ATOM 4578 C CA . ILE B 1 191 ? -1.985 -19.469 -11.742 1 98.62 191 ILE B CA 1
ATOM 4579 C C . ILE B 1 191 ? -0.716 -19.469 -12.594 1 98.62 191 ILE B C 1
ATOM 4581 O O . ILE B 1 191 ? 0.096 -20.391 -12.516 1 98.62 191 ILE B O 1
ATOM 4585 N N . VAL B 1 192 ? -0.6 -18.469 -13.43 1 97.25 192 VAL B N 1
ATOM 4586 C CA . VAL B 1 192 ? 0.556 -18.312 -14.305 1 97.25 192 VAL B CA 1
ATOM 4587 C C . VAL B 1 192 ? 1.323 -17.047 -13.922 1 97.25 192 VAL B C 1
ATOM 4589 O O . VAL B 1 192 ? 0.786 -15.938 -14.008 1 97.25 192 VAL B O 1
ATOM 4592 N N . SER B 1 193 ? 2.551 -17.203 -13.508 1 93.75 193 SER B N 1
ATOM 4593 C CA . SER B 1 193 ? 3.307 -16.062 -12.992 1 93.75 193 SER B CA 1
ATOM 4594 C C . SER B 1 193 ? 4.805 -16.25 -13.211 1 93.75 193 SER B C 1
ATOM 4596 O O . SER B 1 193 ? 5.27 -17.359 -13.453 1 93.75 193 SER B O 1
ATOM 4598 N N . ASP B 1 194 ? 5.539 -15.125 -13.242 1 93.62 194 ASP B N 1
ATOM 4599 C CA . ASP B 1 194 ? 6.973 -15.195 -12.969 1 93.62 194 ASP B CA 1
ATOM 4600 C C . ASP B 1 194 ? 7.234 -15.484 -11.492 1 93.62 194 ASP B C 1
ATOM 4602 O O . ASP B 1 194 ? 6.352 -15.289 -10.648 1 93.62 194 ASP B O 1
ATOM 4606 N N . VAL B 1 195 ? 8.391 -15.922 -11.258 1 96.06 195 VAL B N 1
ATOM 4607 C CA . VAL B 1 195 ? 8.719 -16.406 -9.914 1 96.06 195 VAL B CA 1
ATOM 4608 C C . VAL B 1 195 ? 8.625 -15.25 -8.922 1 96.06 195 VAL B C 1
ATOM 4610 O O . VAL B 1 195 ? 8.281 -15.453 -7.75 1 96.06 195 VAL B O 1
ATOM 4613 N N . ASP B 1 196 ? 8.875 -14 -9.367 1 97 196 ASP B N 1
ATOM 4614 C CA . ASP B 1 196 ? 8.93 -12.859 -8.461 1 97 196 ASP B CA 1
ATOM 4615 C C . ASP B 1 196 ? 7.594 -12.117 -8.43 1 97 196 ASP B C 1
ATOM 4617 O O . ASP B 1 196 ? 7.504 -11.016 -7.887 1 97 196 ASP B O 1
ATOM 4621 N N . GLU B 1 197 ? 6.613 -12.664 -9.109 1 97.88 197 GLU B N 1
ATOM 4622 C CA . GLU B 1 197 ? 5.227 -12.211 -9.023 1 97.88 197 GLU B CA 1
ATOM 4623 C C . GLU B 1 197 ? 4.426 -13.07 -8.047 1 97.88 197 GLU B C 1
ATOM 4625 O O . GLU B 1 197 ? 3.973 -14.156 -8.398 1 97.88 197 GLU B O 1
ATOM 4630 N N . ILE B 1 198 ? 4.188 -12.57 -6.855 1 98.5 198 ILE B N 1
ATOM 4631 C CA . ILE B 1 198 ? 3.617 -13.406 -5.801 1 98.5 198 ILE B CA 1
ATOM 4632 C C . ILE B 1 198 ? 2.219 -12.906 -5.449 1 98.5 198 ILE B C 1
ATOM 4634 O O . ILE B 1 198 ? 2.061 -11.812 -4.902 1 98.5 198 ILE B O 1
ATOM 4638 N N . PRO B 1 199 ? 1.204 -13.695 -5.75 1 98.31 199 PRO B N 1
ATOM 4639 C CA . PRO B 1 199 ? -0.147 -13.312 -5.332 1 98.31 199 PRO B CA 1
ATOM 4640 C C . PRO B 1 199 ? -0.319 -13.305 -3.816 1 98.31 199 PRO B C 1
ATOM 4642 O O . PRO B 1 199 ? 0.244 -14.156 -3.123 1 98.31 199 PRO B O 1
ATOM 4645 N N . LYS B 1 200 ? -1.152 -12.398 -3.338 1 97.75 200 LYS B N 1
ATOM 4646 C CA . LYS B 1 200 ? -1.464 -12.328 -1.912 1 97.75 200 LYS B CA 1
ATOM 4647 C C . LYS B 1 200 ? -2.396 -13.461 -1.495 1 97.75 200 LYS B C 1
ATOM 4649 O O . LYS B 1 200 ? -3.176 -13.969 -2.309 1 97.75 200 LYS B O 1
ATOM 4654 N N . PRO B 1 201 ? -2.338 -13.859 -0.226 1 97.25 201 PRO B N 1
ATOM 4655 C CA . PRO B 1 201 ? -3.195 -14.93 0.295 1 97.25 201 PRO B CA 1
ATOM 4656 C C . PRO B 1 201 ? -4.68 -14.664 0.055 1 97.25 201 PRO B C 1
ATOM 4658 O O . PRO B 1 201 ? -5.434 -15.586 -0.264 1 97.25 201 PRO B O 1
ATOM 4661 N N . GLU B 1 202 ? -5.102 -13.406 0.204 1 96.94 202 GLU B N 1
ATOM 4662 C CA . GLU B 1 202 ? -6.52 -13.078 0.053 1 96.94 202 GLU B CA 1
ATOM 4663 C C . GLU B 1 202 ? -6.992 -13.328 -1.375 1 96.94 202 GLU B C 1
ATOM 4665 O O . GLU B 1 202 ? -8.148 -13.711 -1.593 1 96.94 202 GLU B O 1
ATOM 4670 N N . ILE B 1 203 ? -6.082 -13.133 -2.311 1 98.12 203 ILE B N 1
ATOM 4671 C CA . ILE B 1 203 ? -6.43 -13.375 -3.705 1 98.12 203 ILE B CA 1
ATOM 4672 C C . ILE B 1 203 ? -6.492 -14.883 -3.965 1 98.12 203 ILE B C 1
ATOM 4674 O O . ILE B 1 203 ? -7.395 -15.359 -4.656 1 98.12 203 ILE B O 1
ATOM 4678 N N . LEU B 1 204 ? -5.531 -15.633 -3.402 1 98.25 204 LEU B N 1
ATOM 4679 C CA . LEU B 1 204 ? -5.551 -17.094 -3.533 1 98.25 204 LEU B CA 1
ATOM 4680 C C . LEU B 1 204 ? -6.832 -17.672 -2.951 1 98.25 204 LEU B C 1
ATOM 4682 O O . LEU B 1 204 ? -7.41 -18.594 -3.516 1 98.25 204 LEU B O 1
ATOM 4686 N N . ARG B 1 205 ? -7.258 -17.109 -1.859 1 97.44 205 ARG B N 1
ATOM 4687 C CA . ARG B 1 205 ? -8.516 -17.531 -1.255 1 97.44 205 ARG B CA 1
ATOM 4688 C C . ARG B 1 205 ? -9.695 -17.25 -2.188 1 97.44 205 ARG B C 1
ATOM 4690 O O . ARG B 1 205 ? -10.602 -18.078 -2.311 1 97.44 205 ARG B O 1
ATOM 4697 N N . ALA B 1 206 ? -9.68 -16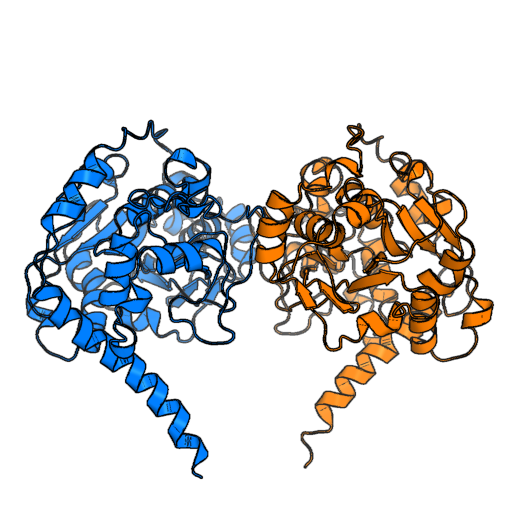.078 -2.781 1 98.12 206 ALA B N 1
ATOM 4698 C CA . ALA B 1 206 ? -10.742 -15.742 -3.729 1 98.12 206 ALA B CA 1
ATOM 4699 C C . ALA B 1 206 ? -10.734 -16.703 -4.918 1 98.12 206 ALA B C 1
ATOM 4701 O O . ALA B 1 206 ? -11.789 -17.172 -5.348 1 98.12 206 ALA B O 1
ATOM 4702 N N . LEU B 1 207 ? -9.539 -17.031 -5.445 1 98.44 207 LEU B N 1
ATOM 4703 C CA . LEU B 1 207 ? -9.414 -17.922 -6.594 1 98.44 207 LEU B CA 1
ATOM 4704 C C . LEU B 1 207 ? -9.984 -19.297 -6.281 1 98.44 207 LEU B C 1
ATOM 4706 O O . LEU B 1 207 ? -10.578 -19.938 -7.148 1 98.44 207 LEU B O 1
ATOM 4710 N N . ARG B 1 208 ? -9.805 -19.75 -5.102 1 98 208 ARG B N 1
ATOM 4711 C CA . ARG B 1 208 ? -10.297 -21.062 -4.707 1 98 208 ARG B CA 1
ATOM 4712 C C . ARG B 1 208 ? -11.812 -21.062 -4.527 1 98 208 ARG B C 1
ATOM 4714 O O . ARG B 1 208 ? -12.5 -21.969 -4.973 1 98 208 ARG B O 1
ATOM 4721 N N . ASN B 1 209 ? -12.383 -20.016 -3.873 1 98.12 209 ASN B N 1
ATOM 4722 C CA . ASN B 1 209 ? -13.742 -20.078 -3.346 1 98.12 209 ASN B CA 1
ATOM 4723 C C . ASN B 1 209 ? -14.742 -19.422 -4.289 1 98.12 209 ASN B C 1
ATOM 4725 O O . ASN B 1 209 ? -15.945 -19.625 -4.16 1 98.12 209 ASN B O 1
ATOM 4729 N N . CYS B 1 210 ? -14.258 -18.547 -5.191 1 98.44 210 CYS B N 1
ATOM 4730 C CA . CYS B 1 210 ? -15.172 -17.766 -6.012 1 98.44 210 CYS B CA 1
ATOM 4731 C C . CYS B 1 210 ? -15.289 -18.344 -7.418 1 98.44 210 CYS B C 1
ATOM 4733 O O . CYS B 1 210 ? -14.43 -19.125 -7.84 1 98.44 210 CYS B O 1
ATOM 4735 N N . ASN B 1 211 ? -16.406 -18.047 -8.062 1 97.88 211 ASN B N 1
ATOM 4736 C CA . ASN B 1 211 ? -16.531 -18.312 -9.492 1 97.88 211 ASN B CA 1
ATOM 4737 C C . ASN B 1 211 ? -15.711 -17.328 -10.32 1 97.88 211 ASN B C 1
ATOM 4739 O O . ASN B 1 211 ? -16.156 -16.219 -10.602 1 97.88 211 ASN B O 1
ATOM 4743 N N . ILE B 1 212 ? -14.516 -17.797 -10.742 1 97.19 212 ILE B N 1
ATOM 4744 C CA . ILE B 1 212 ? -13.648 -16.891 -11.477 1 97.19 212 ILE B CA 1
ATOM 4745 C C . ILE B 1 212 ? -13.797 -17.141 -12.977 1 97.19 212 ILE B C 1
ATOM 4747 O O . ILE B 1 212 ? -13.984 -18.281 -13.406 1 97.19 212 ILE B O 1
ATOM 4751 N N . PRO B 1 213 ? -13.703 -16.094 -13.773 1 97 213 PRO B N 1
ATOM 4752 C CA . PRO B 1 213 ? -13.734 -16.25 -15.234 1 97 213 PRO B CA 1
ATOM 4753 C C . PRO B 1 213 ? -12.445 -16.844 -15.789 1 97 213 PRO B C 1
ATOM 4755 O O . PRO B 1 213 ? -11.453 -16.969 -15.055 1 97 213 PRO B O 1
ATOM 4758 N N . PRO B 1 214 ? -12.43 -17.25 -17.062 1 96.56 214 PRO B N 1
ATOM 4759 C CA . PRO B 1 214 ? -11.273 -17.922 -17.656 1 96.56 214 PRO B CA 1
ATOM 4760 C C . PRO B 1 214 ? -10.047 -17.016 -17.734 1 96.56 214 PRO B C 1
ATOM 4762 O O . PRO B 1 214 ? -8.922 -17.516 -17.906 1 96.56 214 PRO B O 1
ATOM 4765 N N . ARG B 1 215 ? -10.312 -15.758 -17.688 1 97.5 215 ARG B N 1
ATOM 4766 C CA . ARG B 1 215 ? -9.188 -14.828 -17.719 1 97.5 215 ARG B CA 1
ATOM 4767 C C . ARG B 1 215 ? -9.211 -13.906 -16.5 1 97.5 215 ARG B C 1
ATOM 4769 O O . ARG B 1 215 ? -10.156 -13.133 -16.312 1 97.5 215 ARG B O 1
ATOM 4776 N N . VAL B 1 216 ? -8.227 -14.023 -15.719 1 97.94 216 VAL B N 1
ATOM 4777 C CA . VAL B 1 216 ? -8.078 -13.219 -14.508 1 97.94 216 VAL B CA 1
ATOM 4778 C C . VAL B 1 216 ? -6.695 -12.57 -14.484 1 97.94 216 VAL B C 1
ATOM 4780 O O . VAL B 1 216 ? -5.691 -13.227 -14.773 1 97.94 216 VAL B O 1
ATOM 4783 N N . THR B 1 217 ? -6.664 -11.281 -14.227 1 98 217 THR B N 1
ATOM 4784 C CA . THR B 1 217 ? -5.414 -10.562 -14.016 1 98 217 THR B CA 1
ATOM 4785 C C . THR B 1 217 ? -5.293 -10.094 -12.57 1 98 217 THR B C 1
ATOM 4787 O O . THR B 1 217 ? -6.203 -9.453 -12.039 1 98 217 THR B O 1
ATOM 4790 N N . ILE B 1 218 ? -4.242 -10.469 -11.922 1 97.94 218 ILE B N 1
ATOM 4791 C CA . ILE B 1 218 ? -3.91 -10.016 -10.578 1 97.94 218 ILE B CA 1
ATOM 4792 C C . ILE B 1 218 ? -2.893 -8.883 -10.648 1 97.94 218 ILE B C 1
ATOM 4794 O O . ILE B 1 218 ? -1.753 -9.086 -11.078 1 97.94 218 ILE B O 1
ATOM 4798 N N . HIS B 1 219 ? -3.342 -7.703 -10.258 1 97.19 219 HIS B N 1
ATOM 4799 C CA . HIS B 1 219 ? -2.438 -6.559 -10.281 1 97.19 219 HIS B CA 1
ATOM 4800 C C . HIS B 1 219 ? -1.509 -6.57 -9.07 1 97.19 219 HIS B C 1
ATOM 4802 O O . HIS B 1 219 ? -1.956 -6.785 -7.941 1 97.19 219 HIS B O 1
ATOM 4808 N N . SER B 1 220 ? -0.195 -6.305 -9.359 1 97.69 220 SER B N 1
ATOM 4809 C CA . SER B 1 220 ? 0.802 -6.328 -8.297 1 97.69 220 SER B CA 1
ATOM 4810 C C . SER B 1 220 ? 1.454 -4.961 -8.117 1 97.69 220 SER B C 1
ATOM 4812 O O . SER B 1 220 ? 1.586 -4.199 -9.078 1 97.69 220 SER B O 1
ATOM 4814 N N . ARG B 1 221 ? 1.74 -4.645 -6.871 1 96.44 221 ARG B N 1
ATOM 4815 C CA . ARG B 1 221 ? 2.691 -3.561 -6.645 1 96.44 221 ARG B CA 1
ATOM 4816 C C . ARG B 1 221 ? 4.105 -3.986 -7.023 1 96.44 221 ARG B C 1
ATOM 4818 O O . ARG B 1 221 ? 4.574 -5.047 -6.605 1 96.44 221 ARG B O 1
ATOM 4825 N N . ILE B 1 222 ? 4.754 -3.141 -7.801 1 97.75 222 ILE B N 1
ATOM 4826 C CA . ILE B 1 222 ? 6.082 -3.527 -8.266 1 97.75 222 ILE B CA 1
ATOM 4827 C C . ILE B 1 222 ? 7.148 -2.785 -7.465 1 97.75 222 ILE B C 1
ATOM 4829 O O . ILE B 1 222 ? 7.094 -1.561 -7.332 1 97.75 222 ILE B O 1
ATOM 4833 N N . TYR B 1 223 ? 8.016 -3.516 -6.906 1 98.06 223 TYR B N 1
ATOM 4834 C CA . TYR B 1 223 ? 9.172 -3.027 -6.156 1 98.06 223 TYR B CA 1
ATOM 4835 C C . TYR B 1 223 ? 10.469 -3.344 -6.883 1 98.06 223 TYR B C 1
ATOM 4837 O O . TYR B 1 223 ? 10.516 -4.238 -7.73 1 98.06 223 TYR B O 1
ATOM 4845 N N . TYR B 1 224 ? 11.508 -2.541 -6.523 1 97.44 224 TYR B N 1
ATOM 4846 C CA . TYR B 1 224 ? 12.828 -2.775 -7.098 1 97.44 224 TYR B CA 1
ATOM 4847 C C . TYR B 1 224 ? 13.883 -2.926 -6.004 1 97.44 224 TYR B C 1
ATOM 4849 O O . TYR B 1 224 ? 13.891 -2.168 -5.031 1 97.44 224 TYR B O 1
ATOM 4857 N N . TYR B 1 225 ? 14.75 -3.949 -6.078 1 98 225 TYR B N 1
ATOM 4858 C CA . TYR B 1 225 ? 15.914 -4.207 -5.238 1 98 225 TYR B CA 1
ATOM 4859 C C . TYR B 1 225 ? 15.5 -4.77 -3.885 1 98 225 TYR B C 1
ATOM 4861 O O . TYR B 1 225 ? 16.219 -5.586 -3.299 1 98 225 TYR B O 1
ATOM 4869 N N . SER B 1 226 ? 14.453 -4.312 -3.35 1 98.5 226 SER B N 1
ATOM 4870 C CA . SER B 1 226 ? 13.805 -4.695 -2.096 1 98.5 226 SER B CA 1
ATOM 4871 C C . SER B 1 226 ? 12.383 -4.164 -2.02 1 98.5 226 SER B C 1
ATOM 4873 O O . SER B 1 226 ? 11.938 -3.441 -2.914 1 98.5 226 SER B O 1
ATOM 4875 N N . TYR B 1 227 ? 11.68 -4.539 -0.949 1 98.31 227 TYR B N 1
ATOM 4876 C CA . TYR B 1 227 ? 10.328 -4.027 -0.736 1 98.31 227 TYR B CA 1
ATOM 4877 C C . TYR B 1 227 ? 10.359 -2.617 -0.164 1 98.31 227 TYR B C 1
ATOM 4879 O O . TYR B 1 227 ? 9.328 -2.084 0.25 1 98.31 227 TYR B O 1
ATOM 4887 N N . GLN B 1 228 ? 11.547 -1.913 -0.237 1 97.88 228 GLN B N 1
ATOM 4888 C CA . GLN B 1 228 ? 11.68 -0.543 0.247 1 97.88 228 GLN B CA 1
ATOM 4889 C C . GLN B 1 228 ? 11.461 0.462 -0.88 1 97.88 228 GLN B C 1
ATOM 4891 O O . GLN B 1 228 ? 11.258 1.651 -0.628 1 97.88 228 GLN B O 1
ATOM 4896 N N . TRP B 1 229 ? 11.578 -0.007 -2.139 1 98.19 229 TRP B N 1
ATOM 4897 C CA . TRP B 1 229 ? 11.539 0.915 -3.27 1 98.19 229 TRP B CA 1
ATOM 4898 C C . TRP B 1 229 ? 10.391 0.563 -4.215 1 98.19 229 TRP B C 1
ATOM 4900 O O . TRP B 1 229 ? 10.469 -0.426 -4.949 1 98.19 229 TRP B O 1
ATOM 4910 N N . LEU B 1 230 ? 9.391 1.397 -4.168 1 97.56 230 LEU B N 1
ATOM 4911 C CA . LEU B 1 230 ? 8.164 1.158 -4.926 1 97.56 230 LEU B CA 1
ATOM 4912 C C . LEU B 1 230 ? 8.227 1.841 -6.289 1 97.56 230 LEU B C 1
ATOM 4914 O O . LEU B 1 230 ? 8.617 3.008 -6.387 1 97.56 230 LEU B O 1
ATOM 4918 N N . GLY B 1 231 ? 7.918 1.019 -7.309 1 95.12 231 GLY B N 1
ATOM 4919 C CA . GLY B 1 231 ? 7.781 1.586 -8.641 1 95.12 231 GLY B CA 1
ATOM 4920 C C . GLY B 1 231 ? 6.445 2.27 -8.867 1 95.12 231 GLY B C 1
ATOM 4921 O O . GLY B 1 231 ? 5.492 2.039 -8.125 1 95.12 231 GLY B O 1
ATOM 4922 N N . ASN B 1 232 ? 6.281 3.08 -9.883 1 88.38 232 ASN B N 1
ATOM 4923 C CA . ASN B 1 232 ? 5.07 3.857 -10.133 1 88.38 232 ASN B CA 1
ATOM 4924 C C . ASN B 1 232 ? 4.246 3.258 -11.266 1 88.38 232 ASN B C 1
ATOM 4926 O O . ASN B 1 232 ? 3.467 3.963 -11.914 1 88.38 232 ASN B O 1
ATOM 4930 N N . ILE B 1 233 ? 4.387 2.012 -11.422 1 89.62 233 ILE B N 1
ATOM 4931 C CA . ILE B 1 233 ? 3.637 1.357 -12.492 1 89.62 233 ILE B CA 1
ATOM 4932 C C . ILE B 1 233 ? 2.699 0.311 -11.891 1 89.62 233 ILE B C 1
ATOM 4934 O O . ILE B 1 233 ? 3.055 -0.373 -10.93 1 89.62 233 ILE B O 1
ATOM 4938 N N . ASP B 1 234 ? 1.519 0.281 -12.453 1 88.81 234 ASP B N 1
ATOM 4939 C CA . ASP B 1 234 ? 0.62 -0.829 -12.156 1 88.81 234 ASP B CA 1
ATOM 4940 C C . ASP B 1 234 ? 1.039 -2.092 -12.898 1 88.81 234 ASP B C 1
ATOM 4942 O O . ASP B 1 234 ? 0.897 -2.17 -14.125 1 88.81 234 ASP B O 1
ATOM 4946 N N . TRP B 1 235 ? 1.576 -3.002 -12.172 1 95.56 235 TRP B N 1
ATOM 4947 C CA . TRP B 1 235 ? 2.02 -4.254 -12.781 1 95.56 235 TRP B CA 1
ATOM 4948 C C . TRP B 1 235 ? 0.858 -5.23 -12.93 1 95.56 235 TRP B C 1
ATOM 4950 O O . TRP B 1 235 ? 0.421 -5.832 -11.945 1 95.56 235 TRP B O 1
ATOM 4960 N N . ALA B 1 236 ? 0.41 -5.398 -14.18 1 96.31 236 ALA B N 1
ATOM 4961 C CA . ALA B 1 236 ? -0.792 -6.188 -14.438 1 96.31 236 ALA B CA 1
ATOM 4962 C C . ALA B 1 236 ? -0.461 -7.676 -14.531 1 96.31 236 ALA B C 1
ATOM 4964 O O . ALA B 1 236 ? -0.792 -8.328 -15.523 1 96.31 236 ALA B O 1
ATOM 4965 N N . HIS B 1 237 ? 0.258 -8.188 -13.539 1 96.56 237 HIS B N 1
ATOM 4966 C CA . HIS B 1 237 ? 0.622 -9.594 -13.375 1 96.56 237 HIS B CA 1
ATOM 4967 C C . HIS B 1 237 ? 0.742 -9.961 -11.898 1 96.56 237 HIS B C 1
ATOM 4969 O O . HIS B 1 237 ? 1.014 -9.102 -11.062 1 96.56 237 HIS B O 1
ATOM 4975 N N . PRO B 1 238 ? 0.504 -11.391 -11.742 1 97.19 238 PRO B N 1
ATOM 4976 C CA . PRO B 1 238 ? 0.322 -12.547 -12.617 1 97.19 238 PRO B CA 1
ATOM 4977 C C . PRO B 1 238 ? -1.115 -12.695 -13.109 1 97.19 238 PRO B C 1
ATOM 4979 O O . PRO B 1 238 ? -1.931 -11.781 -12.93 1 97.19 238 PRO B O 1
ATOM 4982 N N . GLN B 1 239 ? -1.316 -13.891 -13.82 1 97.94 239 GLN B N 1
ATOM 4983 C CA . GLN B 1 239 ? -2.643 -14.227 -14.328 1 97.94 239 GLN B CA 1
ATOM 4984 C C . GLN B 1 239 ? -3.133 -15.555 -13.758 1 97.94 239 GLN B C 1
ATOM 4986 O O . GLN B 1 239 ? -2.354 -16.312 -13.18 1 97.94 239 GLN B O 1
ATOM 4991 N N . ALA B 1 240 ? -4.418 -15.742 -13.859 1 98.31 240 ALA B N 1
ATOM 4992 C CA . ALA B 1 240 ? -5.023 -17.016 -13.492 1 98.31 240 ALA B CA 1
ATOM 4993 C C . ALA B 1 240 ? -6.113 -17.406 -14.484 1 98.31 240 ALA B C 1
ATOM 4995 O O . ALA B 1 240 ? -6.637 -16.562 -15.211 1 98.31 240 ALA B O 1
ATOM 4996 N N . THR B 1 241 ? -6.344 -18.688 -14.578 1 98.25 241 THR B N 1
ATOM 4997 C CA . THR B 1 241 ? -7.422 -19.25 -15.375 1 98.25 241 THR B CA 1
ATOM 4998 C C . THR B 1 241 ? -7.965 -20.516 -14.734 1 98.25 241 THR B C 1
ATOM 5000 O O . THR B 1 241 ? -7.59 -20.859 -13.609 1 98.25 241 THR B O 1
ATOM 5003 N N . VAL B 1 242 ? -8.93 -21.188 -15.367 1 98.25 242 VAL B N 1
ATOM 5004 C CA . VAL B 1 242 ? -9.484 -22.453 -14.898 1 98.25 242 VAL B CA 1
ATOM 5005 C C . VAL B 1 242 ? -9.203 -23.547 -15.93 1 98.25 242 VAL B C 1
ATOM 5007 O O . VAL B 1 242 ? -9.242 -23.297 -17.141 1 98.25 242 VAL B O 1
ATOM 5010 N N . TYR B 1 243 ? -8.922 -24.719 -15.422 1 98.38 243 TYR B N 1
ATOM 5011 C CA . TYR B 1 243 ? -8.664 -25.875 -16.266 1 98.38 243 TYR B CA 1
ATOM 5012 C C . TYR B 1 243 ? -9.914 -26.281 -17.047 1 98.38 243 TYR B C 1
ATOM 5014 O O . TYR B 1 243 ? -10.969 -26.5 -16.438 1 98.38 243 TYR B O 1
ATOM 5022 N N . ARG B 1 244 ? -9.789 -26.375 -18.359 1 97.69 244 ARG B N 1
ATOM 5023 C CA . ARG B 1 244 ? -10.867 -26.781 -19.25 1 97.69 244 ARG B CA 1
ATOM 5024 C C . ARG B 1 244 ? -10.375 -27.781 -20.297 1 97.69 244 ARG B C 1
ATOM 5026 O O . ARG B 1 244 ? -10.773 -27.719 -21.453 1 97.69 244 ARG B O 1
ATOM 5033 N N . GLY B 1 245 ? -9.375 -28.609 -19.891 1 95.75 245 GLY B N 1
ATOM 5034 C CA . GLY B 1 245 ? -8.82 -29.531 -20.859 1 95.75 245 GLY B CA 1
ATOM 5035 C C . GLY B 1 245 ? -8.219 -28.844 -22.062 1 95.75 245 GLY B C 1
ATOM 5036 O O . GLY B 1 245 ? -7.383 -27.953 -21.922 1 95.75 245 GLY B O 1
ATOM 5037 N N . SER B 1 246 ? -8.695 -29.188 -23.203 1 93.88 246 SER B N 1
ATOM 5038 C CA . SER B 1 246 ? -8.164 -28.641 -24.453 1 93.88 246 SER B CA 1
ATOM 5039 C C . SER B 1 246 ? -8.586 -27.203 -24.641 1 93.88 246 SER B C 1
ATOM 5041 O O . SER B 1 246 ? -7.996 -26.469 -25.453 1 93.88 246 SER B O 1
ATOM 5043 N N . ASP B 1 247 ? -9.57 -26.766 -23.906 1 95.69 247 ASP B N 1
ATOM 5044 C CA . ASP B 1 247 ? -10.094 -25.422 -24.062 1 95.69 247 ASP B CA 1
ATOM 5045 C C . ASP B 1 247 ? -9.477 -24.469 -23.031 1 95.69 247 ASP B C 1
ATOM 5047 O O . ASP B 1 247 ? -9.867 -23.297 -22.953 1 95.69 247 ASP B O 1
ATOM 5051 N N . THR B 1 248 ? -8.555 -25 -22.266 1 97.44 248 THR B N 1
ATOM 5052 C CA . THR B 1 248 ? -7.891 -24.156 -21.281 1 97.44 248 THR B CA 1
ATOM 5053 C C . THR B 1 248 ? -7.129 -23.016 -21.953 1 97.44 248 THR B C 1
ATOM 5055 O O . THR B 1 248 ? -6.461 -23.234 -22.969 1 97.44 248 THR B O 1
ATOM 5058 N N . VAL B 1 249 ? -7.305 -21.766 -21.453 1 96.56 249 VAL B N 1
ATOM 5059 C CA . VAL B 1 249 ? -6.5 -20.656 -21.953 1 96.56 249 VAL B CA 1
ATOM 5060 C C . VAL B 1 249 ? -5.023 -20.938 -21.688 1 96.56 249 VAL B C 1
ATOM 5062 O O . VAL B 1 249 ? -4.629 -21.188 -20.547 1 96.56 249 VAL B O 1
ATOM 5065 N N . LEU B 1 250 ? -4.234 -20.859 -22.703 1 96.31 250 LEU B N 1
ATOM 5066 C CA . LEU B 1 250 ? -2.818 -21.188 -22.547 1 96.31 250 LEU B CA 1
ATOM 5067 C C . LEU B 1 250 ? -2.08 -20.062 -21.828 1 96.31 250 LEU B C 1
ATOM 5069 O O . LEU B 1 250 ? -2.463 -18.891 -21.953 1 96.31 250 LEU B O 1
ATOM 5073 N N . PRO B 1 251 ? -1.021 -20.438 -21.141 1 95.5 251 PRO B N 1
ATOM 5074 C CA . PRO B 1 251 ? -0.293 -19.469 -20.312 1 95.5 251 PRO B CA 1
ATOM 5075 C C . PRO B 1 251 ? 0.156 -18.234 -21.094 1 95.5 251 PRO B C 1
ATOM 5077 O O . PRO B 1 251 ? 0.011 -17.109 -20.609 1 95.5 251 PRO B O 1
ATOM 5080 N N . ASN B 1 252 ? 0.702 -18.391 -22.234 1 93.06 252 ASN B N 1
ATOM 5081 C CA . ASN B 1 252 ? 1.17 -17.234 -22.984 1 93.06 252 ASN B CA 1
ATOM 5082 C C . ASN B 1 252 ? 0.02 -16.312 -23.359 1 93.06 252 ASN B C 1
ATOM 5084 O O . ASN B 1 252 ? 0.162 -15.086 -23.297 1 93.06 252 ASN B O 1
ATOM 5088 N N . ASP B 1 253 ? -1.088 -16.844 -23.766 1 93.38 253 ASP B N 1
ATOM 5089 C CA . ASP B 1 253 ? -2.264 -16.062 -24.141 1 93.38 253 ASP B CA 1
ATOM 5090 C C . ASP B 1 253 ? -2.82 -15.312 -22.922 1 93.38 253 ASP B C 1
ATOM 5092 O O . ASP B 1 253 ? -3.346 -14.203 -23.062 1 93.38 253 ASP B O 1
ATOM 5096 N N . LEU B 1 254 ? -2.74 -15.914 -21.812 1 93.56 254 LEU B N 1
ATOM 5097 C CA . LEU B 1 254 ? -3.238 -15.32 -20.578 1 93.56 254 LEU B CA 1
ATOM 5098 C C . LEU B 1 254 ? -2.494 -14.031 -20.25 1 93.56 254 LEU B C 1
ATOM 5100 O O . LEU B 1 254 ? -3.066 -13.109 -19.656 1 93.56 254 LEU B O 1
ATOM 5104 N N . ARG B 1 255 ? -1.283 -13.945 -20.625 1 90.62 255 ARG B N 1
ATOM 5105 C CA . ARG B 1 255 ? -0.447 -12.805 -20.266 1 90.62 255 ARG B CA 1
ATOM 5106 C C . ARG B 1 255 ? -0.773 -11.602 -21.156 1 90.62 255 ARG B C 1
ATOM 5108 O O . ARG B 1 255 ? -0.41 -10.469 -20.828 1 90.62 255 ARG B O 1
ATOM 5115 N N . SER B 1 256 ? -1.387 -11.648 -22.281 1 86.25 256 SER B N 1
ATOM 5116 C CA . SER B 1 256 ? -1.746 -10.555 -23.172 1 86.25 256 SER B CA 1
ATOM 5117 C C . SER B 1 256 ? -3.082 -9.93 -22.781 1 86.25 256 SER B C 1
ATOM 5119 O O . SER B 1 256 ? -3.508 -8.938 -23.359 1 86.25 256 SER B O 1
ATOM 5121 N N . SER B 1 257 ? -3.416 -9.969 -21.672 1 73.69 257 SER B N 1
ATOM 5122 C CA . SER B 1 257 ? -4.676 -9.438 -21.156 1 73.69 257 SER B CA 1
ATOM 5123 C C . SER B 1 257 ? -5.727 -9.344 -22.25 1 73.69 257 SER B C 1
ATOM 5125 O O . SER B 1 257 ? -5.406 -9.031 -23.406 1 73.69 257 SER B O 1
ATOM 5127 N N . ALA B 1 258 ? -6.762 -9.656 -22 1 82.5 258 ALA B N 1
ATOM 5128 C CA . ALA B 1 258 ? -8.008 -9.477 -22.734 1 82.5 258 ALA B CA 1
ATOM 5129 C C . ALA B 1 258 ? -9.164 -9.172 -21.797 1 82.5 258 ALA B C 1
ATOM 5131 O O . ALA B 1 258 ? -9.008 -8.422 -20.828 1 82.5 258 ALA B O 1
ATOM 5132 N N . ASN B 1 259 ? -10.453 -9.375 -21.969 1 85.56 259 ASN B N 1
ATOM 5133 C CA . ASN B 1 259 ? -11.609 -9.125 -21.125 1 85.56 259 ASN B CA 1
ATOM 5134 C C . ASN B 1 259 ? -11.484 -9.828 -19.781 1 85.56 259 ASN B C 1
ATOM 5136 O O . ASN B 1 259 ? -12.375 -10.586 -19.391 1 85.56 259 ASN B O 1
ATOM 5140 N N . ASP B 1 260 ? -10.383 -9.461 -19.062 1 91.19 260 ASP B N 1
ATOM 5141 C CA . ASP B 1 260 ? -10.055 -10.125 -17.812 1 91.19 260 ASP B CA 1
ATOM 5142 C C . ASP B 1 260 ? -10.859 -9.539 -16.656 1 91.19 260 ASP B C 1
ATOM 5144 O O . ASP B 1 260 ? -11.305 -8.391 -16.719 1 91.19 260 ASP B O 1
ATOM 5148 N N . HIS B 1 261 ? -11.148 -10.367 -15.719 1 96.44 261 HIS B N 1
ATOM 5149 C CA . HIS B 1 261 ? -11.445 -9.867 -14.383 1 96.44 261 HIS B CA 1
ATOM 5150 C C . HIS B 1 261 ? -10.172 -9.422 -13.672 1 96.44 261 HIS B C 1
ATOM 5152 O O . HIS B 1 261 ? -9.148 -10.102 -13.734 1 96.44 261 HIS B O 1
ATOM 5158 N N . HIS B 1 262 ? -10.281 -8.352 -12.992 1 96.31 262 HIS B N 1
ATOM 5159 C CA . HIS B 1 262 ? -9.078 -7.762 -12.398 1 96.31 262 HIS B CA 1
ATOM 5160 C C . HIS B 1 262 ? -9.164 -7.754 -10.875 1 96.31 262 HIS B C 1
ATOM 5162 O O . HIS B 1 262 ? -10.156 -7.277 -10.312 1 96.31 262 HIS B O 1
ATOM 5168 N N . PHE B 1 263 ? -8.227 -8.375 -10.219 1 97.06 263 PHE B N 1
ATOM 5169 C CA . PHE B 1 263 ? -7.98 -8.164 -8.797 1 97.06 263 PHE B CA 1
ATOM 5170 C C . PHE B 1 263 ? -6.98 -7.039 -8.586 1 97.06 263 PHE B C 1
ATOM 5172 O O . PHE B 1 263 ? -5.789 -7.199 -8.852 1 97.06 263 PHE B O 1
ATOM 5179 N N . ALA B 1 264 ? -7.504 -5.93 -8.078 1 94.56 264 ALA B N 1
ATOM 5180 C CA . ALA B 1 264 ? -6.609 -4.805 -7.805 1 94.56 264 ALA B CA 1
ATOM 5181 C C . ALA B 1 264 ? -5.758 -5.07 -6.566 1 94.56 264 ALA B C 1
ATOM 5183 O O . ALA B 1 264 ? -6.227 -5.676 -5.602 1 94.56 264 ALA B O 1
ATOM 5184 N N . HIS B 1 265 ? -4.484 -4.66 -6.594 1 94.12 265 HIS B N 1
ATOM 5185 C CA . HIS B 1 265 ? -3.57 -4.727 -5.461 1 94.12 265 HIS B CA 1
ATOM 5186 C C . HIS B 1 265 ? -3.471 -6.145 -4.914 1 94.12 265 HIS B C 1
ATOM 5188 O O . HIS B 1 265 ? -3.518 -6.352 -3.699 1 94.12 265 HIS B O 1
ATOM 5194 N N . GLY B 1 266 ? -3.355 -7.102 -5.852 1 97.56 266 GLY B N 1
ATOM 5195 C CA . GLY B 1 266 ? -3.514 -8.492 -5.457 1 97.56 266 GLY B CA 1
ATOM 5196 C C . GLY B 1 266 ? -2.193 -9.227 -5.305 1 97.56 266 GLY B C 1
ATOM 5197 O O . GLY B 1 266 ? -2.168 -10.391 -4.914 1 97.56 266 GLY B O 1
ATOM 5198 N N . GLY B 1 267 ? -1.101 -8.516 -5.52 1 97.81 267 GLY B N 1
ATOM 5199 C CA . GLY B 1 267 ? 0.163 -9.227 -5.441 1 97.81 267 GLY B CA 1
ATOM 5200 C C . GLY B 1 267 ? 1.354 -8.312 -5.23 1 97.81 267 GLY B C 1
ATOM 5201 O O . GLY B 1 267 ? 1.19 -7.109 -5.031 1 97.81 267 GLY B O 1
ATOM 5202 N N . TRP B 1 268 ? 2.516 -8.938 -5.121 1 98.31 268 TRP B N 1
ATOM 5203 C CA . TRP B 1 268 ? 3.812 -8.266 -5.039 1 98.31 268 TRP B CA 1
ATOM 5204 C C . TRP B 1 268 ? 4.719 -8.703 -6.184 1 98.31 268 TRP B C 1
ATOM 5206 O O . TRP B 1 268 ? 4.734 -9.875 -6.566 1 98.31 268 TRP B O 1
ATOM 5216 N N . HIS B 1 269 ? 5.332 -7.82 -6.793 1 98.38 269 HIS B N 1
ATOM 5217 C CA . HIS B 1 269 ? 6.414 -8.086 -7.734 1 98.38 269 HIS B CA 1
ATOM 5218 C C . HIS B 1 269 ? 7.699 -7.383 -7.309 1 98.38 269 HIS B C 1
ATOM 5220 O O . HIS B 1 269 ? 7.73 -6.156 -7.195 1 98.38 269 HIS B O 1
ATOM 5226 N N . CYS B 1 270 ? 8.719 -8.117 -6.996 1 97.69 270 CYS B N 1
ATOM 5227 C CA . CYS B 1 270 ? 9.992 -7.5 -6.633 1 97.69 270 CYS B CA 1
ATOM 5228 C C . CYS B 1 270 ? 11.039 -7.75 -7.703 1 97.69 270 CYS B C 1
ATOM 5230 O O . CYS B 1 270 ? 11.656 -8.82 -7.738 1 97.69 270 CYS B O 1
ATOM 5232 N N . SER B 1 271 ? 11.281 -6.746 -8.469 1 95.38 271 SER B N 1
ATOM 5233 C CA . SER B 1 271 ? 12.234 -6.832 -9.57 1 95.38 271 SER B CA 1
ATOM 5234 C C . SER B 1 271 ? 13.656 -6.551 -9.094 1 95.38 271 SER B C 1
ATOM 5236 O O . SER B 1 271 ? 13.875 -5.672 -8.258 1 95.38 271 SER B O 1
ATOM 5238 N N . TYR B 1 272 ? 14.664 -7.336 -9.586 1 94.88 272 TYR B N 1
ATOM 5239 C CA . TYR B 1 272 ? 16.078 -7.191 -9.25 1 94.88 272 TYR B CA 1
ATOM 5240 C C . TYR B 1 272 ? 16.297 -7.344 -7.746 1 94.88 272 TYR B C 1
ATOM 5242 O O . TYR B 1 272 ? 17.078 -6.605 -7.152 1 94.88 272 TYR B O 1
ATOM 5250 N N . CYS B 1 273 ? 15.578 -8.211 -7.184 1 97.38 273 CYS B N 1
ATOM 5251 C CA . CYS B 1 273 ? 15.703 -8.469 -5.754 1 97.38 273 CYS B CA 1
ATOM 5252 C C . CYS B 1 273 ? 16.547 -9.719 -5.496 1 97.38 273 CYS B C 1
ATOM 5254 O O . CYS B 1 273 ? 16 -10.812 -5.363 1 97.38 273 CYS B O 1
ATOM 5256 N N . PHE B 1 274 ? 17.812 -9.453 -5.422 1 97.06 274 PHE B N 1
ATOM 5257 C CA . PHE B 1 274 ? 18.766 -10.531 -5.238 1 97.06 274 PHE B CA 1
ATOM 5258 C C . PHE B 1 274 ? 19.641 -10.273 -4.016 1 97.06 274 PHE B C 1
ATOM 5260 O O . PHE B 1 274 ? 19.812 -9.133 -3.594 1 97.06 274 PHE B O 1
ATOM 5267 N N . SER B 1 275 ? 20.172 -11.328 -3.477 1 97.5 275 SER B N 1
ATOM 5268 C CA . SER B 1 275 ? 20.969 -11.219 -2.258 1 97.5 275 SER B CA 1
ATOM 5269 C C . SER B 1 275 ? 22.438 -10.992 -2.574 1 97.5 275 SER B C 1
ATOM 5271 O O . SER B 1 275 ? 23.234 -10.664 -1.685 1 97.5 275 SER B O 1
ATOM 5273 N N . THR B 1 276 ? 22.812 -11.117 -3.885 1 96.75 276 THR B N 1
ATOM 5274 C CA . THR B 1 276 ? 24.203 -10.914 -4.258 1 96.75 276 THR B CA 1
ATOM 5275 C C . THR B 1 276 ? 24.312 -9.953 -5.441 1 96.75 276 THR B C 1
ATOM 5277 O O . THR B 1 276 ? 23.422 -9.906 -6.293 1 96.75 276 THR B O 1
ATOM 5280 N N . VAL B 1 277 ? 25.422 -9.258 -5.48 1 96.25 277 VAL B N 1
ATOM 5281 C CA . VAL B 1 277 ? 25.719 -8.352 -6.59 1 96.25 277 VAL B CA 1
ATOM 5282 C C . VAL B 1 277 ? 25.906 -9.156 -7.879 1 96.25 277 VAL B C 1
ATOM 5284 O O . VAL B 1 277 ? 25.516 -8.695 -8.961 1 96.25 277 VAL B O 1
ATOM 5287 N N . GLU B 1 278 ? 26.453 -10.266 -7.703 1 93.69 278 GLU B N 1
ATOM 5288 C CA . GLU B 1 278 ? 26.672 -11.133 -8.852 1 93.69 278 GLU B CA 1
ATOM 5289 C C . GLU B 1 278 ? 25.359 -11.492 -9.539 1 93.69 278 GLU B C 1
ATOM 5291 O O . GLU B 1 278 ? 25.281 -11.445 -10.773 1 93.69 278 GLU B O 1
ATOM 5296 N N . GLU B 1 279 ? 24.406 -11.883 -8.789 1 92.12 279 GLU B N 1
ATOM 5297 C CA . GLU B 1 279 ? 23.109 -12.211 -9.367 1 92.12 279 GLU B CA 1
ATOM 5298 C C . GLU B 1 279 ? 22.484 -11.008 -10.062 1 92.12 279 GLU B C 1
ATOM 5300 O O . GLU B 1 279 ? 21.844 -11.141 -11.109 1 92.12 279 GLU B O 1
ATOM 5305 N N . MET B 1 280 ? 22.656 -9.867 -9.469 1 92.19 280 MET B N 1
ATOM 5306 C CA . MET B 1 280 ? 22.172 -8.633 -10.086 1 92.19 280 MET B CA 1
ATOM 5307 C C . MET B 1 280 ? 22.812 -8.43 -11.453 1 92.19 280 MET B C 1
ATOM 5309 O O . MET B 1 280 ? 22.125 -8.109 -12.422 1 92.19 280 MET B O 1
ATOM 5313 N N . ALA B 1 281 ? 24.062 -8.617 -11.461 1 88.62 281 ALA B N 1
ATOM 5314 C CA . ALA B 1 281 ? 24.812 -8.461 -12.703 1 88.62 281 ALA B CA 1
ATOM 5315 C C . ALA B 1 281 ? 24.359 -9.469 -13.75 1 88.62 281 ALA B C 1
ATOM 5317 O O . ALA B 1 281 ? 24.203 -9.133 -14.93 1 88.62 281 ALA B O 1
ATOM 5318 N N . GLN B 1 282 ? 24.125 -10.625 -13.297 1 84.56 282 GLN B N 1
ATOM 5319 C CA . GLN B 1 282 ? 23.672 -11.672 -14.203 1 84.56 282 GLN B CA 1
ATOM 5320 C C . GLN B 1 282 ? 22.297 -11.344 -14.781 1 84.56 282 GLN B C 1
ATOM 5322 O O . GLN B 1 282 ? 22.047 -11.609 -15.961 1 84.56 282 GLN B O 1
ATOM 5327 N N . LYS B 1 283 ? 21.5 -10.836 -13.953 1 86.25 283 LYS B N 1
ATOM 5328 C CA . LYS B 1 283 ? 20.172 -10.445 -14.414 1 86.25 283 LYS B CA 1
ATOM 5329 C C . LYS B 1 283 ? 20.25 -9.344 -15.469 1 86.25 283 LYS B C 1
ATOM 5331 O O . LYS B 1 283 ? 19.5 -9.367 -16.453 1 86.25 283 LYS B O 1
ATOM 5336 N N . ILE B 1 284 ? 21.094 -8.422 -15.25 1 83.5 284 ILE B N 1
ATOM 5337 C CA . ILE B 1 284 ? 21.281 -7.324 -16.188 1 83.5 284 ILE B CA 1
ATOM 5338 C C . ILE B 1 284 ? 21.766 -7.871 -17.531 1 83.5 284 ILE B C 1
ATOM 5340 O O . ILE B 1 284 ? 21.297 -7.453 -18.594 1 83.5 284 ILE B O 1
ATOM 5344 N N . THR B 1 285 ? 22.594 -8.789 -17.359 1 77.62 285 THR B N 1
ATOM 5345 C CA . THR B 1 285 ? 23.156 -9.406 -18.562 1 77.62 285 THR B CA 1
ATOM 5346 C C . THR B 1 285 ? 22.094 -10.188 -19.312 1 77.62 285 THR B C 1
ATOM 5348 O O . THR B 1 285 ? 22.078 -10.188 -20.547 1 77.62 285 THR B O 1
ATOM 5351 N N . SER B 1 286 ? 21.297 -10.789 -18.562 1 70.25 286 SER B N 1
ATOM 5352 C CA . SER B 1 286 ? 20.281 -11.648 -19.156 1 70.25 286 SER B CA 1
ATOM 5353 C C . SER B 1 286 ? 19.094 -10.828 -19.688 1 70.25 286 SER B C 1
ATOM 5355 O O . SER B 1 286 ? 18.297 -11.32 -20.484 1 70.25 286 SER B O 1
ATOM 5357 N N . PHE B 1 287 ? 19.172 -9.539 -19.266 1 62.22 287 PHE B N 1
ATOM 5358 C CA . PHE B 1 287 ? 18.078 -8.672 -19.688 1 62.22 287 PHE B CA 1
ATOM 5359 C C . PHE B 1 287 ? 18.125 -8.422 -21.188 1 62.22 287 PHE B C 1
ATOM 5361 O O . PHE B 1 287 ? 19.203 -8.211 -21.75 1 62.22 287 PHE B O 1
ATOM 5368 N N . SER B 1 288 ? 17.078 -8.711 -21.812 1 48.12 288 SER B N 1
ATOM 5369 C CA . SER B 1 288 ? 16.938 -8.781 -23.25 1 48.12 288 SER B CA 1
ATOM 5370 C C . SER B 1 288 ? 17.344 -7.473 -23.922 1 48.12 288 SER B C 1
ATOM 5372 O O . SER B 1 288 ? 17.5 -7.414 -25.141 1 48.12 288 SER B O 1
ATOM 5374 N N . HIS B 1 289 ? 17.406 -6.438 -23.062 1 56.03 289 HIS B N 1
ATOM 5375 C CA . HIS B 1 289 ? 17.844 -5.18 -23.672 1 56.03 289 HIS B CA 1
ATOM 5376 C C . HIS B 1 289 ? 19.359 -5.07 -23.703 1 56.03 289 HIS B C 1
ATOM 5378 O O . HIS B 1 289 ? 19.969 -4.52 -22.781 1 56.03 289 HIS B O 1
ATOM 5384 N N . THR B 1 290 ? 19.859 -5.582 -24.656 1 59.59 290 THR B N 1
ATOM 5385 C CA . THR B 1 290 ? 21.297 -5.715 -24.828 1 59.59 290 THR B CA 1
ATOM 5386 C C . THR B 1 290 ? 21.984 -4.355 -24.719 1 59.59 290 THR B C 1
ATOM 5388 O O . THR B 1 290 ? 23.125 -4.262 -24.25 1 59.59 290 THR B O 1
ATOM 5391 N N . GLU B 1 291 ? 21.234 -3.354 -25.031 1 63 291 GLU B N 1
ATOM 5392 C CA . GLU B 1 291 ? 21.828 -2.018 -24.969 1 63 291 GLU B CA 1
ATOM 5393 C C . GLU B 1 291 ? 22.125 -1.607 -23.531 1 63 291 GLU B C 1
ATOM 5395 O O . GLU B 1 291 ? 22.984 -0.752 -23.297 1 63 291 GLU B O 1
ATOM 5400 N N . MET B 1 292 ? 21.547 -2.336 -22.781 1 69.69 292 MET B N 1
ATOM 5401 C CA . MET B 1 292 ? 21.719 -1.964 -21.375 1 69.69 292 MET B CA 1
ATOM 5402 C C . MET B 1 292 ? 22.75 -2.844 -20.703 1 69.69 292 MET B C 1
ATOM 5404 O O . MET B 1 292 ? 23.078 -2.637 -19.531 1 69.69 292 MET B O 1
ATOM 5408 N N . ASP B 1 293 ? 23.188 -3.77 -21.531 1 75.06 293 ASP B N 1
ATOM 5409 C CA . ASP B 1 293 ? 24.25 -4.621 -21 1 75.06 293 ASP B CA 1
ATOM 5410 C C . ASP B 1 293 ? 25.594 -3.914 -21.047 1 75.06 293 ASP B C 1
ATOM 5412 O O . ASP B 1 293 ? 26.453 -4.246 -21.859 1 75.06 293 ASP B O 1
ATOM 5416 N N . ARG B 1 294 ? 25.781 -3.029 -20.172 1 80.81 294 ARG B N 1
ATOM 5417 C CA . ARG B 1 294 ? 27 -2.236 -20.078 1 80.81 294 ARG B CA 1
ATOM 5418 C C . ARG B 1 294 ? 27.719 -2.482 -18.75 1 80.81 294 ARG B C 1
ATOM 5420 O O . ARG B 1 294 ? 27.078 -2.629 -17.719 1 80.81 294 ARG B O 1
ATOM 5427 N N . PRO B 1 295 ? 28.984 -2.52 -18.859 1 84.75 295 PRO B N 1
ATOM 5428 C CA . PRO B 1 295 ? 29.766 -2.824 -17.656 1 84.75 295 PRO B CA 1
ATOM 5429 C C . PRO B 1 295 ? 29.484 -1.864 -16.5 1 84.75 295 PRO B C 1
ATOM 5431 O O . PRO B 1 295 ? 29.531 -2.264 -15.336 1 84.75 295 PRO B O 1
ATOM 5434 N N . GLU B 1 296 ? 29.172 -0.7 -16.812 1 86.25 296 GLU B N 1
ATOM 5435 C CA . GLU B 1 296 ? 28.969 0.297 -15.766 1 86.25 296 GLU B CA 1
ATOM 5436 C C . GLU B 1 296 ? 27.75 -0.05 -14.906 1 86.25 296 GLU B C 1
ATOM 5438 O O . GLU B 1 296 ? 27.719 0.27 -13.719 1 86.25 296 GLU B O 1
ATOM 5443 N N . PHE B 1 297 ? 26.828 -0.678 -15.438 1 88 297 PHE B N 1
ATOM 5444 C CA . PHE B 1 297 ? 25.594 -1.005 -14.711 1 88 297 PHE B CA 1
ATOM 5445 C C . PHE B 1 297 ? 25.781 -2.281 -13.898 1 88 297 PHE B C 1
ATOM 5447 O O . PHE B 1 297 ? 24.922 -2.623 -13.07 1 88 297 PHE B O 1
ATOM 5454 N N . LYS B 1 298 ? 26.891 -2.943 -14.094 1 89.88 298 LYS B N 1
ATOM 5455 C CA . LYS B 1 298 ? 27.156 -4.191 -13.391 1 89.88 298 LYS B CA 1
ATOM 5456 C C . LYS B 1 298 ? 28.266 -4.008 -12.352 1 89.88 298 LYS B C 1
ATOM 5458 O O . LYS B 1 298 ? 28.656 -4.965 -11.688 1 89.88 298 LYS B O 1
ATOM 5463 N N . ASP B 1 299 ? 28.766 -2.752 -12.32 1 93 299 ASP B N 1
ATOM 5464 C CA . ASP B 1 299 ? 29.734 -2.414 -11.289 1 93 299 ASP B CA 1
ATOM 5465 C C . ASP B 1 299 ? 29.156 -2.623 -9.891 1 93 299 ASP B C 1
ATOM 5467 O O . ASP B 1 299 ? 28.078 -2.113 -9.578 1 93 299 ASP B O 1
ATOM 5471 N N . PRO B 1 300 ? 29.891 -3.395 -9.086 1 95 300 PRO B N 1
ATOM 5472 C CA . PRO B 1 300 ? 29.359 -3.701 -7.758 1 95 300 PRO B CA 1
ATOM 5473 C C . PRO B 1 300 ? 29.016 -2.449 -6.953 1 95 300 PRO B C 1
ATOM 5475 O O . PRO B 1 300 ? 28 -2.408 -6.27 1 95 300 PRO B O 1
ATOM 5478 N N . ASP B 1 301 ? 29.859 -1.49 -6.996 1 95.56 301 ASP B N 1
ATOM 5479 C CA . ASP B 1 301 ? 29.594 -0.26 -6.258 1 95.56 301 ASP B CA 1
ATOM 5480 C C . ASP B 1 301 ? 28.328 0.426 -6.766 1 95.56 301 ASP B C 1
ATOM 5482 O O . ASP B 1 301 ? 27.562 0.971 -5.98 1 95.56 301 ASP B O 1
ATOM 5486 N N . TRP B 1 302 ? 28.172 0.433 -8.055 1 95.06 302 TRP B N 1
ATOM 5487 C CA . TRP B 1 302 ? 26.969 1.028 -8.648 1 95.06 302 TRP B CA 1
ATOM 5488 C C . TRP B 1 302 ? 25.719 0.257 -8.25 1 95.06 302 TRP B C 1
ATOM 5490 O O . TRP B 1 302 ? 24.719 0.853 -7.84 1 95.06 302 TRP B O 1
ATOM 5500 N N . VAL B 1 303 ? 25.781 -1.063 -8.328 1 95.88 303 VAL B N 1
ATOM 5501 C CA . VAL B 1 303 ? 24.656 -1.935 -8.008 1 95.88 303 VAL B CA 1
ATOM 5502 C C . VAL B 1 303 ? 24.203 -1.688 -6.57 1 95.88 303 VAL B C 1
ATOM 5504 O O . VAL B 1 303 ? 23 -1.538 -6.305 1 95.88 303 VAL B O 1
ATOM 5507 N N . VAL B 1 304 ? 25.156 -1.608 -5.684 1 97.12 304 VAL B N 1
ATOM 5508 C CA . VAL B 1 304 ? 24.844 -1.392 -4.273 1 97.12 304 VAL B CA 1
ATOM 5509 C C . VAL B 1 304 ? 24.25 0.003 -4.086 1 97.12 304 VAL B C 1
ATOM 5511 O O . VAL B 1 304 ? 23.266 0.174 -3.355 1 97.12 304 VAL B O 1
ATOM 5514 N N . ASP B 1 305 ? 24.828 0.962 -4.773 1 95.75 305 ASP B N 1
ATOM 5515 C CA . ASP B 1 305 ? 24.359 2.344 -4.648 1 95.75 305 ASP B CA 1
ATOM 5516 C C . ASP B 1 305 ? 22.922 2.488 -5.113 1 95.75 305 ASP B C 1
ATOM 5518 O O . ASP B 1 305 ? 22.109 3.119 -4.434 1 95.75 305 ASP B O 1
ATOM 5522 N N . VAL B 1 306 ? 22.594 1.896 -6.227 1 96 306 VAL B N 1
ATOM 5523 C CA . VAL B 1 306 ? 21.234 2.053 -6.766 1 96 306 VAL B CA 1
ATOM 5524 C C . VAL B 1 306 ? 20.25 1.31 -5.879 1 96 306 VAL B C 1
ATOM 5526 O O . VAL B 1 306 ? 19.109 1.766 -5.691 1 96 306 VAL B O 1
ATOM 5529 N N . ALA B 1 307 ? 20.641 0.185 -5.328 1 97.69 307 ALA B N 1
ATOM 5530 C CA . ALA B 1 307 ? 19.75 -0.585 -4.461 1 97.69 307 ALA B CA 1
ATOM 5531 C C . ALA B 1 307 ? 19.484 0.162 -3.156 1 97.69 307 ALA B C 1
ATOM 5533 O O . ALA B 1 307 ? 18.375 0.097 -2.617 1 97.69 307 ALA B O 1
ATOM 5534 N N . ARG B 1 308 ? 20.5 0.87 -2.656 1 97.5 308 ARG B N 1
ATOM 5535 C CA . ARG B 1 308 ? 20.391 1.594 -1.396 1 97.5 308 ARG B CA 1
ATOM 5536 C C . ARG B 1 308 ? 19.547 2.854 -1.564 1 97.5 308 ARG B C 1
ATOM 5538 O O . ARG B 1 308 ? 18.828 3.258 -0.644 1 97.5 308 ARG B O 1
ATOM 5545 N N . ARG B 1 309 ? 19.625 3.418 -2.734 1 96.5 309 ARG B N 1
ATOM 5546 C CA . ARG B 1 309 ? 19.094 4.77 -2.879 1 96.5 309 ARG B CA 1
ATOM 5547 C C . ARG B 1 309 ? 17.844 4.781 -3.76 1 96.5 309 ARG B C 1
ATOM 5549 O O . ARG B 1 309 ? 17.219 5.82 -3.934 1 96.5 309 ARG B O 1
ATOM 5556 N N . GLY B 1 310 ? 17.5 3.633 -4.277 1 96.88 310 GLY B N 1
ATOM 5557 C CA . GLY B 1 310 ? 16.312 3.541 -5.117 1 96.88 310 GLY B CA 1
ATOM 5558 C C . GLY B 1 310 ? 16.469 4.242 -6.453 1 96.88 310 GLY B C 1
ATOM 5559 O O . GLY B 1 310 ? 15.547 4.902 -6.926 1 96.88 310 GLY B O 1
ATOM 5560 N N . LEU B 1 311 ? 17.641 4.148 -7.039 1 95.31 311 LEU B N 1
ATOM 5561 C CA . LEU B 1 311 ? 17.922 4.75 -8.336 1 95.31 311 LEU B CA 1
ATOM 5562 C C . LEU B 1 311 ? 17.688 3.748 -9.461 1 95.31 311 LEU B C 1
ATOM 5564 O O . LEU B 1 311 ? 17.766 2.537 -9.25 1 95.31 311 LEU B O 1
ATOM 5568 N N . ASP B 1 312 ? 17.375 4.266 -10.617 1 93.69 312 ASP B N 1
ATOM 5569 C CA . ASP B 1 312 ? 17.25 3.398 -11.781 1 93.69 312 ASP B CA 1
ATOM 5570 C C . ASP B 1 312 ? 18.594 2.77 -12.141 1 93.69 312 ASP B C 1
ATOM 5572 O O . ASP B 1 312 ? 19.594 3.479 -12.312 1 93.69 312 ASP B O 1
ATOM 5576 N N . ILE B 1 313 ? 18.594 1.56 -12.266 1 90.69 313 ILE B N 1
ATOM 5577 C CA . ILE B 1 313 ? 19.844 0.825 -12.461 1 90.69 313 ILE B CA 1
ATOM 5578 C C . ILE B 1 313 ? 20.469 1.217 -13.797 1 90.69 313 ILE B C 1
ATOM 5580 O O . ILE B 1 313 ? 21.688 1.104 -13.977 1 90.69 313 ILE B O 1
ATOM 5584 N N . PHE B 1 314 ? 19.781 1.688 -14.703 1 88.25 314 PHE B N 1
ATOM 5585 C CA . PHE B 1 314 ? 20.281 2.061 -16.016 1 88.25 314 PHE B CA 1
ATOM 5586 C C . PHE B 1 314 ? 20.453 3.57 -16.125 1 88.25 314 PHE B C 1
ATOM 5588 O O . PHE B 1 314 ? 20.656 4.102 -17.219 1 88.25 314 PHE B O 1
ATOM 5595 N N . ALA B 1 315 ? 20.234 4.23 -14.984 1 84.31 315 ALA B N 1
ATOM 5596 C CA . ALA B 1 315 ? 20.484 5.66 -14.828 1 84.31 315 ALA B CA 1
ATOM 5597 C C . ALA B 1 315 ? 19.594 6.477 -15.758 1 84.31 315 ALA B C 1
ATOM 5599 O O . ALA B 1 315 ? 20.016 7.477 -16.328 1 84.31 315 ALA B O 1
ATOM 5600 N N . ARG B 1 316 ? 18.453 5.984 -15.992 1 83.94 316 ARG B N 1
ATOM 5601 C CA . ARG B 1 316 ? 17.516 6.746 -16.797 1 83.94 316 ARG B CA 1
ATOM 5602 C C . ARG B 1 316 ? 16.938 7.914 -16.016 1 83.94 316 ARG B C 1
ATOM 5604 O O . ARG B 1 316 ? 16.609 7.77 -14.828 1 83.94 316 ARG B O 1
ATOM 5611 N N . ASP B 1 317 ? 16.766 8.922 -16.609 1 76.38 317 ASP B N 1
ATOM 5612 C CA . ASP B 1 317 ? 16.297 10.141 -15.945 1 76.38 317 ASP B CA 1
ATOM 5613 C C . ASP B 1 317 ? 14.852 10 -15.508 1 76.38 317 ASP B C 1
ATOM 5615 O O . ASP B 1 317 ? 14.008 9.508 -16.266 1 76.38 317 ASP B O 1
ATOM 5619 N N . GLY B 1 318 ? 14.586 10.492 -14.359 1 76.69 318 GLY B N 1
ATOM 5620 C CA . GLY B 1 318 ? 13.227 10.562 -13.859 1 76.69 318 GLY B CA 1
ATOM 5621 C C . GLY B 1 318 ? 12.633 9.203 -13.531 1 76.69 318 GLY B C 1
ATOM 5622 O O . GLY B 1 318 ? 11.422 9.07 -13.375 1 76.69 318 GLY B O 1
ATOM 5623 N N . SER B 1 319 ? 13.469 8.188 -13.406 1 80.5 319 SER B N 1
ATOM 5624 C CA . SER B 1 319 ? 12.961 6.828 -13.25 1 80.5 319 SER B CA 1
ATOM 5625 C C . SER B 1 319 ? 13.312 6.254 -11.883 1 80.5 319 SER B C 1
ATOM 5627 O O . SER B 1 319 ? 13.344 5.035 -11.703 1 80.5 319 SER B O 1
ATOM 5629 N N . ASN B 1 320 ? 13.57 7.105 -10.969 1 89.12 320 ASN B N 1
ATOM 5630 C CA . ASN B 1 320 ? 13.859 6.633 -9.625 1 89.12 320 ASN B CA 1
ATOM 5631 C C . ASN B 1 320 ? 12.602 6.168 -8.906 1 89.12 320 ASN B C 1
ATOM 5633 O O . ASN B 1 320 ? 11.484 6.414 -9.375 1 89.12 320 ASN B O 1
ATOM 5637 N N . PHE B 1 321 ? 12.836 5.406 -7.879 1 95.81 321 PHE B N 1
ATOM 5638 C CA . PHE B 1 321 ? 11.734 4.734 -7.191 1 95.81 321 PHE B CA 1
ATOM 5639 C C . PHE B 1 321 ? 11.391 5.457 -5.895 1 95.81 321 PHE B C 1
ATOM 5641 O O . PHE B 1 321 ? 12.18 6.246 -5.383 1 95.81 321 PHE B O 1
ATOM 5648 N N . ASP B 1 322 ? 10.188 5.273 -5.469 1 95.81 322 ASP B N 1
ATOM 5649 C CA . ASP B 1 322 ? 9.68 5.914 -4.258 1 95.81 322 ASP B CA 1
ATOM 5650 C C . ASP B 1 322 ? 10 5.074 -3.023 1 95.81 322 ASP B C 1
ATOM 5652 O O . ASP B 1 322 ? 9.812 3.855 -3.029 1 95.81 322 ASP B O 1
ATOM 5656 N N . ARG B 1 323 ? 10.445 5.723 -1.986 1 97 323 ARG B N 1
ATOM 5657 C CA . ARG B 1 323 ? 10.773 5.035 -0.744 1 97 323 ARG B CA 1
ATOM 5658 C C . ARG B 1 323 ? 9.516 4.652 0.024 1 97 323 ARG B C 1
ATOM 5660 O O . ARG B 1 323 ? 8.609 5.473 0.197 1 97 323 ARG B O 1
ATOM 5667 N N . MET B 1 324 ? 9.414 3.416 0.392 1 95.75 324 MET B N 1
ATOM 5668 C CA . MET B 1 324 ? 8.414 2.938 1.338 1 95.75 324 MET B CA 1
ATOM 5669 C C . MET B 1 324 ? 9.039 2.625 2.691 1 95.75 324 MET B C 1
ATOM 5671 O O . MET B 1 324 ? 9.453 1.491 2.941 1 95.75 324 MET B O 1
ATOM 5675 N N . GLU B 1 325 ? 9.039 3.664 3.541 1 92.62 325 GLU B N 1
ATOM 5676 C CA . GLU B 1 325 ? 9.594 3.467 4.879 1 92.62 325 GLU B CA 1
ATOM 5677 C C . GLU B 1 325 ? 8.672 2.594 5.73 1 92.62 325 GLU B C 1
ATOM 5679 O O . GLU B 1 325 ? 7.453 2.76 5.703 1 92.62 325 GLU B O 1
ATOM 5684 N N . ASN B 1 326 ? 9.211 1.642 6.453 1 89.81 326 ASN B N 1
ATOM 5685 C CA . ASN B 1 326 ? 8.445 0.759 7.328 1 89.81 326 ASN B CA 1
ATOM 5686 C C . ASN B 1 326 ? 7.309 0.076 6.578 1 89.81 326 ASN B C 1
ATOM 5688 O O . ASN B 1 326 ? 6.152 0.133 7.008 1 89.81 326 ASN B O 1
ATOM 5692 N N . ASN B 1 327 ? 7.652 -0.488 5.422 1 94.25 327 ASN B N 1
ATOM 5693 C CA . ASN B 1 327 ? 6.656 -1.163 4.598 1 94.25 327 ASN B CA 1
ATOM 5694 C C . ASN B 1 327 ? 6.117 -2.416 5.281 1 94.25 327 ASN B C 1
ATOM 5696 O O . ASN B 1 327 ? 6.848 -3.391 5.469 1 94.25 327 ASN B O 1
ATOM 5700 N N . ARG B 1 328 ? 4.84 -2.367 5.609 1 90.81 328 ARG B N 1
ATOM 5701 C CA . ARG B 1 328 ? 4.223 -3.506 6.285 1 90.81 328 ARG B CA 1
ATOM 5702 C C . ARG B 1 328 ? 3.557 -4.441 5.281 1 90.81 328 ARG B C 1
ATOM 5704 O O . ARG B 1 328 ? 3.191 -5.566 5.625 1 90.81 328 ARG B O 1
ATOM 5711 N N . ASP B 1 329 ? 3.398 -3.984 4.094 1 93.56 329 ASP B N 1
ATOM 5712 C CA . ASP B 1 329 ? 2.781 -4.781 3.039 1 93.56 329 ASP B CA 1
ATOM 5713 C C . ASP B 1 329 ? 3.83 -5.582 2.27 1 93.56 329 ASP B C 1
ATOM 5715 O O . ASP B 1 329 ? 4.117 -5.281 1.108 1 93.56 329 ASP B O 1
ATOM 5719 N N . VAL B 1 330 ? 4.422 -6.602 2.893 1 97.12 330 VAL B N 1
ATOM 5720 C CA . VAL B 1 330 ? 5.387 -7.527 2.305 1 97.12 330 VAL B CA 1
ATOM 5721 C C . VAL B 1 330 ? 4.926 -8.969 2.539 1 97.12 330 VAL B C 1
ATOM 5723 O O . VAL B 1 330 ? 4.094 -9.227 3.412 1 97.12 330 VAL B O 1
ATOM 5726 N N . PRO B 1 331 ? 5.445 -9.93 1.726 1 97.62 331 PRO B N 1
ATOM 5727 C CA . PRO B 1 331 ? 5.074 -11.32 2.01 1 97.62 331 PRO B CA 1
ATOM 5728 C C . PRO B 1 331 ? 5.359 -11.727 3.453 1 97.62 331 PRO B C 1
ATOM 5730 O O . PRO B 1 331 ? 6.445 -11.445 3.971 1 97.62 331 PRO B O 1
ATOM 5733 N N . GLU B 1 332 ? 4.383 -12.352 4.07 1 96.94 332 GLU B N 1
ATOM 5734 C CA . GLU B 1 332 ? 4.523 -12.758 5.465 1 96.94 332 GLU B CA 1
ATOM 5735 C C . GLU B 1 332 ? 5.738 -13.664 5.656 1 96.94 332 GLU B C 1
ATOM 5737 O O . GLU B 1 332 ? 6.426 -13.578 6.676 1 96.94 332 GLU B O 1
ATOM 5742 N N . TYR B 1 333 ? 5.961 -14.539 4.719 1 97.75 333 TYR B N 1
ATOM 5743 C CA . TYR B 1 333 ? 7.102 -15.445 4.793 1 97.75 333 TYR B CA 1
ATOM 5744 C C . TYR B 1 333 ? 8.406 -14.672 4.938 1 97.75 333 TYR B C 1
ATOM 5746 O O . TYR B 1 333 ? 9.305 -15.086 5.68 1 97.75 333 TYR B O 1
ATOM 5754 N N . VAL B 1 334 ? 8.562 -13.594 4.211 1 98.06 334 VAL B N 1
ATOM 5755 C CA . VAL B 1 334 ? 9.758 -12.758 4.281 1 98.06 334 VAL B CA 1
ATOM 5756 C C . VAL B 1 334 ? 9.859 -12.117 5.664 1 98.06 334 VAL B C 1
ATOM 5758 O O . VAL B 1 334 ? 10.93 -12.125 6.281 1 98.06 334 VAL B O 1
ATOM 5761 N N . ARG B 1 335 ? 8.719 -11.547 6.121 1 95.94 335 ARG B N 1
ATOM 5762 C CA . ARG B 1 335 ? 8.688 -10.914 7.438 1 95.94 335 ARG B CA 1
ATOM 5763 C C . ARG B 1 335 ? 9.078 -11.906 8.531 1 95.94 335 ARG B C 1
ATOM 5765 O O . ARG B 1 335 ? 9.836 -11.562 9.438 1 95.94 335 ARG B O 1
ATOM 5772 N N . ASP B 1 336 ? 8.539 -13.109 8.461 1 96.12 336 ASP B N 1
ATOM 5773 C CA . ASP B 1 336 ? 8.742 -14.125 9.492 1 96.12 336 ASP B CA 1
ATOM 5774 C C . ASP B 1 336 ? 10.156 -14.703 9.422 1 96.12 336 ASP B C 1
ATOM 5776 O O . ASP B 1 336 ? 10.617 -15.344 10.375 1 96.12 336 ASP B O 1
ATOM 5780 N N . ASN B 1 337 ? 10.805 -14.57 8.328 1 96.5 337 ASN B N 1
ATOM 5781 C CA . ASN B 1 337 ? 12.172 -15.023 8.141 1 96.5 337 ASN B CA 1
ATOM 5782 C C . ASN B 1 337 ? 13.102 -13.859 7.797 1 96.5 337 ASN B C 1
ATOM 5784 O O . ASN B 1 337 ? 13.93 -13.969 6.891 1 96.5 337 ASN B O 1
ATOM 5788 N N . ALA B 1 338 ? 12.891 -12.797 8.484 1 94.5 338 ALA B N 1
ATOM 5789 C CA . ALA B 1 338 ? 13.562 -11.531 8.188 1 94.5 338 ALA B CA 1
ATOM 5790 C C . ALA B 1 338 ? 15.078 -11.695 8.219 1 94.5 338 ALA B C 1
ATOM 5792 O O . ALA B 1 338 ? 15.797 -11.023 7.473 1 94.5 338 ALA B O 1
ATOM 5793 N N . GLY B 1 339 ? 15.602 -12.477 9.125 1 93.94 339 GLY B N 1
ATOM 5794 C CA . GLY B 1 339 ? 17.031 -12.703 9.18 1 93.94 339 GLY B CA 1
ATOM 5795 C C . GLY B 1 339 ? 17.609 -13.258 7.887 1 93.94 339 GLY B C 1
ATOM 5796 O O . GLY B 1 339 ? 18.641 -12.789 7.41 1 93.94 339 GLY B O 1
ATOM 5797 N N . ARG B 1 340 ? 16.859 -14.156 7.289 1 93.81 340 ARG B N 1
ATOM 5798 C CA . ARG B 1 340 ? 17.312 -14.812 6.07 1 93.81 340 ARG B CA 1
ATOM 5799 C C . ARG B 1 340 ? 17.094 -13.922 4.852 1 93.81 340 ARG B C 1
ATOM 5801 O O . ARG B 1 340 ? 17.859 -13.984 3.887 1 93.81 340 ARG B O 1
ATOM 5808 N N . PHE B 1 341 ? 16.109 -13.133 4.914 1 97.44 341 PHE B N 1
ATOM 5809 C CA . PHE B 1 341 ? 15.734 -12.344 3.746 1 97.44 341 PHE B CA 1
ATOM 5810 C C . PHE B 1 341 ? 15.891 -10.852 4.035 1 97.44 341 PHE B C 1
ATOM 5812 O O . PHE B 1 341 ? 15.086 -10.039 3.564 1 97.44 341 PHE B O 1
ATOM 5819 N N . LYS B 1 342 ? 16.938 -10.484 4.742 1 96.62 342 LYS B N 1
ATOM 5820 C CA . LYS B 1 342 ? 17.188 -9.102 5.133 1 96.62 342 LYS B CA 1
ATOM 5821 C C . LYS B 1 342 ? 17.281 -8.195 3.908 1 96.62 342 LYS B C 1
ATOM 5823 O O . LYS B 1 342 ? 16.844 -7.043 3.947 1 96.62 342 LYS B O 1
ATOM 5828 N N . PHE B 1 343 ? 17.875 -8.711 2.836 1 97.62 343 PHE B N 1
ATOM 5829 C CA . PHE B 1 343 ? 18.094 -7.91 1.64 1 97.62 343 PHE B CA 1
ATOM 5830 C C . PHE B 1 343 ? 16.781 -7.469 1.018 1 97.62 343 PHE B C 1
ATOM 5832 O O . PHE B 1 343 ? 16.719 -6.445 0.337 1 97.62 343 PHE B O 1
ATOM 5839 N N . LEU B 1 344 ? 15.703 -8.211 1.27 1 98.56 344 LEU B N 1
ATOM 5840 C CA . LEU B 1 344 ? 14.398 -7.863 0.717 1 98.56 344 LEU B CA 1
ATOM 5841 C C . LEU B 1 344 ? 13.734 -6.762 1.538 1 98.56 344 LEU B C 1
ATOM 5843 O O . LEU B 1 344 ? 12.828 -6.082 1.053 1 98.56 344 LEU B O 1
ATOM 5847 N N . LEU B 1 345 ? 14.18 -6.586 2.781 1 98.06 345 LEU B N 1
ATOM 5848 C CA . LEU B 1 345 ? 13.492 -5.711 3.723 1 98.06 345 LEU B CA 1
ATOM 5849 C C . LEU B 1 345 ? 14.289 -4.438 3.965 1 98.06 345 LEU B C 1
ATOM 5851 O O . LEU B 1 345 ? 13.727 -3.412 4.363 1 98.06 345 LEU B O 1
ATOM 5855 N N . ASP B 1 346 ? 15.594 -4.527 3.748 1 97.81 346 ASP B N 1
ATOM 5856 C CA . ASP B 1 346 ? 16.438 -3.408 4.148 1 97.81 346 ASP B CA 1
ATOM 5857 C C . ASP B 1 346 ? 17.703 -3.352 3.303 1 97.81 346 ASP B C 1
ATOM 5859 O O . ASP B 1 346 ? 18.578 -4.223 3.414 1 97.81 346 ASP B O 1
ATOM 5863 N N . ARG B 1 347 ? 17.812 -2.311 2.514 1 98.12 347 ARG B N 1
ATOM 5864 C CA . ARG B 1 347 ? 19.016 -2.088 1.708 1 98.12 347 ARG B CA 1
ATOM 5865 C C . ARG B 1 347 ? 19.844 -0.938 2.27 1 98.12 347 ARG B C 1
ATOM 5867 O O . ARG B 1 347 ? 20.797 -0.496 1.638 1 98.12 347 ARG B O 1
ATOM 5874 N N . ASP B 1 348 ? 19.641 -0.459 3.457 1 96.19 348 ASP B N 1
ATOM 5875 C CA . ASP B 1 348 ? 20.172 0.792 3.979 1 96.19 348 ASP B CA 1
ATOM 5876 C C . ASP B 1 348 ? 21.641 0.632 4.375 1 96.19 348 ASP B C 1
ATOM 5878 O O . ASP B 1 348 ? 22.453 1.536 4.156 1 96.19 348 ASP B O 1
ATOM 5882 N N . PRO B 1 349 ? 22.047 -0.502 5.004 1 95.62 349 PRO B N 1
ATOM 5883 C CA . PRO B 1 349 ? 23.438 -0.613 5.414 1 95.62 349 PRO B CA 1
ATOM 5884 C C . PRO B 1 349 ? 24.422 -0.361 4.266 1 95.62 349 PRO B C 1
ATOM 5886 O O . PRO B 1 349 ? 24.047 -0.524 3.098 1 95.62 349 PRO B O 1
ATOM 5889 N N . PRO B 1 350 ? 25.625 -0.035 4.559 1 95.25 350 PRO B N 1
ATOM 5890 C CA . PRO B 1 350 ? 26.609 0.333 3.537 1 95.25 350 PRO B CA 1
ATOM 5891 C C . PRO B 1 350 ? 26.828 -0.764 2.496 1 95.25 350 PRO B C 1
ATOM 5893 O O . PRO B 1 350 ? 27.156 -0.473 1.344 1 95.25 350 PRO B O 1
ATOM 5896 N N . ASP B 1 351 ? 26.578 -1.97 2.869 1 97.06 351 ASP B N 1
ATOM 5897 C CA . ASP B 1 351 ? 26.766 -3.062 1.918 1 97.06 351 ASP B CA 1
ATOM 5898 C C . ASP B 1 351 ? 25.453 -3.393 1.213 1 97.06 351 ASP B C 1
ATOM 5900 O O . ASP B 1 351 ? 25.391 -4.324 0.409 1 97.06 351 ASP B O 1
ATOM 5904 N N . GLY B 1 352 ? 24.344 -2.689 1.577 1 97.31 352 GLY B N 1
ATOM 5905 C CA . GLY B 1 352 ? 23.047 -2.922 0.968 1 97.31 352 GLY B CA 1
ATOM 5906 C C . GLY B 1 352 ? 22.469 -4.281 1.303 1 97.31 352 GLY B C 1
ATOM 5907 O O . GLY B 1 352 ? 21.547 -4.746 0.636 1 97.31 352 GLY B O 1
ATOM 5908 N N . ASN B 1 353 ? 23.109 -4.949 2.26 1 97.69 353 ASN B N 1
ATOM 5909 C CA . ASN B 1 353 ? 22.781 -6.32 2.629 1 97.69 353 ASN B CA 1
ATOM 5910 C C . ASN B 1 353 ? 22.969 -7.281 1.461 1 97.69 353 ASN B C 1
ATOM 5912 O O . ASN B 1 353 ? 22.203 -8.234 1.297 1 97.69 353 ASN B O 1
ATOM 5916 N N . PHE B 1 354 ? 23.906 -6.938 0.596 1 97.94 354 PHE B N 1
ATOM 5917 C CA . PHE B 1 354 ? 24.453 -7.902 -0.353 1 97.94 354 PHE B CA 1
ATOM 5918 C C . PHE B 1 354 ? 25.5 -8.781 0.31 1 97.94 354 PHE B C 1
ATOM 5920 O O . PHE B 1 354 ? 26.484 -8.281 0.865 1 97.94 354 PHE B O 1
ATOM 5927 N N . ARG B 1 355 ? 25.328 -10.031 0.218 1 96.62 355 ARG B N 1
ATOM 5928 C CA . ARG B 1 355 ? 26.188 -10.945 0.966 1 96.62 355 ARG B CA 1
ATOM 5929 C C . ARG B 1 355 ? 27.594 -10.984 0.382 1 96.62 355 ARG B C 1
ATOM 5931 O O . ARG B 1 355 ? 28.547 -11.328 1.076 1 96.62 355 ARG B O 1
ATOM 5938 N N . ASP B 1 356 ? 27.781 -10.648 -0.85 1 97 356 ASP B N 1
ATOM 5939 C CA . ASP B 1 356 ? 29.078 -10.797 -1.518 1 97 356 ASP B CA 1
ATOM 5940 C C . ASP B 1 356 ? 29.734 -9.438 -1.756 1 97 356 ASP B C 1
ATOM 5942 O O . ASP B 1 356 ? 30.562 -9.289 -2.656 1 97 356 ASP B O 1
ATOM 5946 N N . TYR B 1 357 ? 29.25 -8.406 -1.052 1 96.44 357 TYR B N 1
ATOM 5947 C CA . TYR B 1 357 ? 29.797 -7.062 -1.219 1 96.44 357 TYR B CA 1
ATOM 5948 C C . TYR B 1 357 ? 30.359 -6.539 0.095 1 96.44 357 TYR B C 1
ATOM 5950 O O . TYR B 1 357 ? 29.734 -6.664 1.146 1 96.44 357 TYR B O 1
ATOM 5958 N N . ARG B 1 358 ? 31.594 -5.977 0.067 1 91.94 358 ARG B N 1
ATOM 5959 C CA . ARG B 1 358 ? 32.219 -5.285 1.184 1 91.94 358 ARG B CA 1
ATOM 5960 C C . ARG B 1 358 ? 32.531 -3.834 0.826 1 91.94 358 ARG B C 1
ATOM 5962 O O . ARG B 1 358 ? 33.281 -3.566 -0.119 1 91.94 358 ARG B O 1
ATOM 5969 N N . PRO B 1 359 ? 31.875 -3 1.582 1 89.31 359 PRO B N 1
ATOM 5970 C CA . PRO B 1 359 ? 32.125 -1.588 1.286 1 89.31 359 PRO B CA 1
ATOM 5971 C C . PRO B 1 359 ? 33.594 -1.211 1.416 1 89.31 359 PRO B C 1
ATOM 5973 O O . PRO B 1 359 ? 34.312 -1.749 2.273 1 89.31 359 PRO B O 1
ATOM 5976 N N . LYS B 1 360 ? 34.094 -0.407 0.53 1 78.75 360 LYS B N 1
ATOM 5977 C CA . LYS B 1 360 ? 35.469 0.07 0.591 1 78.75 360 LYS B CA 1
ATOM 5978 C C . LYS B 1 360 ? 35.688 1.007 1.777 1 78.75 360 LYS B C 1
ATOM 5980 O O . LYS B 1 360 ? 34.781 1.771 2.135 1 78.75 360 LYS B O 1
ATOM 5985 N N . SER B 1 361 ? 36.625 0.593 2.762 1 64.81 361 SER B N 1
ATOM 5986 C CA . SER B 1 361 ? 36.969 1.435 3.902 1 64.81 361 SER B CA 1
ATOM 5987 C C . SER B 1 361 ? 37.188 2.883 3.475 1 64.81 361 SER B C 1
ATOM 5989 O O . SER B 1 361 ? 37.781 3.146 2.42 1 64.81 361 SER B O 1
ATOM 5991 N N . LYS B 1 362 ? 36.438 3.791 3.879 1 52.75 362 LYS B N 1
ATOM 5992 C CA . LYS B 1 362 ? 36.812 5.191 3.713 1 52.75 362 LYS B CA 1
ATOM 5993 C C . LYS B 1 362 ? 38.219 5.449 4.258 1 52.75 362 LYS B C 1
ATOM 5995 O O . LYS B 1 362 ? 38.531 5.078 5.391 1 52.75 362 LYS B O 1
ATOM 6000 N N . SER B 1 363 ? 39.375 5.41 3.514 1 34.34 363 SER B N 1
ATOM 6001 C CA . SER B 1 363 ? 40.625 5.895 4.078 1 34.34 363 SER B CA 1
ATOM 6002 C C . SER B 1 363 ? 40.406 7.152 4.91 1 34.34 363 SER B C 1
ATOM 6004 O O . SER B 1 363 ? 39.812 8.117 4.438 1 34.34 363 SER B O 1
ATOM 6006 N N . ALA B 1 364 ? 40.625 6.953 6.262 1 31.98 364 ALA B N 1
ATOM 6007 C CA . ALA B 1 364 ? 40.938 8.078 7.141 1 31.98 364 ALA B CA 1
ATOM 6008 C C . ALA B 1 364 ? 42.094 8.906 6.586 1 31.98 364 ALA B C 1
ATOM 6010 O O . ALA B 1 364 ? 43.094 8.359 6.156 1 31.98 364 ALA B O 1
#

Organism: Colletotrichum graminicola (strain M1.001 / M2 / FGSC 10212) (NCBI:txid645133)